Protein AF-0000000086640177 (afdb_homodimer)

Nearest PDB structures (foldseek):
  7w2h-assembly1_C  TM=7.811E-01  e=3.040E-03  Xenopus laevis
  7w2c-assembly3_G  TM=7.542E-01  e=7.453E-03  Xenopus laevis
  7w2d-assembly3_G  TM=7.381E-01  e=7.833E-03  Xenopus laevis
  7w2g-assembly4_K  TM=7.696E-01  e=1.424E-02  Xenopus laevis
  5hk2-assembly1_B  TM=7.530E-01  e=3.161E-02  Homo sapiens

Secondary structure (DSSP, 8-state):
-PPPP--S-EEEESS-----EEEEEEETTTEEEEEEEEEEEE---SSSSEEEEEEEEEETTSTT--TTS-EEEEE--TT-EEEEEEEEEEEEEEETTT--EEEEETTEEEEE-TT--EEEEEEEEEEEEEEEEEE-SPPTT----PPEEEETT---S--EEEEEEETTTEEEEEEEEEEEE---SSSEEEEEEEEEETTSTT--TTS-EEEEE--TTSEEEEEEEESEEEEEETTT--EEEEETTEEEEE-TT--EEEEEPSSEEEEEEEEEESS---/-PPPP--SPEEEESS--S--EEEEEEETTTEEEEEEEEEEEE---SSSSEEEEEEEEEETTSTT--TTS-EEEEE--TT-EEEEEEEEEEEEEEETTT--EEEEETTEEEEE-TT--EEEEEEEEEEEEEEEEEE-SPPTT----PPEEEETT---S--EEEEEEETTTEEEEEEEEEEEE---SSSEEEEEEEEEETTSTT--TTS-EEEEE--TTSEEEEEEEESEEEEEETTT--EEEEETTEEEEE-TT--EEEEEPSSEEEEEEEEEETT---

pLDDT: mean 95.17, std 7.4, range [43.12, 98.94]

Radius of gyration: 24.03 Å; Cα contacts (8 Å, |Δi|>4): 1719; chains: 2; bounding box: 48×72×65 Å

Sequence (556 aa):
MAPAPVRELETGSRNSTGTWTPFSWDDPIHGPQSKGEVVTIRTGGTTGGTLASGLWRTGSGIVGCNDDGTCDIVYSAPVGDETMVLLEGSADVTATATGKKYHFKAGDILSHPKNVDLKWHVNGPFLKKFWTIWDAAPLEGTKSDEVFVGNINDNPANWTPYRWKEPGKGSQTAGELTLTRSTGSTGALQVGLWRSGRGLPGAEADGTTTFEYSAPNGDETILLIEGEIKIVEQESGKTHSFKGGDIFALPSGLKVTWTSVAPFVKKFFVITNGQKTGMAPAPVRELETGSRNSTGTWTPFSWDDPIHGPQSKGEVVTIRTGGTTGGTLASGLWRTGSGIVGCNDDGTCDIVYSAPVGDETMVLLEGSADVTATATGKKYHFKAGDILSHPKNVDLKWHVNGPFLKKFWTIWDAAPLEGTKSDEVFVGNINDNPANWTPYRWKEPGKGSQTAGELTLTRSTGSTGALQVGLWRSGRGLPGAEADGTTTFEYSAPNGDETILLIEGEIKIVEQESGKTHSFKGGDIFALPSGLKVTWTSVAPFVKKFFVITNGQKTG

Structure (mmCIF, N/CA/C/O backbone):
data_AF-0000000086640177-model_v1
#
loop_
_entity.id
_entity.type
_entity.pdbx_description
1 polymer '(S)-ureidoglycine aminohydrolase cupin domain-containing protein'
#
loop_
_atom_site.group_PDB
_atom_site.id
_atom_site.type_symbol
_atom_site.label_atom_id
_atom_site.label_alt_id
_atom_site.label_comp_id
_atom_site.label_asym_id
_atom_site.label_entity_id
_atom_site.label_seq_id
_atom_site.pdbx_PDB_ins_code
_atom_site.Cartn_x
_atom_site.Cartn_y
_atom_site.Cartn_z
_atom_site.occupancy
_atom_site.B_iso_or_equiv
_atom_site.auth_seq_id
_atom_site.auth_comp_id
_atom_site.auth_asym_id
_atom_site.auth_atom_id
_atom_site.pdbx_PDB_model_num
ATOM 1 N N . MET A 1 1 ? -4.922 -37.969 -7.367 1 47.22 1 MET A N 1
ATOM 2 C CA . MET A 1 1 ? -5.703 -37.375 -8.453 1 47.22 1 MET A CA 1
ATOM 3 C C . MET A 1 1 ? -5.605 -35.844 -8.453 1 47.22 1 MET A C 1
ATOM 5 O O . MET A 1 1 ? -5.578 -35.25 -7.391 1 47.22 1 MET A O 1
ATOM 9 N N . ALA A 1 2 ? -5.238 -35.281 -9.578 1 60.62 2 ALA A N 1
ATOM 10 C CA . ALA A 1 2 ? -5.172 -33.812 -9.648 1 60.62 2 ALA A CA 1
ATOM 11 C C . ALA A 1 2 ? -6.492 -33.188 -9.219 1 60.62 2 ALA A C 1
ATOM 13 O O . ALA A 1 2 ? -7.566 -33.719 -9.516 1 60.62 2 ALA A O 1
ATOM 14 N N . PRO A 1 3 ? -6.457 -32.188 -8.352 1 75.94 3 PRO A N 1
ATOM 15 C CA . PRO A 1 3 ? -7.695 -31.547 -7.926 1 75.94 3 PRO A CA 1
ATOM 16 C C . PRO A 1 3 ? -8.547 -31.078 -9.102 1 75.94 3 PRO A C 1
ATOM 18 O O . PRO A 1 3 ? -8.023 -30.859 -10.203 1 75.94 3 PRO A O 1
ATOM 21 N N . ALA A 1 4 ? -9.852 -31.078 -8.922 1 87.88 4 ALA A N 1
ATOM 22 C CA . ALA A 1 4 ? -10.773 -30.578 -9.938 1 87.88 4 ALA A CA 1
ATOM 23 C C . ALA A 1 4 ? -10.445 -29.125 -10.305 1 87.88 4 ALA A C 1
ATOM 25 O O . ALA A 1 4 ? -10.109 -28.328 -9.43 1 87.88 4 ALA A O 1
ATOM 26 N N . PRO A 1 5 ? -10.477 -28.891 -11.562 1 93.75 5 PRO A N 1
ATOM 27 C CA . PRO A 1 5 ? -10.188 -27.516 -11.984 1 93.75 5 PRO A CA 1
ATOM 28 C C . PRO A 1 5 ? -11.18 -26.5 -11.406 1 93.75 5 PRO A C 1
ATOM 30 O O . PRO A 1 5 ? -12.359 -26.812 -11.242 1 93.75 5 PRO A O 1
ATOM 33 N N . VAL A 1 6 ? -10.727 -25.391 -11.016 1 96.75 6 VAL A N 1
ATOM 34 C CA . VAL A 1 6 ? -11.547 -24.281 -10.562 1 96.75 6 VAL A CA 1
ATOM 35 C C . VAL A 1 6 ? -11.727 -23.266 -11.703 1 96.75 6 VAL A C 1
ATOM 37 O O . VAL A 1 6 ? -10.781 -22.562 -12.062 1 96.75 6 VAL A O 1
ATOM 40 N N . ARG A 1 7 ? -12.945 -23.078 -12.203 1 97.12 7 ARG A N 1
ATOM 41 C CA . ARG A 1 7 ? -13.188 -22.297 -13.414 1 97.12 7 ARG A CA 1
ATOM 42 C C . ARG A 1 7 ? -13.789 -20.938 -13.07 1 97.12 7 ARG A C 1
ATOM 44 O O . ARG A 1 7 ? -13.891 -20.062 -13.938 1 97.12 7 ARG A O 1
ATOM 51 N N . GLU A 1 8 ? -14.109 -20.781 -11.797 1 96.94 8 GLU A N 1
ATOM 52 C CA . GLU A 1 8 ? -14.727 -19.531 -11.367 1 96.94 8 GLU A CA 1
ATOM 53 C C . GLU A 1 8 ? -13.672 -18.516 -10.914 1 96.94 8 GLU A C 1
ATOM 55 O O . GLU A 1 8 ? -12.625 -18.906 -10.391 1 96.94 8 GLU A O 1
ATOM 60 N N . LEU A 1 9 ? -14.008 -17.266 -11.109 1 98.06 9 LEU A N 1
ATOM 61 C CA . LEU A 1 9 ? -13.18 -16.219 -10.555 1 98.06 9 LEU A CA 1
ATOM 62 C C . LEU A 1 9 ? -13.258 -16.203 -9.031 1 98.06 9 LEU A C 1
ATOM 64 O O . LEU A 1 9 ? -14.352 -16.156 -8.461 1 98.06 9 LEU A O 1
ATOM 68 N N . GLU A 1 10 ? -12.18 -16.312 -8.359 1 97.5 10 GLU A N 1
ATOM 69 C CA . GLU A 1 10 ? -12.117 -16.219 -6.906 1 97.5 10 GLU A CA 1
ATOM 70 C C . GLU A 1 10 ? -11.547 -14.859 -6.473 1 97.5 10 GLU A C 1
ATOM 72 O O . GLU A 1 10 ? -10.664 -14.312 -7.137 1 97.5 10 GLU A O 1
ATOM 77 N N . THR A 1 11 ? -12.086 -14.305 -5.41 1 97.44 11 THR A N 1
ATOM 78 C CA . THR A 1 11 ? -11.727 -12.945 -5.031 1 97.44 11 THR A CA 1
ATOM 79 C C . THR A 1 11 ? -11.43 -12.859 -3.537 1 97.44 11 THR A C 1
ATOM 81 O O . THR A 1 11 ? -11.93 -13.672 -2.754 1 97.44 11 THR A O 1
ATOM 84 N N . GLY A 1 12 ? -10.594 -11.992 -3.139 1 97.5 12 GLY A N 1
ATOM 85 C CA . GLY A 1 12 ? -10.266 -11.617 -1.773 1 97.5 12 GLY A CA 1
ATOM 86 C C . GLY A 1 12 ? -9.688 -10.219 -1.661 1 97.5 12 GLY A C 1
ATOM 87 O O . GLY A 1 12 ? -9.844 -9.406 -2.57 1 97.5 12 GLY A O 1
ATOM 88 N N . SER A 1 13 ? -9.211 -9.945 -0.551 1 97.94 13 SER A N 1
ATOM 89 C CA . SER A 1 13 ? -8.594 -8.656 -0.252 1 97.94 13 SER A CA 1
ATOM 90 C C . SER A 1 13 ? -7.477 -8.805 0.779 1 97.94 13 SER A C 1
ATOM 92 O O . SER A 1 13 ? -7.543 -9.68 1.649 1 97.94 13 SER A O 1
ATOM 94 N N . ARG A 1 14 ? -6.523 -7.93 0.673 1 97.56 14 ARG A N 1
ATOM 95 C CA . ARG A 1 14 ? -5.488 -7.898 1.699 1 97.56 14 ARG A CA 1
ATOM 96 C C . ARG A 1 14 ? -6.094 -7.699 3.084 1 97.56 14 ARG A C 1
ATOM 98 O O . ARG A 1 14 ? -5.449 -7.988 4.098 1 97.56 14 ARG A O 1
ATOM 105 N N . ASN A 1 15 ? -7.355 -7.117 3.191 1 93.62 15 ASN A N 1
ATOM 106 C CA . ASN A 1 15 ? -7.973 -6.723 4.453 1 93.62 15 ASN A CA 1
ATOM 107 C C . ASN A 1 15 ? -8.953 -7.781 4.949 1 93.62 15 ASN A C 1
ATOM 109 O O . ASN A 1 15 ? -9.219 -7.867 6.152 1 93.62 15 ASN A O 1
ATOM 113 N N . SER A 1 16 ? -9.766 -8.43 4.059 1 74.69 16 SER A N 1
ATOM 114 C CA . SER A 1 16 ? -10.891 -9.266 4.457 1 74.69 16 SER A CA 1
ATOM 115 C C . SER A 1 16 ? -10.961 -10.539 3.617 1 74.69 16 SER A C 1
ATOM 117 O O . SER A 1 16 ? -11.312 -10.492 2.438 1 74.69 16 SER A O 1
ATOM 119 N N . THR A 1 17 ? -10.508 -11.484 4.133 1 71.12 17 THR A N 1
ATOM 120 C CA . THR A 1 17 ? -10.664 -12.547 3.15 1 71.12 17 THR A CA 1
ATOM 121 C C . THR A 1 17 ? -11.32 -13.773 3.785 1 71.12 17 THR A C 1
ATOM 123 O O . THR A 1 17 ? -11.906 -14.602 3.086 1 71.12 17 THR A O 1
ATOM 126 N N . GLY A 1 18 ? -11.477 -13.656 5.031 1 82.06 18 GLY A N 1
ATOM 127 C CA . GLY A 1 18 ? -12.062 -14.891 5.535 1 82.06 18 GLY A CA 1
ATOM 128 C C . GLY A 1 18 ? -11.641 -15.219 6.953 1 82.06 18 GLY A C 1
ATOM 129 O O . GLY A 1 18 ? -11.258 -14.32 7.715 1 82.06 18 GLY A O 1
ATOM 130 N N . THR A 1 19 ? -11.875 -16.594 7.18 1 91.81 19 THR A N 1
ATOM 131 C CA . THR A 1 19 ? -11.547 -17.062 8.516 1 91.81 19 THR A CA 1
ATOM 132 C C . THR A 1 19 ? -10.102 -17.547 8.578 1 91.81 19 THR A C 1
ATOM 134 O O . THR A 1 19 ? -9.688 -18.375 7.762 1 91.81 19 THR A O 1
ATOM 137 N N . TRP A 1 20 ? -9.367 -17.047 9.539 1 95.38 20 TRP A N 1
ATOM 138 C CA . TRP A 1 20 ? -7.98 -17.438 9.758 1 95.38 20 TRP A CA 1
ATOM 139 C C . TRP A 1 20 ? -7.902 -18.812 10.438 1 95.38 20 TRP A C 1
ATOM 141 O O . TRP A 1 20 ? -8.594 -19.047 11.43 1 95.38 20 TRP A O 1
ATOM 151 N N . THR A 1 21 ? -7.148 -19.656 9.906 1 96.25 21 THR A N 1
ATOM 152 C CA . THR A 1 21 ? -6.938 -20.969 10.477 1 96.25 21 THR A CA 1
ATOM 153 C C . THR A 1 21 ? -5.453 -21.219 10.727 1 96.25 21 THR A C 1
ATOM 155 O O . THR A 1 21 ? -4.605 -20.828 9.922 1 96.25 21 THR A O 1
ATOM 158 N N . PRO A 1 22 ? -5.121 -21.844 11.836 1 96.94 22 PRO A N 1
ATOM 159 C CA . PRO A 1 22 ? -3.705 -22.156 12.055 1 96.94 22 PRO A CA 1
ATOM 160 C C . PRO A 1 22 ? -3.078 -22.891 10.875 1 96.94 22 PRO A C 1
ATOM 162 O O . PRO A 1 22 ? -3.732 -23.734 10.25 1 96.94 22 PRO A O 1
ATOM 165 N N . PHE A 1 23 ? -1.874 -22.609 10.633 1 96.88 23 PHE A N 1
ATOM 166 C CA . PHE A 1 23 ? -1.167 -23.234 9.516 1 96.88 23 PHE A CA 1
ATOM 167 C C . PHE A 1 23 ? -0.152 -24.266 10.023 1 96.88 23 PHE A C 1
ATOM 169 O O . PHE A 1 23 ? 0.771 -23.906 10.766 1 96.88 23 PHE A O 1
ATOM 176 N N . SER A 1 24 ? -0.308 -25.5 9.641 1 97 24 SER A N 1
ATOM 177 C CA . SER A 1 24 ? 0.596 -26.594 10 1 97 24 SER A CA 1
ATOM 178 C C . SER A 1 24 ? 0.965 -27.422 8.773 1 97 24 SER A C 1
ATOM 180 O O . SER A 1 24 ? 0.164 -27.562 7.848 1 97 24 SER A O 1
ATOM 182 N N . TRP A 1 25 ? 2.137 -27.922 8.766 1 95.38 25 TRP A N 1
ATOM 183 C CA . TRP A 1 25 ? 2.572 -28.797 7.695 1 95.38 25 TRP A CA 1
ATOM 184 C C . TRP A 1 25 ? 3.607 -29.797 8.203 1 95.38 25 TRP A C 1
ATOM 186 O O . TRP A 1 25 ? 4.223 -29.594 9.25 1 95.38 25 TRP A O 1
ATOM 196 N N . ASP A 1 26 ? 3.773 -30.875 7.543 1 96.88 26 ASP A N 1
ATOM 197 C CA . ASP A 1 26 ? 4.844 -31.844 7.785 1 96.88 26 ASP A CA 1
ATOM 198 C C . ASP A 1 26 ? 6.02 -31.594 6.84 1 96.88 26 ASP A C 1
ATOM 200 O O . ASP A 1 26 ? 5.969 -31.984 5.672 1 96.88 26 ASP A O 1
ATOM 204 N N . ASP A 1 27 ? 7.035 -31.016 7.395 1 97.75 27 ASP A N 1
ATOM 205 C CA . ASP A 1 27 ? 8.203 -30.719 6.57 1 97.75 27 ASP A CA 1
ATOM 206 C C . ASP A 1 27 ? 9.086 -31.953 6.406 1 97.75 27 ASP A C 1
ATOM 208 O O . ASP A 1 27 ? 9.477 -32.594 7.395 1 97.75 27 ASP A O 1
ATOM 212 N N . PRO A 1 28 ? 9.406 -32.281 5.25 1 97.56 28 PRO A N 1
ATOM 213 C CA . PRO A 1 28 ? 10.172 -33.5 5.039 1 97.56 28 PRO A CA 1
ATOM 214 C C . PRO A 1 28 ? 11.578 -33.438 5.641 1 97.56 28 PRO A C 1
ATOM 216 O O . PRO A 1 28 ? 12.172 -34.469 5.945 1 97.56 28 PRO A O 1
ATOM 219 N N . ILE A 1 29 ? 12.102 -32.281 5.793 1 97.69 29 ILE A N 1
ATOM 220 C CA . ILE A 1 29 ? 13.453 -32.125 6.324 1 97.69 29 ILE A CA 1
ATOM 221 C C . ILE A 1 29 ? 13.375 -31.766 7.812 1 97.69 29 ILE A C 1
ATOM 223 O O . ILE A 1 29 ? 14.18 -32.25 8.609 1 97.69 29 ILE A O 1
ATOM 227 N N . HIS A 1 30 ? 12.383 -31.031 8.242 1 97.94 30 HIS A N 1
ATOM 228 C CA . HIS A 1 30 ? 12.414 -30.422 9.57 1 97.94 30 HIS A CA 1
ATOM 229 C C . HIS A 1 30 ? 11.328 -31 10.469 1 97.94 30 HIS A C 1
ATOM 231 O O . HIS A 1 30 ? 11.203 -30.609 11.633 1 97.94 30 HIS A O 1
ATOM 237 N N . GLY A 1 31 ? 10.539 -31.906 10.016 1 97.88 31 GLY A N 1
ATOM 238 C CA . GLY A 1 31 ? 9.469 -32.531 10.797 1 97.88 31 GLY A CA 1
ATOM 239 C C . GLY A 1 31 ? 8.227 -31.656 10.875 1 97.88 31 GLY A C 1
ATOM 240 O O . GLY A 1 31 ? 8.078 -30.703 10.117 1 97.88 31 GLY A O 1
ATOM 241 N N . PRO A 1 32 ? 7.301 -32 11.727 1 97.38 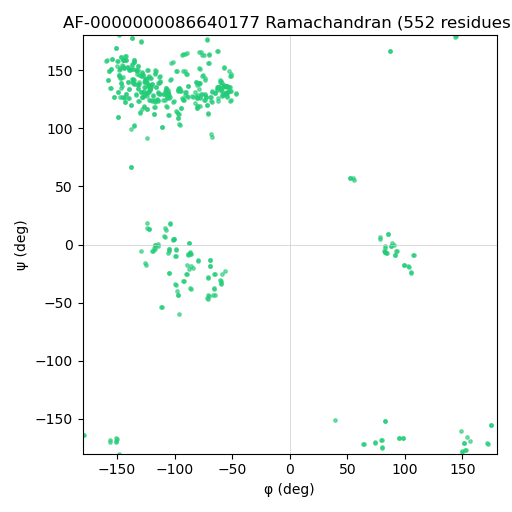32 PRO A N 1
ATOM 242 C CA . PRO A 1 32 ? 6.047 -31.25 11.82 1 97.38 32 PRO A CA 1
ATOM 243 C C . PRO A 1 32 ? 6.25 -29.797 12.258 1 97.38 32 PRO A C 1
ATOM 245 O O . PRO A 1 32 ? 6.996 -29.547 13.211 1 97.38 32 PRO A O 1
ATOM 248 N N . GLN A 1 33 ? 5.625 -28.938 11.578 1 96.75 33 GLN A N 1
ATOM 249 C CA . GLN A 1 33 ? 5.68 -27.5 11.844 1 96.75 33 GLN A CA 1
ATOM 250 C C . GLN A 1 33 ? 4.281 -26.922 12.023 1 96.75 33 GLN A C 1
ATOM 252 O O . GLN A 1 33 ? 3.328 -27.375 11.391 1 96.75 33 GLN A O 1
ATOM 257 N N . SER A 1 34 ? 4.098 -25.953 12.961 1 97.56 34 SER A N 1
ATOM 258 C CA . SER A 1 34 ? 2.895 -25.141 13.133 1 97.56 34 SER A CA 1
ATOM 259 C C . SER A 1 34 ? 3.24 -23.672 13.344 1 97.56 34 SER A C 1
ATOM 261 O O . SER A 1 34 ? 3.715 -23.281 14.414 1 97.56 34 SER A O 1
ATOM 263 N N . LYS A 1 35 ? 3.084 -22.891 12.305 1 97.88 35 LYS A N 1
ATOM 264 C CA . LYS A 1 35 ? 3.496 -21.484 12.344 1 97.88 35 LYS A CA 1
ATOM 265 C C . LYS A 1 35 ? 2.453 -20.594 11.68 1 97.88 35 LYS A C 1
ATOM 267 O O . LYS A 1 35 ? 2.156 -20.75 10.492 1 97.88 35 LYS A O 1
ATOM 272 N N . GLY A 1 36 ? 1.894 -19.641 12.414 1 97.62 36 GLY A N 1
ATOM 273 C CA . GLY A 1 36 ? 0.998 -18.625 11.867 1 97.62 36 GLY A CA 1
ATOM 274 C C . GLY A 1 36 ? -0.382 -19.172 11.539 1 97.62 36 GLY A C 1
ATOM 275 O O . GLY A 1 36 ? -0.741 -20.266 11.977 1 97.62 36 GLY A O 1
ATOM 276 N N . GLU A 1 37 ? -1.108 -18.312 10.867 1 97.25 37 GLU A N 1
ATOM 277 C CA . GLU A 1 37 ? -2.443 -18.672 10.391 1 97.25 37 GLU A CA 1
ATOM 278 C C . GLU A 1 37 ? -2.654 -18.219 8.953 1 97.25 37 GLU A C 1
ATOM 280 O O . GLU A 1 37 ? -1.961 -17.312 8.477 1 97.25 37 GLU A O 1
ATOM 285 N N . VAL A 1 38 ? -3.637 -18.875 8.312 1 97.44 38 VAL A N 1
ATOM 286 C CA . VAL A 1 38 ? -3.768 -18.703 6.871 1 97.44 38 VAL A CA 1
ATOM 287 C C . VAL A 1 38 ? -5.238 -18.516 6.504 1 97.44 38 VAL A C 1
ATOM 289 O O . VAL A 1 38 ? -6.129 -19.016 7.188 1 97.44 38 VAL A O 1
ATOM 292 N N . VAL A 1 39 ? -5.457 -17.656 5.535 1 97.31 39 VAL A N 1
ATOM 293 C CA . VAL A 1 39 ? -6.691 -17.578 4.762 1 97.31 39 VAL A CA 1
ATOM 294 C C . VAL A 1 39 ? -6.418 -17.953 3.309 1 97.31 39 VAL A C 1
ATOM 296 O O . VAL A 1 39 ? -5.465 -17.469 2.701 1 97.31 39 VAL A O 1
ATOM 299 N N . THR A 1 40 ? -7.223 -18.828 2.732 1 97.25 40 THR A N 1
ATOM 300 C CA . THR A 1 40 ? -7.074 -19.203 1.329 1 97.25 40 THR A CA 1
ATOM 301 C C . THR A 1 40 ? -8.031 -18.391 0.454 1 97.25 40 THR A C 1
ATOM 303 O O . THR A 1 40 ? -9.203 -18.234 0.792 1 97.25 40 THR A O 1
ATOM 306 N N . ILE A 1 41 ? -7.566 -17.891 -0.585 1 97.62 41 ILE A N 1
ATOM 307 C CA . ILE A 1 41 ? -8.344 -17.094 -1.525 1 97.62 41 ILE A CA 1
ATOM 308 C C . ILE A 1 41 ? -8.508 -17.859 -2.838 1 97.62 41 ILE A C 1
ATOM 310 O O . ILE A 1 41 ? -9.633 -18.047 -3.312 1 97.62 41 ILE A O 1
ATOM 314 N N . ARG A 1 42 ? -7.41 -18.297 -3.428 1 97.56 42 ARG A N 1
ATOM 315 C CA . ARG A 1 42 ? -7.453 -19.141 -4.617 1 97.56 42 ARG A CA 1
ATOM 316 C C . ARG A 1 42 ? -7.328 -20.609 -4.246 1 97.56 42 ARG A C 1
ATOM 318 O O . ARG A 1 42 ? -6.398 -21 -3.537 1 97.56 42 ARG A O 1
ATOM 325 N N . THR A 1 43 ? -8.164 -21.438 -4.824 1 97.31 43 THR A N 1
ATOM 326 C CA . THR A 1 43 ? -8.195 -22.828 -4.41 1 97.31 43 THR A CA 1
ATOM 327 C C . THR A 1 43 ? -7.801 -23.75 -5.566 1 97.31 43 THR A C 1
ATOM 329 O O . THR A 1 43 ? -7.773 -24.969 -5.418 1 97.31 43 THR A O 1
ATOM 332 N N . GLY A 1 44 ? -7.508 -23.172 -6.715 1 97.38 44 GLY A N 1
ATOM 333 C CA . GLY A 1 44 ? -7.109 -23.984 -7.855 1 97.38 44 GLY A CA 1
ATOM 334 C C . GLY A 1 44 ? -7.008 -23.188 -9.141 1 97.38 44 GLY A C 1
ATOM 335 O O . GLY A 1 44 ? -6.973 -21.953 -9.117 1 97.38 44 GLY A O 1
ATOM 336 N N . GLY A 1 45 ? -6.84 -23.859 -10.219 1 96.94 45 GLY A N 1
ATOM 337 C CA . GLY A 1 45 ? -6.773 -23.344 -11.578 1 96.94 45 GLY A CA 1
ATOM 338 C C . GLY A 1 45 ? -7.258 -24.344 -12.617 1 96.94 45 GLY A C 1
ATOM 339 O O . GLY A 1 45 ? -7.914 -25.328 -12.281 1 96.94 45 GLY A O 1
ATOM 340 N N . THR A 1 46 ? -6.957 -24.031 -13.844 1 97.19 46 THR A N 1
ATOM 341 C CA . THR A 1 46 ? -7.48 -24.859 -14.922 1 97.19 46 THR A CA 1
ATOM 342 C C . THR A 1 46 ? -6.344 -25.484 -15.727 1 97.19 46 THR A C 1
ATOM 344 O O . THR A 1 46 ? -6.578 -26.328 -16.578 1 97.19 46 THR A O 1
ATOM 347 N N . THR A 1 47 ? -5.074 -25.125 -15.445 1 94.38 47 THR A N 1
ATOM 348 C CA . THR A 1 47 ? -3.998 -25.5 -16.359 1 94.38 47 THR A CA 1
ATOM 349 C C . THR A 1 47 ? -3.193 -26.672 -15.781 1 94.38 47 THR A C 1
ATOM 351 O O . THR A 1 47 ? -2.02 -26.844 -16.125 1 94.38 47 THR A O 1
ATOM 354 N N . GLY A 1 48 ? -3.754 -27.328 -14.875 1 90.81 48 GLY A N 1
ATOM 355 C CA . GLY A 1 48 ? -3.07 -28.469 -14.289 1 90.81 48 GLY A CA 1
ATOM 356 C C . GLY A 1 48 ? -2.16 -28.094 -13.133 1 90.81 48 GLY A C 1
ATOM 357 O O . GLY A 1 48 ? -1.931 -26.906 -12.883 1 90.81 48 GLY A O 1
ATOM 358 N N . GLY A 1 49 ? -1.731 -29.078 -12.398 1 91.88 49 GLY A N 1
ATOM 359 C CA . GLY A 1 49 ? -0.919 -28.828 -11.219 1 91.88 49 GLY A CA 1
ATOM 360 C C . GLY A 1 49 ? -1.735 -28.422 -10.008 1 91.88 49 GLY A C 1
ATOM 361 O O . GLY A 1 49 ? -2.963 -28.531 -10.016 1 91.88 49 GLY A O 1
ATOM 362 N N . THR A 1 50 ? -1.023 -28.078 -8.984 1 94.81 50 THR A N 1
ATOM 363 C CA . THR A 1 50 ? -1.651 -27.531 -7.793 1 94.81 50 THR A CA 1
ATOM 364 C C . THR A 1 50 ? -1.363 -26.047 -7.668 1 94.81 50 THR A C 1
ATOM 366 O O . THR A 1 50 ? -0.238 -25.594 -7.91 1 94.81 50 THR A O 1
ATOM 369 N N . LEU A 1 51 ? -2.381 -25.297 -7.422 1 97.06 51 LEU A N 1
ATOM 370 C CA . LEU A 1 51 ? -2.289 -23.844 -7.336 1 97.06 51 LEU A CA 1
ATOM 371 C C . LEU A 1 51 ? -3.158 -23.312 -6.203 1 97.06 51 LEU A C 1
ATOM 373 O O . LEU A 1 51 ? -4.344 -23.641 -6.117 1 97.06 51 LEU A O 1
ATOM 377 N N . ALA A 1 52 ? -2.562 -22.562 -5.348 1 97.38 52 ALA A N 1
ATOM 378 C CA . ALA A 1 52 ? -3.309 -21.922 -4.273 1 97.38 52 ALA A CA 1
ATOM 379 C C . ALA A 1 52 ? -2.699 -20.562 -3.924 1 97.38 52 ALA A C 1
ATOM 381 O O . ALA A 1 52 ? -1.507 -20.328 -4.141 1 97.38 52 ALA A O 1
ATOM 382 N N . SER A 1 53 ? -3.498 -19.688 -3.461 1 98.06 53 SER A N 1
ATOM 383 C CA . SER A 1 53 ? -3.051 -18.375 -2.975 1 98.06 53 SER A CA 1
ATOM 384 C C . SER A 1 53 ? -3.879 -17.922 -1.779 1 98.06 53 SER A C 1
ATOM 386 O O . SER A 1 53 ? -5.012 -18.375 -1.593 1 98.06 53 SER A O 1
ATOM 388 N N . GLY A 1 54 ? -3.312 -17.016 -1.021 1 98.19 54 GLY A N 1
ATOM 389 C CA . GLY A 1 54 ? -4.023 -16.469 0.12 1 98.19 54 GLY A CA 1
ATOM 390 C C . GLY A 1 54 ? -3.178 -15.531 0.955 1 98.19 54 GLY A C 1
ATOM 391 O O . GLY A 1 54 ? -2.305 -14.836 0.427 1 98.19 54 GLY A O 1
ATOM 392 N N . LEU A 1 55 ? -3.559 -15.43 2.197 1 98.62 55 LEU A N 1
ATOM 393 C CA . LEU A 1 55 ? -2.846 -14.609 3.172 1 98.62 55 LEU A CA 1
ATOM 394 C C . LEU A 1 55 ? -2.281 -15.469 4.297 1 98.62 55 LEU A C 1
ATOM 396 O O . LEU A 1 55 ? -2.857 -16.5 4.641 1 98.62 55 LEU A O 1
ATOM 400 N N . TRP A 1 56 ? -1.222 -15.07 4.785 1 98.19 56 TRP A N 1
ATOM 401 C CA . TRP A 1 56 ? -0.618 -15.656 5.98 1 98.19 56 TRP A CA 1
ATOM 402 C C . TRP A 1 56 ? -0.116 -14.57 6.922 1 98.19 56 TRP A C 1
ATOM 404 O O . TRP A 1 56 ? 0.44 -13.562 6.477 1 98.19 56 TRP A O 1
ATOM 414 N N . ARG A 1 57 ? -0.3 -14.82 8.211 1 97.62 57 ARG A N 1
ATOM 415 C CA . ARG A 1 57 ? 0.177 -13.844 9.188 1 97.62 57 ARG A CA 1
ATOM 416 C C . ARG A 1 57 ? 0.688 -14.523 10.445 1 97.62 57 ARG A C 1
ATOM 418 O O . ARG A 1 57 ? 0.364 -15.688 10.703 1 97.62 57 ARG A O 1
ATOM 425 N N . THR A 1 58 ? 1.5 -13.797 11.141 1 97.31 58 THR A N 1
ATOM 426 C CA . THR A 1 58 ? 2.041 -14.242 12.422 1 97.31 58 THR A CA 1
ATOM 427 C C . THR A 1 58 ? 2.332 -13.047 13.328 1 97.31 58 THR A C 1
ATOM 429 O O . THR A 1 58 ? 2.234 -11.898 12.891 1 97.31 58 THR A O 1
ATOM 432 N N . GLY A 1 59 ? 2.607 -13.344 14.562 1 95.12 59 GLY A N 1
ATOM 433 C CA . GLY A 1 59 ? 2.842 -12.336 15.586 1 95.12 59 GLY A CA 1
ATOM 434 C C . GLY A 1 59 ? 2.498 -12.812 16.984 1 95.12 59 GLY A C 1
ATOM 435 O O . GLY A 1 59 ? 2.1 -13.961 17.172 1 95.12 59 GLY A O 1
ATOM 436 N N . SER A 1 60 ? 2.637 -11.906 17.906 1 93.75 60 SER A N 1
ATOM 437 C CA . SER A 1 60 ? 2.367 -12.242 19.297 1 93.75 60 SER A CA 1
ATOM 438 C C . SER A 1 60 ? 0.967 -12.82 19.469 1 93.75 60 SER A C 1
ATOM 440 O O . SER A 1 60 ? 0.004 -12.305 18.891 1 93.75 60 SER A O 1
ATOM 442 N N . GLY A 1 61 ? 0.881 -13.945 20.141 1 91.44 61 GLY A N 1
ATOM 443 C CA . GLY A 1 61 ? -0.401 -14.578 20.422 1 91.44 61 GLY A CA 1
ATOM 444 C C . GLY A 1 61 ? -0.815 -15.586 19.359 1 91.44 61 GLY A C 1
ATOM 445 O O . GLY A 1 61 ? -1.813 -16.281 19.531 1 91.44 61 GLY A O 1
ATOM 446 N N . ILE A 1 62 ? -0.113 -15.633 18.297 1 94.81 62 ILE A N 1
ATOM 447 C CA . ILE A 1 62 ? -0.442 -16.562 17.219 1 94.81 62 ILE A CA 1
ATOM 448 C C . ILE A 1 62 ? 0.44 -17.797 17.312 1 94.81 62 ILE A C 1
ATOM 450 O O . ILE A 1 62 ? 1.607 -17.703 17.703 1 94.81 62 ILE A O 1
ATOM 454 N N . VAL A 1 63 ? -0.004 -18.844 16.922 1 94.88 63 VAL A N 1
ATOM 455 C CA . VAL A 1 63 ? 0.615 -20.156 17.094 1 94.88 63 VAL A CA 1
ATOM 456 C C . VAL A 1 63 ? 2.014 -20.156 16.484 1 94.88 63 VAL A C 1
ATOM 458 O O . VAL A 1 63 ? 2.205 -19.672 15.359 1 94.88 63 VAL A O 1
ATOM 461 N N . GLY A 1 64 ? 2.994 -20.594 17.234 1 95.5 64 GLY A N 1
ATOM 462 C CA . GLY A 1 64 ? 4.348 -20.797 16.75 1 95.5 64 GLY A CA 1
ATOM 463 C C . GLY A 1 64 ? 5.227 -19.562 16.875 1 95.5 64 GLY A C 1
ATOM 464 O O . GLY A 1 64 ? 6.414 -19.609 16.547 1 95.5 64 GLY A O 1
ATOM 465 N N . CYS A 1 65 ? 4.688 -18.516 17.406 1 94.25 65 CYS A N 1
ATOM 466 C CA . CYS A 1 65 ? 5.449 -17.281 17.547 1 94.25 65 CYS A CA 1
ATOM 467 C C . CYS A 1 65 ? 5.898 -17.094 19 1 94.25 65 CYS A C 1
ATOM 469 O O . CYS A 1 65 ? 5.305 -17.656 19.922 1 94.25 65 CYS A O 1
ATOM 471 N N . ASN A 1 66 ? 6.938 -16.344 19.125 1 95.12 66 ASN A N 1
ATOM 472 C CA . ASN A 1 66 ? 7.43 -15.984 20.438 1 95.12 66 ASN A CA 1
ATOM 473 C C . ASN A 1 66 ? 6.586 -14.883 21.078 1 95.12 66 ASN A C 1
ATOM 475 O O . ASN A 1 66 ? 5.832 -14.195 20.375 1 95.12 66 ASN A O 1
ATOM 479 N N . ASP A 1 67 ? 6.73 -14.648 22.359 1 91.38 67 ASP A N 1
ATOM 480 C CA . ASP A 1 67 ? 5.922 -13.68 23.094 1 91.38 67 ASP A CA 1
ATOM 481 C C . ASP A 1 67 ? 6.102 -12.273 22.531 1 91.38 67 ASP A C 1
ATOM 483 O O . ASP A 1 67 ? 5.164 -11.469 22.531 1 91.38 67 ASP A O 1
ATOM 487 N N . ASP A 1 68 ? 7.285 -12 22 1 91.94 68 ASP A N 1
ATOM 488 C CA . ASP A 1 68 ? 7.566 -10.656 21.5 1 91.94 68 ASP A CA 1
ATOM 489 C C . ASP A 1 68 ? 7.121 -10.5 20.047 1 91.94 68 ASP A C 1
ATOM 491 O O . ASP A 1 68 ? 7.383 -9.469 19.422 1 91.94 68 ASP A O 1
ATOM 495 N N . GLY A 1 69 ? 6.543 -11.57 19.516 1 94.44 69 GLY A N 1
ATOM 496 C CA . GLY A 1 69 ? 5.984 -11.523 18.172 1 94.44 69 GLY A CA 1
ATOM 497 C C . GLY A 1 69 ? 6.965 -11.969 17.109 1 94.44 69 GLY A C 1
ATOM 498 O O . GLY A 1 69 ? 6.605 -12.062 15.93 1 94.44 69 GLY A O 1
ATOM 499 N N . THR A 1 70 ? 8.195 -12.219 17.531 1 96.94 70 THR A N 1
ATOM 500 C CA . THR A 1 70 ? 9.125 -12.812 16.578 1 96.94 70 THR A CA 1
ATOM 501 C C . THR A 1 70 ? 8.742 -14.266 16.281 1 96.94 70 THR A C 1
ATOM 503 O O . THR A 1 70 ? 8.031 -14.891 17.078 1 96.94 70 THR A O 1
ATOM 506 N N . CYS A 1 71 ? 9.133 -14.75 15.172 1 97.69 71 CYS A N 1
ATOM 507 C CA . CYS A 1 71 ? 8.875 -16.141 14.797 1 97.69 71 CYS A CA 1
ATOM 508 C C . CYS A 1 71 ? 10.031 -16.719 14.008 1 97.69 71 CYS A C 1
ATOM 510 O O . CYS A 1 71 ? 10.469 -16.141 13.008 1 97.69 71 CYS A O 1
ATOM 512 N N . ASP A 1 72 ? 10.547 -17.812 14.438 1 98 72 ASP A N 1
ATOM 513 C CA . ASP A 1 72 ? 11.578 -18.547 13.711 1 98 72 ASP A CA 1
ATOM 514 C C . ASP A 1 72 ? 10.984 -19.734 12.961 1 98 72 ASP A C 1
ATOM 516 O O . ASP A 1 72 ? 10.352 -20.609 13.562 1 98 72 ASP A O 1
ATOM 520 N N . ILE A 1 73 ? 11.195 -19.766 11.703 1 98.06 73 ILE A N 1
ATOM 521 C CA . ILE A 1 73 ? 10.586 -20.766 10.844 1 98.06 73 ILE A CA 1
ATOM 522 C C . ILE A 1 73 ? 11.664 -21.453 10.008 1 98.06 73 ILE A C 1
ATOM 524 O O . ILE A 1 73 ? 12.508 -20.797 9.406 1 98.06 73 ILE A O 1
ATOM 528 N N . VAL A 1 74 ? 11.664 -22.719 9.977 1 98.06 74 VAL A N 1
ATOM 529 C CA . VAL A 1 74 ? 12.414 -23.516 9.008 1 98.06 74 VAL A CA 1
ATOM 530 C C . VAL A 1 74 ? 11.461 -24.109 7.977 1 98.06 74 VAL A C 1
ATOM 532 O O . VAL A 1 74 ? 10.422 -24.672 8.336 1 98.06 74 VAL A O 1
ATOM 535 N N . TYR A 1 75 ? 11.766 -23.922 6.738 1 97.94 75 TYR A N 1
ATOM 536 C CA . TYR A 1 75 ? 10.844 -24.266 5.656 1 97.94 75 TYR A CA 1
ATOM 537 C C . TYR A 1 75 ? 11.602 -24.812 4.449 1 97.94 75 TYR A C 1
ATOM 539 O O . TYR A 1 75 ? 12.406 -24.109 3.846 1 97.94 75 TYR A O 1
ATOM 547 N N . SER A 1 76 ? 11.266 -26.031 4.008 1 97.56 76 SER A N 1
ATOM 548 C CA . SER A 1 76 ? 11.984 -26.641 2.904 1 97.56 76 SER A CA 1
ATOM 549 C C . SER A 1 76 ? 11.211 -26.516 1.597 1 97.56 76 SER A C 1
ATOM 551 O O . SER A 1 76 ? 11.547 -27.172 0.605 1 97.56 76 SER A O 1
ATOM 553 N N . ALA A 1 77 ? 10.07 -25.812 1.583 1 95.94 77 ALA A N 1
ATOM 554 C CA . ALA A 1 77 ? 9.242 -25.5 0.416 1 95.94 77 ALA A CA 1
ATOM 555 C C . ALA A 1 77 ? 8.844 -26.781 -0.323 1 95.94 77 ALA A C 1
ATOM 557 O O . ALA A 1 77 ? 9.031 -26.891 -1.537 1 95.94 77 ALA A O 1
ATOM 558 N N . PRO A 1 78 ? 8.219 -27.672 0.361 1 94.81 78 PRO A N 1
ATOM 559 C CA . PRO A 1 78 ? 8 -29 -0.24 1 94.81 78 PRO A CA 1
ATOM 560 C C . PRO A 1 78 ? 6.824 -29 -1.217 1 94.81 78 PRO A C 1
ATOM 562 O O . PRO A 1 78 ? 6.699 -29.938 -2.023 1 94.81 78 PRO A O 1
ATOM 565 N N . VAL A 1 79 ? 6.031 -27.969 -1.178 1 93.31 79 VAL A N 1
ATOM 566 C CA . VAL A 1 79 ? 4.742 -28.156 -1.842 1 93.31 79 VAL A CA 1
ATOM 567 C C . VAL A 1 79 ? 4.742 -27.406 -3.176 1 93.31 79 VAL A C 1
ATOM 569 O O . VAL A 1 79 ? 3.768 -27.469 -3.932 1 93.31 79 VAL A O 1
ATOM 572 N N . GLY A 1 80 ? 5.84 -26.641 -3.508 1 94.25 80 GLY A N 1
ATOM 573 C CA . GLY A 1 80 ? 5.922 -26 -4.805 1 94.25 80 GLY A CA 1
ATOM 574 C C . GLY A 1 80 ? 6.719 -24.703 -4.777 1 94.25 80 GLY A C 1
ATOM 575 O O . GLY A 1 80 ? 7.359 -24.391 -3.773 1 94.25 80 GLY A O 1
ATOM 576 N N . ASP A 1 81 ? 6.754 -24.078 -5.969 1 96 81 ASP A N 1
ATOM 577 C CA . ASP A 1 81 ? 7.254 -22.719 -6.035 1 96 81 ASP A CA 1
ATOM 578 C C . ASP A 1 81 ? 6.375 -21.766 -5.23 1 96 81 ASP A C 1
ATOM 580 O O . ASP A 1 81 ? 5.145 -21.859 -5.277 1 96 81 ASP A O 1
ATOM 584 N N . GLU A 1 82 ? 6.953 -20.922 -4.496 1 97.5 82 GLU A N 1
ATOM 585 C CA . GLU A 1 82 ? 6.168 -19.953 -3.748 1 97.5 82 GLU A CA 1
ATOM 586 C C . GLU A 1 82 ? 6.609 -18.516 -4.066 1 97.5 82 GLU A C 1
ATOM 588 O O . GLU A 1 82 ? 7.805 -18.234 -4.137 1 97.5 82 GLU A O 1
ATOM 593 N N . THR A 1 83 ? 5.672 -17.672 -4.367 1 98.44 83 THR A N 1
ATOM 594 C CA . THR A 1 83 ? 5.844 -16.234 -4.535 1 98.44 83 THR A CA 1
ATOM 595 C C . THR A 1 83 ? 4.984 -15.469 -3.535 1 98.44 83 THR A C 1
ATOM 597 O O . THR A 1 83 ? 3.834 -15.836 -3.287 1 98.44 83 THR A O 1
ATOM 600 N N . MET A 1 84 ? 5.59 -14.438 -2.982 1 98.75 84 MET A N 1
ATOM 601 C CA . MET A 1 84 ? 4.844 -13.711 -1.96 1 98.75 84 MET A CA 1
ATOM 602 C C . MET A 1 84 ? 5.152 -12.219 -2.02 1 98.75 84 MET A C 1
ATOM 604 O O . MET A 1 84 ? 6.184 -11.82 -2.557 1 98.75 84 MET A O 1
ATOM 608 N N . VAL A 1 85 ? 4.25 -11.406 -1.578 1 98.88 85 VAL A N 1
ATOM 609 C CA . VAL A 1 85 ? 4.414 -9.992 -1.265 1 98.88 85 VAL A CA 1
ATOM 610 C C . VAL A 1 85 ? 4.215 -9.766 0.232 1 98.88 85 VAL A C 1
ATOM 612 O O . VAL A 1 85 ? 3.182 -10.148 0.792 1 98.8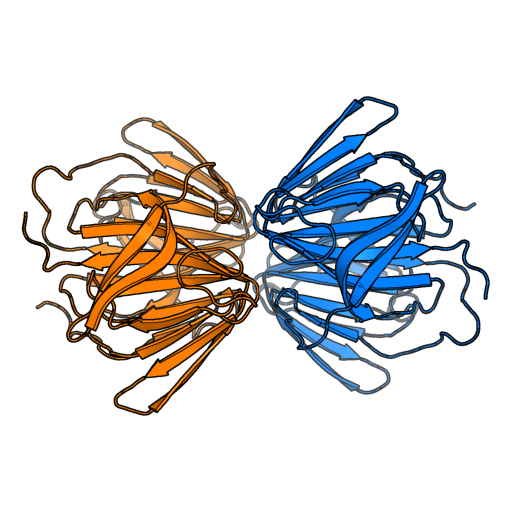8 85 VAL A O 1
ATOM 615 N N . LEU A 1 86 ? 5.184 -9.172 0.879 1 98.62 86 LEU A N 1
ATOM 616 C CA . LEU A 1 86 ? 4.957 -8.781 2.266 1 98.62 86 LEU A CA 1
ATOM 617 C C . LEU A 1 86 ? 4.035 -7.57 2.346 1 98.62 86 LEU A C 1
ATOM 619 O O . LEU A 1 86 ? 4.281 -6.551 1.694 1 98.62 86 LEU A O 1
ATOM 623 N N . LEU A 1 87 ? 2.951 -7.727 3.096 1 98.56 87 LEU A N 1
ATOM 624 C CA . LEU A 1 87 ? 1.972 -6.652 3.229 1 98.56 87 LEU A CA 1
ATOM 625 C C . LEU A 1 87 ? 2.281 -5.781 4.441 1 98.56 87 LEU A C 1
ATOM 627 O O . LEU A 1 87 ? 1.971 -4.59 4.449 1 98.56 87 LEU A O 1
ATOM 631 N N . GLU A 1 88 ? 2.848 -6.395 5.473 1 98.12 88 GLU A N 1
ATOM 632 C CA . GLU A 1 88 ? 3.246 -5.707 6.695 1 98.12 88 GLU A CA 1
ATOM 633 C C . GLU A 1 88 ? 4.336 -6.48 7.434 1 98.12 88 GLU A C 1
ATOM 635 O O . GLU A 1 88 ? 4.363 -7.711 7.398 1 98.12 88 GLU A O 1
ATOM 640 N N . GLY A 1 89 ? 5.195 -5.73 8.133 1 97.5 89 GLY A N 1
ATOM 641 C CA . GLY A 1 89 ? 6.223 -6.359 8.945 1 97.5 89 GLY A CA 1
ATOM 642 C C . GLY A 1 89 ? 7.551 -6.5 8.227 1 97.5 89 GLY A C 1
ATOM 643 O O . GLY A 1 89 ? 7.809 -5.801 7.246 1 97.5 89 GLY A O 1
ATOM 644 N N . SER A 1 90 ? 8.406 -7.297 8.812 1 97.81 90 SER A N 1
ATOM 645 C CA . SER A 1 90 ? 9.719 -7.539 8.234 1 97.81 90 SER A CA 1
ATOM 646 C C . SER A 1 90 ? 10.281 -8.891 8.664 1 97.81 90 SER A C 1
ATOM 648 O O . SER A 1 90 ? 9.836 -9.461 9.664 1 97.81 90 SER A O 1
ATOM 650 N N . ALA A 1 91 ? 11.195 -9.359 7.926 1 98.25 91 ALA A N 1
ATOM 651 C CA . ALA A 1 91 ? 11.828 -10.648 8.219 1 98.25 91 ALA A CA 1
ATOM 652 C C . ALA A 1 91 ? 13.227 -10.719 7.613 1 98.25 91 ALA A C 1
ATOM 654 O O . ALA A 1 91 ? 13.508 -10.062 6.613 1 98.25 91 ALA A O 1
ATOM 655 N N . ASP A 1 92 ? 14.039 -11.461 8.234 1 98.5 92 ASP A N 1
ATOM 656 C CA . ASP A 1 92 ? 15.32 -11.891 7.68 1 98.5 92 ASP A CA 1
ATOM 657 C C . ASP A 1 92 ? 15.266 -13.352 7.242 1 98.5 92 ASP A C 1
ATOM 659 O O . ASP A 1 92 ? 14.883 -14.227 8.023 1 98.5 92 ASP A O 1
ATOM 663 N N . VAL A 1 93 ? 15.625 -13.555 6.035 1 98.12 93 VAL A N 1
ATOM 664 C CA . VAL A 1 93 ? 15.531 -14.891 5.453 1 98.12 93 VAL A CA 1
ATOM 665 C C . VAL A 1 93 ? 16.922 -15.359 5.004 1 98.12 93 VAL A C 1
ATOM 667 O O . VAL A 1 93 ? 17.656 -14.602 4.371 1 98.12 93 VAL A O 1
ATOM 670 N N . THR A 1 94 ? 17.234 -16.562 5.301 1 97.94 94 THR A N 1
ATOM 671 C CA . THR A 1 94 ? 18.5 -17.156 4.906 1 97.94 94 THR A CA 1
ATOM 672 C C . THR A 1 94 ? 18.281 -18.406 4.047 1 97.94 94 THR A C 1
ATOM 674 O O . THR A 1 94 ? 17.547 -19.312 4.441 1 97.94 94 THR A O 1
ATOM 677 N N . ALA A 1 95 ? 18.859 -18.422 2.859 1 96.94 95 ALA A N 1
ATOM 678 C CA . ALA A 1 95 ? 18.906 -19.656 2.09 1 96.94 95 ALA A CA 1
ATOM 679 C C . ALA A 1 95 ? 19.891 -20.641 2.717 1 96.94 95 ALA A C 1
ATOM 681 O O . ALA A 1 95 ? 21.109 -20.422 2.713 1 96.94 95 ALA A O 1
ATOM 682 N N . THR A 1 96 ? 19.438 -21.734 3.08 1 96 96 THR A N 1
ATOM 683 C CA . THR A 1 96 ? 20.188 -22.641 3.926 1 96 96 THR A CA 1
ATOM 684 C C . THR A 1 96 ? 21.422 -23.172 3.186 1 96 96 THR A C 1
ATOM 686 O O . THR A 1 96 ? 22.516 -23.234 3.756 1 96 96 THR A O 1
ATOM 689 N N . ALA A 1 97 ? 21.266 -23.547 1.921 1 93.94 97 ALA A N 1
ATOM 690 C CA . ALA A 1 97 ? 22.344 -24.172 1.157 1 93.94 97 ALA A CA 1
ATOM 691 C C . ALA A 1 97 ? 23.5 -23.203 0.932 1 93.94 97 ALA A C 1
ATOM 693 O O . ALA A 1 97 ? 24.672 -23.578 1.018 1 93.94 97 ALA A O 1
ATOM 694 N N . THR A 1 98 ? 23.234 -21.922 0.697 1 93.56 98 THR A N 1
ATOM 695 C CA . THR A 1 98 ? 24.266 -20.969 0.294 1 93.56 98 THR A CA 1
ATOM 696 C C . THR A 1 98 ? 24.641 -20.047 1.456 1 93.56 98 THR A C 1
ATOM 698 O O . THR A 1 98 ? 25.703 -19.422 1.438 1 93.56 98 THR A O 1
ATOM 701 N N . GLY A 1 99 ? 23.703 -19.875 2.418 1 95.75 99 GLY A N 1
ATOM 702 C CA . GLY A 1 99 ? 23.891 -18.922 3.504 1 95.75 99 GLY A CA 1
ATOM 703 C C . GLY A 1 99 ? 23.516 -17.5 3.123 1 95.75 99 GLY A C 1
ATOM 704 O O . GLY A 1 99 ? 23.641 -16.594 3.939 1 95.75 99 GLY A O 1
ATOM 705 N N . LYS A 1 100 ? 23.125 -17.297 1.843 1 96.31 100 LYS A N 1
ATOM 706 C CA . LYS A 1 100 ? 22.734 -15.961 1.396 1 96.31 100 LYS A CA 1
ATOM 707 C C . LYS A 1 100 ? 21.578 -15.414 2.225 1 96.31 100 LYS A C 1
ATOM 709 O O . LYS A 1 100 ? 20.609 -16.125 2.492 1 96.31 100 LYS A O 1
ATOM 714 N N . LYS A 1 101 ? 21.688 -14.164 2.604 1 97.25 101 LYS A N 1
ATOM 715 C CA . LYS A 1 101 ? 20.688 -13.531 3.473 1 97.25 101 LYS A CA 1
ATOM 716 C C . LYS A 1 101 ? 19.922 -12.453 2.727 1 97.25 101 LYS A C 1
ATOM 718 O O . LYS A 1 101 ? 20.484 -11.727 1.905 1 97.25 101 LYS A O 1
ATOM 723 N N . TYR A 1 102 ? 18.688 -12.352 3.068 1 97.31 102 TYR A N 1
ATOM 724 C CA . TYR A 1 102 ? 17.766 -11.352 2.533 1 97.31 102 TYR A CA 1
ATOM 725 C C . TYR A 1 102 ? 17 -10.648 3.654 1 97.31 102 TYR A C 1
ATOM 727 O O . TYR A 1 102 ? 16.609 -11.289 4.633 1 97.31 102 TYR A O 1
ATOM 735 N N . HIS A 1 103 ? 16.844 -9.391 3.543 1 97.56 103 HIS A N 1
ATOM 736 C CA . HIS A 1 103 ? 15.977 -8.609 4.422 1 97.56 103 HIS A CA 1
ATOM 737 C C . HIS A 1 103 ? 14.727 -8.133 3.691 1 97.56 103 HIS A C 1
ATOM 739 O O . HIS A 1 103 ? 14.828 -7.473 2.654 1 97.56 103 HIS A O 1
ATOM 745 N N . PHE A 1 104 ? 13.57 -8.484 4.258 1 97.38 104 PHE A N 1
ATOM 746 C CA . PHE A 1 104 ? 12.32 -8.156 3.584 1 97.38 104 PHE A CA 1
ATOM 747 C C . PHE A 1 104 ? 11.445 -7.277 4.473 1 97.38 104 PHE A C 1
ATOM 749 O O . PHE A 1 104 ? 11.406 -7.461 5.691 1 97.38 104 PHE A O 1
ATOM 756 N N . LYS A 1 105 ? 10.781 -6.375 3.869 1 97.75 105 LYS A N 1
ATOM 757 C CA . LYS A 1 105 ? 9.789 -5.504 4.492 1 97.75 105 LYS A CA 1
ATOM 758 C C . LYS A 1 105 ? 8.555 -5.359 3.609 1 97.75 105 LYS A C 1
ATOM 760 O O . LYS A 1 105 ? 8.516 -5.883 2.494 1 97.75 105 LYS A O 1
ATOM 765 N N . ALA A 1 106 ? 7.598 -4.613 4.152 1 98.25 106 ALA A N 1
ATOM 766 C CA . ALA A 1 106 ? 6.359 -4.434 3.402 1 98.25 106 ALA A CA 1
ATOM 767 C C . ALA A 1 106 ? 6.637 -3.877 2.008 1 98.25 106 ALA A C 1
ATOM 769 O O . ALA A 1 106 ? 7.391 -2.914 1.858 1 98.25 106 ALA A O 1
ATOM 770 N N . GLY A 1 107 ? 6.07 -4.508 1.009 1 98.5 107 GLY A N 1
ATOM 771 C CA . GLY A 1 107 ? 6.246 -4.129 -0.384 1 98.5 107 GLY A CA 1
ATOM 772 C C . GLY A 1 107 ? 7.203 -5.039 -1.133 1 98.5 107 GLY A C 1
ATOM 773 O O . GLY A 1 107 ? 7.195 -5.074 -2.365 1 98.5 107 GLY A O 1
ATOM 774 N N . ASP A 1 108 ? 8.023 -5.766 -0.434 1 98.62 108 ASP A N 1
ATOM 775 C CA . ASP A 1 108 ? 9 -6.633 -1.081 1 98.62 108 ASP A CA 1
ATOM 776 C C . ASP A 1 108 ? 8.344 -7.891 -1.64 1 98.62 108 ASP A C 1
ATOM 778 O O . ASP A 1 108 ? 7.383 -8.406 -1.059 1 98.62 108 ASP A O 1
ATOM 782 N N . ILE A 1 109 ? 8.852 -8.352 -2.734 1 98.81 109 ILE A N 1
ATOM 783 C CA . ILE A 1 109 ? 8.469 -9.602 -3.389 1 98.81 109 ILE A CA 1
ATOM 784 C C . ILE A 1 109 ? 9.562 -10.648 -3.178 1 98.81 109 ILE A C 1
ATOM 786 O O . ILE A 1 109 ? 10.75 -10.359 -3.342 1 98.81 109 ILE A O 1
ATOM 790 N N . LEU A 1 110 ? 9.18 -11.812 -2.771 1 98.25 110 LEU A N 1
ATOM 791 C CA . LEU A 1 110 ? 10.055 -12.969 -2.697 1 98.25 110 LEU A CA 1
ATOM 792 C C . LEU A 1 110 ? 9.492 -14.133 -3.504 1 98.25 110 LEU A C 1
ATOM 794 O O . LEU A 1 110 ? 8.305 -14.461 -3.385 1 98.25 110 LEU A O 1
ATOM 798 N N . SER A 1 111 ? 10.242 -14.695 -4.355 1 97.56 111 SER A N 1
ATOM 799 C CA . SER A 1 111 ? 9.875 -15.891 -5.117 1 97.56 111 SER A CA 1
ATOM 800 C C . SER A 1 111 ? 10.977 -16.938 -5.066 1 97.56 111 SER A C 1
ATOM 802 O O . SER A 1 111 ? 12.117 -16.672 -5.438 1 97.56 111 SER A O 1
ATOM 804 N N . HIS A 1 112 ? 10.648 -18.109 -4.617 1 96.31 112 HIS A N 1
ATOM 805 C CA . HIS A 1 112 ? 11.664 -19.156 -4.527 1 96.31 112 HIS A CA 1
ATOM 806 C C . HIS A 1 112 ? 11.164 -20.469 -5.133 1 96.31 112 HIS A C 1
ATOM 808 O O . HIS A 1 112 ? 9.953 -20.719 -5.18 1 96.31 112 HIS A O 1
ATOM 814 N N . PRO A 1 113 ? 12.055 -21.328 -5.613 1 95.31 113 PRO A N 1
ATOM 815 C CA . PRO A 1 113 ? 11.664 -22.609 -6.203 1 95.31 113 PRO A CA 1
ATOM 816 C C . PRO A 1 113 ? 11.242 -23.641 -5.156 1 95.31 113 PRO A C 1
ATOM 818 O O . PRO A 1 113 ? 11.531 -23.469 -3.969 1 95.31 113 PRO A O 1
ATOM 821 N N . LYS A 1 114 ? 10.578 -24.625 -5.621 1 94.38 114 LYS A N 1
ATOM 822 C CA . LYS A 1 114 ? 10.297 -25.797 -4.801 1 94.38 114 LYS A CA 1
ATOM 823 C C . LYS A 1 114 ? 11.586 -26.406 -4.25 1 94.38 114 LYS A C 1
ATOM 825 O O . LYS A 1 114 ? 12.609 -26.438 -4.941 1 94.38 114 LYS A O 1
ATOM 830 N N . ASN A 1 115 ? 11.547 -26.75 -3.018 1 94.19 115 ASN A N 1
ATOM 831 C CA . ASN A 1 115 ? 12.562 -27.531 -2.312 1 94.19 115 ASN A CA 1
ATOM 832 C C . ASN A 1 115 ? 13.766 -26.672 -1.934 1 94.19 115 ASN A C 1
ATOM 834 O O . ASN A 1 115 ? 14.805 -27.203 -1.526 1 94.19 115 ASN A O 1
ATOM 838 N N . VAL A 1 116 ? 13.727 -25.391 -2.174 1 95.38 116 VAL A N 1
ATOM 839 C CA . VAL A 1 116 ? 14.734 -24.547 -1.538 1 95.38 116 VAL A CA 1
ATOM 840 C C . VAL A 1 116 ? 14.516 -24.516 -0.027 1 95.38 116 VAL A C 1
ATOM 842 O O . VAL A 1 116 ? 13.383 -24.375 0.438 1 95.38 116 VAL A O 1
ATOM 845 N N . ASP A 1 117 ? 15.539 -24.734 0.697 1 97.25 117 ASP A N 1
ATOM 846 C CA . ASP A 1 117 ? 15.461 -24.719 2.154 1 97.25 117 ASP A CA 1
ATOM 847 C C . ASP A 1 117 ? 15.766 -23.328 2.715 1 97.25 117 ASP A C 1
ATOM 849 O O . ASP A 1 117 ? 16.828 -22.766 2.439 1 97.25 117 ASP A O 1
ATOM 853 N N . LEU A 1 118 ? 14.844 -22.828 3.477 1 98 118 LEU A N 1
ATOM 854 C CA . LEU A 1 118 ? 14.961 -21.453 3.969 1 98 118 LEU A CA 1
ATOM 855 C C . LEU A 1 118 ? 14.789 -21.406 5.484 1 98 118 LEU A C 1
ATOM 857 O O . LEU A 1 118 ? 14.016 -22.172 6.051 1 98 118 LEU A O 1
ATOM 861 N N . LYS A 1 119 ? 15.453 -20.469 6.137 1 98.38 119 LYS A N 1
ATOM 862 C CA . LYS A 1 119 ? 15.258 -20.094 7.531 1 98.38 119 LYS A CA 1
ATOM 863 C C . LYS A 1 119 ? 14.75 -18.656 7.641 1 98.38 119 LYS A C 1
ATOM 865 O O . LYS A 1 119 ? 15.383 -17.719 7.141 1 98.38 119 LYS A O 1
ATOM 870 N N . TRP A 1 120 ? 13.664 -18.562 8.289 1 98.38 120 TRP A N 1
ATOM 871 C CA . TRP A 1 120 ? 13.062 -17.234 8.484 1 98.38 120 TRP A CA 1
ATOM 872 C C . TRP A 1 120 ? 13.227 -16.781 9.93 1 98.38 120 TRP A C 1
ATOM 874 O O . TRP A 1 120 ? 12.961 -17.547 10.867 1 98.38 120 TRP A O 1
ATOM 884 N N . HIS A 1 121 ? 13.641 -15.609 10.109 1 98.56 121 HIS A N 1
ATOM 885 C CA . HIS A 1 121 ? 13.422 -14.859 11.336 1 98.56 121 HIS A CA 1
ATOM 886 C C . HIS A 1 121 ? 12.453 -13.703 11.109 1 98.56 121 HIS A C 1
ATOM 888 O O . HIS A 1 121 ? 12.836 -12.664 10.562 1 98.56 121 HIS A O 1
ATOM 894 N N . VAL A 1 122 ? 11.203 -13.898 11.508 1 98.19 122 VAL A N 1
ATOM 895 C CA . VAL A 1 122 ? 10.195 -12.844 11.422 1 98.19 122 VAL A CA 1
ATOM 896 C C . VAL A 1 122 ? 10.383 -11.852 12.57 1 98.19 122 VAL A C 1
ATOM 898 O O . VAL A 1 122 ? 10.445 -12.25 13.734 1 98.19 122 VAL A O 1
ATOM 901 N N . ASN A 1 123 ? 10.5 -10.617 12.25 1 96.56 123 ASN A N 1
ATOM 902 C CA . ASN A 1 123 ? 10.617 -9.586 13.273 1 96.56 123 ASN A CA 1
ATOM 903 C C . ASN A 1 123 ? 9.266 -9.234 13.883 1 96.56 123 ASN A C 1
ATOM 905 O O . ASN A 1 123 ? 8.258 -9.172 13.172 1 96.56 123 ASN A O 1
ATOM 909 N N . GLY A 1 124 ? 9.227 -9.062 15.211 1 93.69 124 GLY A N 1
ATOM 910 C CA . GLY A 1 124 ? 8 -8.688 15.898 1 93.69 124 GLY A CA 1
ATOM 911 C C . GLY A 1 124 ? 7.57 -7.266 15.609 1 93.69 124 GLY A C 1
ATOM 912 O O . GLY A 1 124 ? 8.352 -6.469 15.078 1 93.69 124 GLY A O 1
ATOM 913 N N . PRO A 1 125 ? 6.336 -6.977 15.906 1 95 125 PRO A N 1
ATOM 914 C CA . PRO A 1 125 ? 5.375 -7.812 16.625 1 95 125 PRO A CA 1
ATOM 915 C C . PRO A 1 125 ? 4.426 -8.555 15.703 1 95 125 PRO A C 1
ATOM 917 O O . PRO A 1 125 ? 3.629 -9.383 16.156 1 95 125 PRO A O 1
ATOM 920 N N . PHE A 1 126 ? 4.531 -8.273 14.391 1 96.19 126 PHE A N 1
ATOM 921 C CA . PHE A 1 126 ? 3.512 -8.773 13.469 1 96.19 126 PHE A CA 1
ATOM 922 C C . PHE A 1 126 ? 4.051 -8.844 12.047 1 96.19 126 PHE A C 1
ATOM 924 O O . PHE A 1 126 ? 4.801 -7.965 11.617 1 96.19 126 PHE A O 1
ATOM 931 N N . LEU A 1 127 ? 3.666 -9.867 11.344 1 97.81 127 LEU A N 1
ATOM 932 C CA . LEU A 1 127 ? 3.936 -9.969 9.914 1 97.81 127 LEU A CA 1
ATOM 933 C C . LEU A 1 127 ? 2.74 -10.562 9.18 1 97.81 127 LEU A C 1
ATOM 935 O O . LEU A 1 127 ? 2.109 -11.5 9.664 1 97.81 127 LEU A O 1
ATOM 939 N N . LYS A 1 128 ? 2.434 -10.031 8 1 98.19 128 LYS A N 1
ATOM 940 C CA . LYS A 1 128 ? 1.397 -10.531 7.102 1 98.19 128 LYS A CA 1
ATOM 941 C C . LYS A 1 128 ? 1.888 -10.539 5.656 1 98.19 128 LYS A C 1
ATOM 943 O O . LYS A 1 128 ? 2.559 -9.609 5.211 1 98.19 128 LYS A O 1
ATOM 948 N N . LYS A 1 129 ? 1.544 -11.578 4.949 1 98.62 129 LYS A N 1
ATOM 949 C CA . LYS A 1 129 ? 1.961 -11.664 3.555 1 98.62 129 LYS A CA 1
ATOM 950 C C . LYS A 1 129 ? 0.845 -12.227 2.68 1 98.62 129 LYS A C 1
ATOM 952 O O . LYS A 1 129 ? -0.052 -12.914 3.174 1 98.62 129 LYS A O 1
ATOM 957 N N . PHE A 1 130 ? 0.86 -11.812 1.429 1 98.88 130 PHE A N 1
ATOM 958 C CA . PHE A 1 130 ? 0.146 -12.477 0.345 1 98.88 130 PHE A CA 1
ATOM 959 C C . PHE A 1 130 ? 1.03 -13.523 -0.322 1 98.88 130 PHE A C 1
ATOM 961 O O . PHE A 1 130 ? 2.188 -13.258 -0.646 1 98.88 130 PHE A O 1
ATOM 968 N N . TRP A 1 131 ? 0.493 -14.75 -0.517 1 98.62 131 TRP A N 1
ATOM 969 C CA . TRP A 1 131 ? 1.317 -15.828 -1.061 1 98.62 131 TRP A CA 1
ATOM 970 C C . TRP A 1 131 ? 0.596 -16.547 -2.193 1 98.62 131 TRP A C 1
ATOM 972 O O . TRP A 1 131 ? -0.636 -16.562 -2.24 1 98.62 131 TRP A O 1
ATOM 982 N N . THR A 1 132 ? 1.308 -17.078 -3.16 1 98.62 132 THR A N 1
ATOM 983 C CA . THR A 1 132 ? 0.89 -18.031 -4.176 1 98.62 132 THR A CA 1
ATOM 984 C C . THR A 1 132 ? 1.837 -19.234 -4.211 1 98.62 132 THR A C 1
ATOM 986 O O . THR A 1 132 ? 3.055 -19.062 -4.297 1 98.62 132 THR A O 1
ATOM 989 N N . ILE A 1 133 ? 1.328 -20.391 -4.125 1 97.75 133 ILE A N 1
ATOM 990 C CA . ILE A 1 133 ? 2.104 -21.625 -4.25 1 97.75 133 ILE A CA 1
ATOM 991 C C . ILE A 1 133 ? 1.64 -22.406 -5.48 1 97.75 133 ILE A C 1
ATOM 993 O O . ILE A 1 133 ? 0.438 -22.547 -5.715 1 97.75 133 ILE A O 1
ATOM 997 N N . TRP A 1 134 ? 2.609 -22.859 -6.172 1 95.56 134 TRP A N 1
ATOM 998 C CA . TRP A 1 134 ? 2.354 -23.531 -7.441 1 95.56 134 TRP A CA 1
ATOM 999 C C . TRP A 1 134 ? 3.264 -24.75 -7.605 1 95.56 134 TRP A C 1
ATOM 1001 O O . TRP A 1 134 ? 4.473 -24.656 -7.371 1 95.56 134 TRP A O 1
ATOM 1011 N N . ASP A 1 135 ? 2.652 -25.875 -8.031 1 94.12 135 ASP A N 1
ATOM 1012 C CA . ASP A 1 135 ? 3.432 -27.078 -8.305 1 94.12 135 ASP A CA 1
ATOM 1013 C C . ASP A 1 135 ? 2.893 -27.812 -9.523 1 94.12 135 ASP A C 1
ATOM 1015 O O . ASP A 1 135 ? 1.681 -27.984 -9.664 1 94.12 135 ASP A O 1
ATOM 1019 N N . ALA A 1 136 ? 3.727 -28.109 -10.383 1 91.5 136 ALA A N 1
ATOM 1020 C CA . ALA A 1 136 ? 3.424 -28.922 -11.555 1 91.5 136 ALA A CA 1
ATOM 1021 C C . ALA A 1 136 ? 4.641 -29.75 -11.984 1 91.5 136 ALA A C 1
ATOM 1023 O O . ALA A 1 136 ? 5.668 -29.75 -11.305 1 91.5 136 ALA A O 1
ATOM 1024 N N . ALA A 1 137 ? 4.457 -30.531 -13.062 1 85.69 137 ALA A N 1
ATOM 1025 C CA . ALA A 1 137 ? 5.586 -31.312 -13.578 1 85.69 137 ALA A CA 1
ATOM 1026 C C . ALA A 1 137 ? 6.738 -30.391 -13.977 1 85.69 137 ALA A C 1
ATOM 1028 O O . ALA A 1 137 ? 6.527 -29.344 -14.586 1 85.69 137 ALA A O 1
ATOM 1029 N N . PRO A 1 138 ? 7.918 -30.797 -13.539 1 80 138 PRO A N 1
ATOM 1030 C CA . PRO A 1 138 ? 9.07 -29.953 -13.859 1 80 138 PRO A CA 1
ATOM 1031 C C . PRO A 1 138 ? 9.273 -29.781 -15.367 1 80 138 PRO A C 1
ATOM 1033 O O . PRO A 1 138 ? 9 -30.703 -16.141 1 80 138 PRO A O 1
ATOM 1036 N N . LEU A 1 139 ? 9.625 -28.562 -15.648 1 76.56 139 LEU A N 1
ATOM 1037 C CA . LEU A 1 139 ? 10.078 -28.297 -17.016 1 76.56 139 LEU A CA 1
ATOM 1038 C C . LEU A 1 139 ? 11.586 -28.531 -17.141 1 76.56 139 LEU A C 1
ATOM 1040 O O . LEU A 1 139 ? 12.359 -28.078 -16.297 1 76.56 139 LEU A O 1
ATOM 1044 N N . GLU A 1 140 ? 11.945 -29.297 -18.047 1 76.69 140 GLU A N 1
ATOM 1045 C CA . GLU A 1 140 ? 13.359 -29.625 -18.234 1 76.69 140 GLU A CA 1
ATOM 1046 C C . GLU A 1 140 ? 14.203 -28.344 -18.297 1 76.69 140 GLU A C 1
ATOM 1048 O O . GLU A 1 140 ? 13.828 -27.375 -18.969 1 76.69 140 GLU A O 1
ATOM 1053 N N . GLY A 1 141 ? 15.289 -28.297 -17.562 1 76.38 141 GLY A N 1
ATOM 1054 C CA . GLY A 1 141 ? 16.266 -27.234 -17.656 1 76.38 141 GLY A CA 1
ATOM 1055 C C . GLY A 1 141 ? 15.914 -26.031 -16.797 1 76.38 141 GLY A C 1
ATOM 1056 O O . GLY A 1 141 ? 16.562 -24.984 -16.875 1 76.38 141 GLY A O 1
ATOM 1057 N N . THR A 1 142 ? 14.914 -26.156 -15.953 1 76.88 142 THR A N 1
ATOM 1058 C CA . THR A 1 142 ? 14.484 -24.984 -15.203 1 76.88 142 THR A CA 1
ATOM 1059 C C . THR A 1 142 ? 14.867 -25.109 -13.727 1 76.88 142 THR A C 1
ATOM 1061 O O . THR A 1 142 ? 14.484 -24.281 -12.906 1 76.88 142 THR A O 1
ATOM 1064 N N . LYS A 1 143 ? 15.594 -26.078 -13.406 1 76.94 143 LYS A N 1
ATOM 1065 C CA . LYS A 1 143 ? 15.992 -26.25 -12.016 1 76.94 143 LYS A CA 1
ATOM 1066 C C . LYS A 1 143 ? 16.844 -25.062 -11.539 1 76.94 143 LYS A C 1
ATOM 1068 O O . LYS A 1 143 ? 17.766 -24.641 -12.227 1 76.94 143 LYS A O 1
ATOM 1073 N N . SER A 1 144 ? 16.391 -24.469 -10.508 1 79.5 144 SER A N 1
ATOM 1074 C CA . SER A 1 144 ? 17.094 -23.359 -9.891 1 79.5 144 SER A CA 1
ATOM 1075 C C . SER A 1 144 ? 16.938 -23.359 -8.375 1 79.5 144 SER A C 1
ATOM 1077 O O . SER A 1 144 ? 15.914 -23.828 -7.855 1 79.5 144 SER A O 1
ATOM 1079 N N . ASP A 1 145 ? 17.984 -22.969 -7.68 1 82.38 145 ASP A N 1
ATOM 1080 C CA . ASP A 1 145 ? 17.891 -22.766 -6.238 1 82.38 145 ASP A CA 1
ATOM 1081 C C . ASP A 1 145 ? 17.953 -21.281 -5.887 1 82.38 145 ASP A C 1
ATOM 1083 O O . ASP A 1 145 ? 18.109 -20.922 -4.719 1 82.38 145 ASP A O 1
ATOM 1087 N N . GLU A 1 146 ? 17.781 -20.516 -6.871 1 88.81 146 GLU A N 1
ATOM 1088 C CA . GLU A 1 146 ? 17.891 -19.078 -6.691 1 88.81 146 GLU A CA 1
ATOM 1089 C C . GLU A 1 146 ? 16.609 -18.5 -6.09 1 88.81 146 GLU A C 1
ATOM 1091 O O . GLU A 1 146 ? 15.508 -18.938 -6.434 1 88.81 146 GLU A O 1
ATOM 1096 N N . VAL A 1 147 ? 16.797 -17.578 -5.168 1 94.88 147 VAL A N 1
ATOM 1097 C CA . VAL A 1 147 ? 15.688 -16.781 -4.664 1 94.88 147 VAL A CA 1
ATOM 1098 C C . VAL A 1 147 ? 15.594 -15.477 -5.461 1 94.88 147 VAL A C 1
ATOM 1100 O O . VAL A 1 147 ? 16.578 -14.758 -5.609 1 94.88 147 VAL A O 1
ATOM 1103 N N . PHE A 1 148 ? 14.484 -15.203 -5.988 1 96.56 148 PHE A N 1
ATOM 1104 C CA . PHE A 1 148 ? 14.234 -13.984 -6.746 1 96.56 148 PHE A CA 1
ATOM 1105 C C . PHE A 1 148 ? 13.57 -12.93 -5.871 1 96.56 148 PHE A C 1
ATOM 1107 O O . PHE A 1 148 ? 12.617 -13.227 -5.148 1 96.56 148 PHE A O 1
ATOM 1114 N N . VAL A 1 149 ? 14.102 -11.719 -5.938 1 97.94 149 VAL A N 1
ATOM 1115 C CA . VAL A 1 149 ? 13.625 -10.648 -5.07 1 97.94 149 VAL A CA 1
ATOM 1116 C C . VAL A 1 149 ? 13.203 -9.445 -5.914 1 97.94 149 VAL A C 1
ATOM 1118 O O . VAL A 1 149 ? 13.82 -9.156 -6.945 1 97.94 149 VAL A O 1
ATOM 1121 N N . GLY A 1 150 ? 12.164 -8.789 -5.578 1 98.25 150 GLY A N 1
ATOM 1122 C CA . GLY A 1 150 ? 11.672 -7.551 -6.156 1 98.25 150 GLY A CA 1
ATOM 1123 C C . GLY A 1 150 ? 10.906 -6.695 -5.164 1 98.25 150 GLY A C 1
ATOM 1124 O O . GLY A 1 150 ? 11 -6.906 -3.951 1 98.25 150 GLY A O 1
ATOM 1125 N N . ASN A 1 151 ? 10.273 -5.734 -5.605 1 98.69 151 ASN A N 1
ATOM 1126 C CA . ASN A 1 151 ? 9.43 -4.828 -4.84 1 98.69 151 ASN A CA 1
ATOM 1127 C C . ASN A 1 151 ? 8.266 -4.301 -5.676 1 98.69 151 ASN A C 1
ATOM 1129 O O . ASN A 1 151 ? 8.43 -4.004 -6.859 1 98.69 151 ASN A O 1
ATOM 1133 N N . ILE A 1 152 ? 7.137 -4.09 -5.031 1 98.69 152 ILE A N 1
ATOM 1134 C CA . ILE A 1 152 ? 5.953 -3.658 -5.762 1 98.69 152 ILE A CA 1
ATOM 1135 C C . ILE A 1 152 ? 6.148 -2.23 -6.266 1 98.69 152 ILE A C 1
ATOM 1137 O O . ILE A 1 152 ? 5.387 -1.756 -7.113 1 98.69 152 ILE A O 1
ATOM 1141 N N . ASN A 1 153 ? 7.172 -1.505 -5.766 1 97.75 153 ASN A N 1
ATOM 1142 C CA . ASN A 1 153 ? 7.441 -0.133 -6.18 1 97.75 153 ASN A CA 1
ATOM 1143 C C . ASN A 1 153 ? 8.586 -0.068 -7.184 1 97.75 153 ASN A C 1
ATOM 1145 O O . ASN A 1 153 ? 9.086 1.016 -7.496 1 97.75 153 ASN A O 1
ATOM 1149 N N . ASP A 1 154 ? 9.094 -1.204 -7.586 1 97.56 154 ASP A N 1
ATOM 1150 C CA . ASP A 1 154 ? 10.133 -1.2 -8.609 1 97.56 154 ASP A CA 1
ATOM 1151 C C . ASP A 1 154 ? 9.68 -0.436 -9.852 1 97.56 154 ASP A C 1
ATOM 1153 O O . ASP A 1 154 ? 8.539 -0.572 -10.289 1 97.56 154 ASP A O 1
ATOM 1157 N N . ASN A 1 155 ? 10.555 0.364 -10.367 1 97.12 155 ASN A N 1
ATOM 1158 C CA . ASN A 1 155 ? 10.32 1.157 -11.57 1 97.12 155 ASN A CA 1
ATOM 1159 C C . ASN A 1 155 ? 11.539 1.155 -12.492 1 97.12 155 ASN A C 1
ATOM 1161 O O . ASN A 1 155 ? 12.133 2.205 -12.742 1 97.12 155 ASN A O 1
ATOM 1165 N N . PRO A 1 156 ? 11.852 0.001 -13.039 1 97.12 156 PRO A N 1
ATOM 1166 C CA . PRO A 1 156 ? 13.008 -0.043 -13.938 1 97.12 156 PRO A CA 1
ATOM 1167 C C . PRO A 1 156 ? 12.836 0.834 -15.172 1 97.12 156 PRO A C 1
ATOM 1169 O O . PRO A 1 156 ? 11.711 1.224 -15.508 1 97.12 156 PRO A O 1
ATOM 1172 N N . ALA A 1 157 ? 13.953 1.069 -15.891 1 94.25 157 ALA A N 1
ATOM 1173 C CA . ALA A 1 157 ? 13.93 1.942 -17.062 1 94.25 157 ALA A CA 1
ATOM 1174 C C . ALA A 1 157 ? 13.18 1.285 -18.219 1 94.25 157 ALA A C 1
ATOM 1176 O O . ALA A 1 157 ? 12.555 1.972 -19.031 1 94.25 157 ALA A O 1
ATOM 1177 N N . ASN A 1 158 ? 13.227 -0.044 -18.203 1 94.62 158 ASN A N 1
ATOM 1178 C CA . ASN A 1 158 ? 12.656 -0.737 -19.344 1 94.62 158 ASN A CA 1
ATOM 1179 C C . ASN A 1 158 ? 11.5 -1.645 -18.938 1 94.62 158 ASN A C 1
ATOM 1181 O O . ASN A 1 158 ? 11.625 -2.416 -17.984 1 94.62 158 ASN A O 1
ATOM 1185 N N . TRP A 1 159 ? 10.383 -1.414 -19.562 1 97.81 159 TRP A N 1
ATOM 1186 C CA . TRP A 1 159 ? 9.195 -2.26 -19.484 1 97.81 159 TRP A CA 1
ATOM 1187 C C . TRP A 1 159 ? 8.852 -2.844 -20.859 1 97.81 159 TRP A C 1
ATOM 1189 O O . TRP A 1 159 ? 9.172 -2.252 -21.891 1 97.81 159 TRP A O 1
ATOM 1199 N N . THR A 1 160 ? 8.281 -3.979 -20.828 1 98.31 160 THR A N 1
ATOM 1200 C CA . THR A 1 160 ? 7.918 -4.652 -22.078 1 98.31 160 THR A CA 1
ATOM 1201 C C . THR A 1 160 ? 6.406 -4.605 -22.297 1 98.31 160 THR A C 1
ATOM 1203 O O . THR A 1 160 ? 5.637 -5.008 -21.422 1 98.31 160 THR A O 1
ATOM 1206 N N . PRO A 1 161 ? 6.027 -4.133 -23.453 1 98.56 161 PRO A N 1
ATOM 1207 C CA . PRO A 1 161 ? 4.59 -4.23 -23.703 1 98.56 161 PRO A CA 1
ATOM 1208 C C . PRO A 1 161 ? 4.047 -5.645 -23.5 1 98.56 161 PRO A C 1
ATOM 1210 O O . PRO A 1 161 ? 4.699 -6.617 -23.891 1 98.56 161 PRO A O 1
ATOM 1213 N N . TYR A 1 162 ? 2.969 -5.73 -22.859 1 98.5 162 TYR A N 1
ATOM 1214 C CA . TYR A 1 162 ? 2.361 -7.051 -22.719 1 98.5 162 TYR A CA 1
ATOM 1215 C C . TYR A 1 162 ? 1.578 -7.434 -23.969 1 98.5 162 TYR A C 1
ATOM 1217 O O . TYR A 1 162 ? 0.587 -6.785 -24.312 1 98.5 162 TYR A O 1
ATOM 1225 N N . ARG A 1 163 ? 1.996 -8.492 -24.641 1 97.88 163 ARG A N 1
ATOM 1226 C CA . ARG A 1 163 ? 1.373 -9.008 -25.844 1 97.88 163 ARG A CA 1
ATOM 1227 C C . ARG A 1 163 ? 0.922 -10.453 -25.672 1 97.88 163 ARG A C 1
ATOM 1229 O O . ARG A 1 163 ? 1.611 -11.25 -25.031 1 97.88 163 ARG A O 1
ATOM 1236 N N . TRP A 1 164 ? -0.26 -10.727 -26.156 1 97.12 164 TRP A N 1
ATOM 1237 C CA . TRP A 1 164 ? -0.759 -12.102 -26.141 1 97.12 164 TRP A CA 1
ATOM 1238 C C . TRP A 1 164 ? -1.631 -12.383 -27.359 1 97.12 164 TRP A C 1
ATOM 1240 O O . TRP A 1 164 ? -2.008 -11.461 -28.078 1 97.12 164 TRP A O 1
ATOM 1250 N N . LYS A 1 165 ? -1.83 -13.602 -27.656 1 96.88 165 LYS A N 1
ATOM 1251 C CA . LYS A 1 165 ? -2.789 -14.023 -28.672 1 96.88 165 LYS A CA 1
ATOM 1252 C C . LYS A 1 165 ? -4.117 -14.43 -28.047 1 96.88 165 LYS A C 1
ATOM 1254 O O . LYS A 1 165 ? -4.195 -15.453 -27.359 1 96.88 165 LYS A O 1
ATOM 1259 N N . GLU A 1 166 ? -5.102 -13.664 -28.219 1 97.19 166 GLU A N 1
ATOM 1260 C CA . GLU A 1 166 ? -6.422 -13.969 -27.672 1 97.19 166 GLU A CA 1
ATOM 1261 C C . GLU A 1 166 ? -7.207 -14.891 -28.594 1 97.19 166 GLU A C 1
ATOM 1263 O O . GLU A 1 166 ? -7.344 -14.609 -29.797 1 97.19 166 GLU A O 1
ATOM 1268 N N . PRO A 1 167 ? -7.688 -15.922 -28.078 1 94.75 167 PRO A N 1
ATOM 1269 C CA . PRO A 1 167 ? -8.5 -16.797 -28.922 1 94.75 167 PRO A CA 1
ATOM 1270 C C . PRO A 1 167 ? -9.609 -16.047 -29.656 1 94.75 167 PRO A C 1
ATOM 1272 O O . PRO A 1 167 ? -10.391 -15.328 -29.016 1 94.75 167 PRO A O 1
ATOM 1275 N N . GLY A 1 168 ? -9.617 -16.156 -30.953 1 94.56 168 GLY A N 1
ATOM 1276 C CA . GLY A 1 168 ? -10.664 -15.555 -31.766 1 94.56 168 GLY A CA 1
ATOM 1277 C C . GLY A 1 168 ? -10.398 -14.102 -32.094 1 94.56 168 GLY A C 1
ATOM 1278 O O . GLY A 1 168 ? -11.109 -13.508 -32.906 1 94.56 168 GLY A O 1
ATOM 1279 N N . LYS A 1 169 ? -9.391 -13.453 -31.547 1 95.12 169 LYS A N 1
ATOM 1280 C CA . LYS A 1 169 ? -9.164 -12.023 -31.75 1 95.12 169 LYS A CA 1
ATOM 1281 C C . LYS A 1 169 ? -7.754 -11.766 -32.281 1 95.12 169 LYS A C 1
ATOM 1283 O O . LYS A 1 169 ? -7.449 -10.656 -32.719 1 95.12 169 LYS A O 1
ATOM 1288 N N . GLY A 1 170 ? -6.914 -12.734 -32.125 1 96.12 170 GLY A N 1
ATOM 1289 C CA . GLY A 1 170 ? -5.547 -12.578 -32.594 1 96.12 170 GLY A CA 1
ATOM 1290 C C . GLY A 1 170 ? -4.652 -11.852 -31.625 1 96.12 170 GLY A C 1
ATOM 1291 O O . GLY A 1 170 ? -4.82 -11.977 -30.406 1 96.12 170 GLY A O 1
ATOM 1292 N N . SER A 1 171 ? -3.627 -11.164 -32.156 1 97 171 SER A N 1
ATOM 1293 C CA . SER A 1 171 ? -2.619 -10.516 -31.312 1 97 171 SER A CA 1
ATOM 1294 C C . SER A 1 171 ? -3.182 -9.273 -30.641 1 97 171 SER A C 1
ATOM 1296 O O . SER A 1 171 ? -3.775 -8.414 -31.297 1 97 171 SER A O 1
ATOM 1298 N N . GLN A 1 172 ? -2.998 -9.195 -29.375 1 97.5 172 GLN A N 1
ATOM 1299 C CA . GLN A 1 172 ? -3.416 -8.062 -28.547 1 97.5 172 GLN A CA 1
ATOM 1300 C C . GLN A 1 172 ? -2.236 -7.473 -27.781 1 97.5 172 GLN A C 1
ATOM 1302 O O . GLN A 1 172 ? -1.231 -8.148 -27.562 1 97.5 172 GLN A O 1
ATOM 1307 N N . THR A 1 173 ? -2.287 -6.191 -27.516 1 98.31 173 THR A N 1
ATOM 1308 C CA . THR A 1 173 ? -1.326 -5.508 -26.656 1 98.31 173 THR A CA 1
ATOM 1309 C C . THR A 1 173 ? -2.041 -4.602 -25.656 1 98.31 173 THR A C 1
ATOM 1311 O O . THR A 1 173 ? -2.895 -3.799 -26.031 1 98.31 173 THR A O 1
ATOM 1314 N N . ALA A 1 174 ? -1.73 -4.707 -24.391 1 98.69 174 ALA A N 1
ATOM 1315 C CA . ALA A 1 174 ? -2.275 -3.83 -23.359 1 98.69 174 ALA A CA 1
ATOM 1316 C C . ALA A 1 174 ? -1.314 -3.709 -22.172 1 98.69 174 ALA A C 1
ATOM 1318 O O . ALA A 1 174 ? -0.913 -4.715 -21.594 1 98.69 174 ALA A O 1
ATOM 1319 N N . GLY A 1 175 ? -1.003 -2.48 -21.828 1 98.69 175 GLY A N 1
ATOM 1320 C CA . GLY A 1 175 ? -0.066 -2.246 -20.734 1 98.69 175 GLY A CA 1
ATOM 1321 C C . GLY A 1 175 ? 1.33 -2.76 -21.031 1 98.69 175 GLY A C 1
ATOM 1322 O O . GLY A 1 175 ? 1.638 -3.121 -22.172 1 98.69 175 GLY A O 1
ATOM 1323 N N . GLU A 1 176 ? 2.119 -2.697 -19.969 1 98.75 176 GLU A N 1
ATOM 1324 C CA . GLU A 1 176 ? 3.484 -3.209 -20.016 1 98.75 176 GLU A CA 1
ATOM 1325 C C . GLU A 1 176 ? 3.869 -3.891 -18.703 1 98.75 176 GLU A C 1
ATOM 1327 O O . GLU A 1 176 ? 3.215 -3.688 -17.688 1 98.75 176 GLU A O 1
ATOM 1332 N N . LEU A 1 177 ? 4.891 -4.754 -18.797 1 98.62 177 LEU A N 1
ATOM 1333 C CA . LEU A 1 177 ? 5.227 -5.523 -17.609 1 98.62 177 LEU A CA 1
ATOM 1334 C C . LEU A 1 177 ? 6.738 -5.578 -17.406 1 98.62 177 LEU A C 1
ATOM 1336 O O . LEU A 1 177 ? 7.5 -5.305 -18.344 1 98.62 177 LEU A O 1
ATOM 1340 N N . THR A 1 178 ? 7.188 -5.758 -16.266 1 98.62 178 THR A N 1
ATOM 1341 C CA . THR A 1 178 ? 8.531 -6.168 -15.859 1 98.62 178 THR A CA 1
ATOM 1342 C C . THR A 1 178 ? 8.477 -7.438 -15.016 1 98.62 178 THR A C 1
ATOM 1344 O O . THR A 1 178 ? 7.535 -7.641 -14.25 1 98.62 178 THR A O 1
ATOM 1347 N N . LEU A 1 179 ? 9.469 -8.305 -15.164 1 98.06 179 LEU A N 1
ATOM 1348 C CA . LEU A 1 179 ? 9.422 -9.617 -14.523 1 98.06 179 LEU A CA 1
ATOM 1349 C C . LEU A 1 179 ? 10.414 -9.68 -13.359 1 98.06 179 LEU A C 1
ATOM 1351 O O . LEU A 1 179 ? 11.547 -9.227 -13.477 1 98.06 179 LEU A O 1
ATOM 1355 N N . THR A 1 180 ? 9.945 -10.211 -12.266 1 97.56 180 THR A N 1
ATOM 1356 C CA . THR A 1 180 ? 10.797 -10.602 -11.148 1 97.56 180 THR A CA 1
ATOM 1357 C C . THR A 1 180 ? 11.352 -12.008 -11.352 1 97.56 180 THR A C 1
ATOM 1359 O O . THR A 1 180 ? 12.492 -12.297 -10.984 1 97.56 180 THR A O 1
ATOM 1362 N N . ARG A 1 181 ? 10.523 -12.836 -11.883 1 95.88 181 ARG A N 1
ATOM 1363 C CA . ARG A 1 181 ? 10.859 -14.227 -12.18 1 95.88 181 ARG A CA 1
ATOM 1364 C C . ARG A 1 181 ? 10.156 -14.703 -13.438 1 95.88 181 ARG A C 1
ATOM 1366 O O . ARG A 1 181 ? 8.945 -14.508 -13.594 1 95.88 181 ARG A O 1
ATOM 1373 N N . SER A 1 182 ? 10.883 -15.438 -14.344 1 93.56 182 SER A N 1
ATOM 1374 C CA . SER A 1 182 ? 10.32 -15.719 -15.664 1 93.56 182 SER A CA 1
ATOM 1375 C C . SER A 1 182 ? 10.148 -17.219 -15.875 1 93.56 182 SER A C 1
ATOM 1377 O O . SER A 1 182 ? 9.68 -17.656 -16.938 1 93.56 182 SER A O 1
ATOM 1379 N N . THR A 1 183 ? 10.586 -18 -14.883 1 90.56 183 THR A N 1
ATOM 1380 C CA . THR A 1 183 ? 10.445 -19.438 -15.047 1 90.56 183 THR A CA 1
ATOM 1381 C C . THR A 1 183 ? 10.227 -20.125 -13.695 1 90.56 183 THR A C 1
ATOM 1383 O O . THR A 1 183 ? 10.734 -19.656 -12.672 1 90.56 183 THR A O 1
ATOM 1386 N N . GLY A 1 184 ? 9.438 -21.141 -13.742 1 87.44 184 GLY A N 1
ATOM 1387 C CA . GLY A 1 184 ? 9.273 -21.984 -12.562 1 87.44 184 GLY A CA 1
ATOM 1388 C C . GLY A 1 184 ? 10.25 -23.141 -12.508 1 87.44 184 GLY A C 1
ATOM 1389 O O . GLY A 1 184 ? 10.867 -23.484 -13.516 1 87.44 184 GLY A O 1
ATOM 1390 N N . SER A 1 185 ? 10.352 -23.703 -11.352 1 86.56 185 SER A N 1
ATOM 1391 C CA . SER A 1 185 ? 11.102 -24.953 -11.234 1 86.56 185 SER A CA 1
ATOM 1392 C C . SER A 1 185 ? 10.242 -26.156 -11.594 1 86.56 185 SER A C 1
ATOM 1394 O O . SER A 1 185 ? 10.758 -27.234 -11.891 1 86.56 185 SER A O 1
ATOM 1396 N N . THR A 1 186 ? 8.867 -26.062 -11.57 1 77.88 186 THR A N 1
ATOM 1397 C CA . THR A 1 186 ? 7.938 -27.172 -11.797 1 77.88 186 THR A CA 1
ATOM 1398 C C . THR A 1 186 ? 6.973 -26.844 -12.93 1 77.88 186 THR A C 1
ATOM 1400 O O . THR A 1 186 ? 6.051 -27.609 -13.211 1 77.88 186 THR A O 1
ATOM 1403 N N . GLY A 1 187 ? 7.242 -25.984 -13.695 1 78.69 187 GLY A N 1
ATOM 1404 C CA . GLY A 1 187 ? 6.359 -25.547 -14.773 1 78.69 187 GLY A CA 1
ATOM 1405 C C . GLY A 1 187 ? 6.598 -24.109 -15.188 1 78.69 187 GLY A C 1
ATOM 1406 O O . GLY A 1 187 ? 7.641 -23.531 -14.875 1 78.69 187 GLY A O 1
ATOM 1407 N N . ALA A 1 188 ? 5.562 -23.719 -15.922 1 88.31 188 ALA A N 1
ATOM 1408 C CA . ALA A 1 188 ? 5.688 -22.344 -16.359 1 88.31 188 ALA A CA 1
ATOM 1409 C C . ALA A 1 188 ? 5.234 -21.375 -15.258 1 88.31 188 ALA A C 1
ATOM 1411 O O . ALA A 1 188 ? 4.211 -21.609 -14.609 1 88.31 188 ALA A O 1
ATOM 1412 N N . LEU A 1 189 ? 5.973 -20.469 -15 1 94.06 189 LEU A N 1
ATOM 1413 C CA . LEU A 1 189 ? 5.715 -19.469 -13.977 1 94.06 189 LEU A CA 1
ATOM 1414 C C . LEU A 1 189 ? 6.262 -18.109 -14.398 1 94.06 189 LEU A C 1
ATOM 1416 O O . LEU A 1 189 ? 7.395 -18.016 -14.883 1 94.06 189 LEU A O 1
ATOM 1420 N N . GLN A 1 190 ? 5.457 -17.125 -14.359 1 96.12 190 GLN A N 1
ATOM 1421 C CA . GLN A 1 190 ? 5.871 -15.742 -14.531 1 96.12 190 GLN A CA 1
ATOM 1422 C C . GLN A 1 190 ? 5.367 -14.875 -13.383 1 96.12 190 GLN A C 1
ATOM 1424 O O . GLN A 1 190 ? 4.184 -14.906 -13.039 1 96.12 190 GLN A O 1
ATOM 1429 N N . VAL A 1 191 ? 6.277 -14.156 -12.773 1 98.19 191 VAL A N 1
ATOM 1430 C CA . VAL A 1 191 ? 5.988 -13.242 -11.672 1 98.19 191 VAL A CA 1
ATOM 1431 C C . VAL A 1 191 ? 6.449 -11.828 -12.031 1 98.19 191 VAL A C 1
ATOM 1433 O O . VAL A 1 191 ? 7.578 -11.641 -12.5 1 98.19 191 VAL A O 1
ATOM 1436 N N . GLY A 1 192 ? 5.578 -10.867 -11.836 1 98.69 192 GLY A N 1
ATOM 1437 C CA . GLY A 1 192 ? 6.047 -9.516 -12.086 1 98.69 192 GLY A CA 1
ATOM 1438 C C . GLY A 1 192 ? 4.996 -8.453 -11.812 1 98.69 192 GLY A C 1
ATOM 1439 O O . GLY A 1 192 ? 4.07 -8.68 -11.023 1 98.69 192 GLY A O 1
ATOM 1440 N N . LEU A 1 193 ? 5.27 -7.285 -12.336 1 98.94 193 LEU A N 1
ATOM 1441 C CA . LEU A 1 193 ? 4.379 -6.133 -12.266 1 98.94 193 LEU A CA 1
ATOM 1442 C C . LEU A 1 193 ? 3.852 -5.773 -13.648 1 98.94 193 LEU A C 1
ATOM 1444 O O . LEU A 1 193 ? 4.574 -5.879 -14.641 1 98.94 193 LEU A O 1
ATOM 1448 N N . TRP A 1 194 ? 2.652 -5.426 -13.656 1 98.94 194 TRP A N 1
ATOM 1449 C CA . TRP A 1 194 ? 2.014 -4.895 -14.859 1 98.94 194 TRP A CA 1
ATOM 1450 C C . TRP A 1 194 ? 1.373 -3.541 -14.586 1 98.94 194 TRP A C 1
ATOM 1452 O O . TRP A 1 194 ? 0.808 -3.32 -13.508 1 98.94 194 TRP A O 1
ATOM 1462 N N . ARG A 1 195 ? 1.462 -2.637 -15.578 1 98.81 195 ARG A N 1
ATOM 1463 C CA . ARG A 1 195 ? 0.83 -1.33 -15.43 1 98.81 195 ARG A CA 1
ATOM 1464 C C . ARG A 1 195 ? 0.197 -0.875 -16.734 1 98.81 195 ARG A C 1
ATOM 1466 O O . ARG A 1 195 ? 0.617 -1.3 -17.812 1 98.81 195 ARG A O 1
ATOM 1473 N N . SER A 1 196 ? -0.763 -0.109 -16.656 1 98.75 196 SER A N 1
ATOM 1474 C CA . SER A 1 196 ? -1.471 0.537 -17.75 1 98.75 196 SER A CA 1
ATOM 1475 C C . SER A 1 196 ? -1.886 1.957 -17.391 1 98.75 196 SER A C 1
ATOM 1477 O O . SER A 1 196 ? -1.878 2.328 -16.219 1 98.75 196 SER A O 1
ATOM 1479 N N . GLY A 1 197 ? -2.188 2.707 -18.375 1 98.06 197 GLY A N 1
ATOM 1480 C CA . GLY A 1 197 ? -2.557 4.102 -18.172 1 98.06 197 GLY A CA 1
ATOM 1481 C C . GLY A 1 197 ? -2.207 4.977 -19.359 1 98.06 197 GLY A C 1
ATOM 1482 O O . GLY A 1 197 ? -1.816 4.477 -20.422 1 98.06 197 GLY A O 1
ATOM 1483 N N . ARG A 1 198 ? -2.33 6.293 -19.188 1 97.31 198 ARG A N 1
ATOM 1484 C CA . ARG A 1 198 ? -2.139 7.27 -20.25 1 97.31 198 ARG A CA 1
ATOM 1485 C C . ARG A 1 198 ? -0.778 7.09 -20.922 1 97.31 198 ARG A C 1
ATOM 1487 O O . ARG A 1 198 ? 0.251 7.047 -20.234 1 97.31 198 ARG A O 1
ATOM 1494 N N . GLY A 1 199 ? -0.865 6.98 -22.172 1 95.56 199 GLY A N 1
ATOM 1495 C CA . GLY A 1 199 ? 0.358 6.922 -22.953 1 95.56 199 GLY A CA 1
ATOM 1496 C C . GLY A 1 199 ? 0.964 5.535 -23.016 1 95.56 199 GLY A C 1
ATOM 1497 O O . GLY A 1 199 ? 1.969 5.316 -23.703 1 95.56 199 GLY A O 1
ATOM 1498 N N . LEU A 1 200 ? 0.458 4.594 -22.312 1 97.38 200 LEU A N 1
ATOM 1499 C CA . LEU A 1 200 ? 0.971 3.229 -22.328 1 97.38 200 LEU A CA 1
ATOM 1500 C C . LEU A 1 200 ? 0.228 2.383 -23.359 1 97.38 200 LEU A C 1
ATOM 1502 O O . LEU A 1 200 ? -0.858 2.754 -23.812 1 97.38 200 LEU A O 1
ATOM 1506 N N . PRO A 1 201 ? 0.771 1.283 -23.703 1 97.75 201 PRO A N 1
ATOM 1507 C CA . PRO A 1 201 ? 0.195 0.504 -24.797 1 97.75 201 PRO A CA 1
ATOM 1508 C C . PRO A 1 201 ? -1.255 0.102 -24.547 1 97.75 201 PRO A C 1
ATOM 1510 O O . PRO A 1 201 ? -1.571 -0.433 -23.469 1 97.75 201 PRO A O 1
ATOM 1513 N N . GLY A 1 202 ? -2.061 0.411 -25.516 1 98.06 202 GLY A N 1
ATOM 1514 C CA . GLY A 1 202 ? -3.436 -0.059 -25.5 1 98.06 202 GLY A CA 1
ATOM 1515 C C . GLY A 1 202 ? -4.375 0.877 -24.766 1 98.06 202 GLY A C 1
ATOM 1516 O O . GLY A 1 202 ? -5.59 0.657 -24.75 1 98.06 202 GLY A O 1
ATOM 1517 N N . ALA A 1 203 ? -3.9 1.939 -24.219 1 98.19 203 ALA A N 1
ATOM 1518 C CA . ALA A 1 203 ? -4.727 2.844 -23.422 1 98.19 203 ALA A CA 1
ATOM 1519 C C . ALA A 1 203 ? -5.359 3.924 -24.297 1 98.19 203 ALA A C 1
ATOM 1521 O O . ALA A 1 203 ? -4.758 4.359 -25.281 1 98.19 203 ALA A O 1
ATOM 1522 N N . GLU A 1 204 ? -6.508 4.305 -23.938 1 98.19 204 GLU A N 1
ATOM 1523 C CA . GLU A 1 204 ? -7.133 5.492 -24.516 1 98.19 204 GLU A CA 1
ATOM 1524 C C . GLU A 1 204 ? -6.465 6.766 -24.016 1 98.19 204 GLU A C 1
ATOM 1526 O O . GLU A 1 204 ? -5.602 6.715 -23.125 1 98.19 204 GLU A O 1
ATOM 1531 N N . ALA A 1 205 ? -6.906 7.902 -24.531 1 96.25 205 ALA A N 1
ATOM 1532 C CA . ALA A 1 205 ? -6.293 9.195 -24.219 1 96.25 205 ALA A CA 1
ATOM 1533 C C . ALA A 1 205 ? -6.359 9.492 -22.719 1 96.25 205 ALA A C 1
ATOM 1535 O O . ALA A 1 205 ? -5.438 10.086 -22.172 1 96.25 205 ALA A O 1
ATOM 1536 N N . ASP A 1 206 ? -7.395 9.062 -22.047 1 96.12 206 ASP A N 1
ATOM 1537 C CA . ASP A 1 206 ? -7.555 9.391 -20.641 1 96.12 206 ASP A CA 1
ATOM 1538 C C . ASP A 1 206 ? -6.855 8.359 -19.75 1 96.12 206 ASP A C 1
ATOM 1540 O O . ASP A 1 206 ? -6.797 8.516 -18.531 1 96.12 206 ASP A O 1
ATOM 1544 N N . GLY A 1 207 ? -6.367 7.246 -20.375 1 97.62 207 GLY A N 1
ATOM 1545 C CA . GLY A 1 207 ? -5.637 6.223 -19.641 1 97.62 207 GLY A CA 1
ATOM 1546 C C . GLY A 1 207 ? -6.43 4.949 -19.438 1 97.62 207 GLY A C 1
ATOM 1547 O O . GLY A 1 207 ? -5.895 3.943 -18.969 1 97.62 207 GLY A O 1
ATOM 1548 N N . THR A 1 208 ? -7.75 5.027 -19.797 1 98.5 208 THR A N 1
ATOM 1549 C CA . THR A 1 208 ? -8.57 3.822 -19.719 1 98.5 208 THR A CA 1
ATOM 1550 C C . THR A 1 208 ? -8.047 2.75 -20.672 1 98.5 208 THR A C 1
ATOM 1552 O O . THR A 1 208 ? -7.691 3.047 -21.812 1 98.5 208 THR A O 1
ATOM 1555 N N . THR A 1 209 ? -7.957 1.571 -20.266 1 98.69 209 THR A N 1
ATOM 1556 C CA . THR A 1 209 ? -7.551 0.437 -21.078 1 98.69 209 THR A CA 1
ATOM 1557 C C . THR A 1 209 ? -8.586 -0.685 -21 1 98.69 209 THR A C 1
ATOM 1559 O O . THR A 1 209 ? -8.836 -1.23 -19.922 1 98.69 209 THR A O 1
ATOM 1562 N N . THR A 1 210 ? -9.188 -1.037 -22.141 1 98.69 210 THR A N 1
ATOM 1563 C CA . THR A 1 210 ? -10.203 -2.08 -22.188 1 98.69 210 THR A CA 1
ATOM 1564 C C . THR A 1 210 ? -9.844 -3.143 -23.219 1 98.69 210 THR A C 1
ATOM 1566 O O . THR A 1 210 ? -9.445 -2.818 -24.344 1 98.69 210 THR A O 1
ATOM 1569 N N . PHE A 1 211 ? -9.984 -4.352 -22.875 1 98.56 211 PHE A N 1
ATOM 1570 C CA . PHE A 1 211 ? -9.711 -5.441 -23.812 1 98.56 211 PHE A CA 1
ATOM 1571 C C . PHE A 1 211 ? -10.414 -6.719 -23.375 1 98.56 211 PHE A C 1
ATOM 1573 O O . PHE A 1 211 ? -10.781 -6.863 -22.203 1 98.56 211 PHE A O 1
ATOM 1580 N N . GLU A 1 212 ? -10.625 -7.637 -24.266 1 98 212 GLU A N 1
ATOM 1581 C CA . GLU A 1 212 ? -11.062 -9 -23.969 1 98 212 GLU A CA 1
ATOM 1582 C C . GLU A 1 212 ? -9.883 -9.875 -23.547 1 98 212 GLU A C 1
ATOM 1584 O O . GLU A 1 212 ? -8.797 -9.766 -24.109 1 98 212 GLU A O 1
ATOM 1589 N N . TYR A 1 213 ? -10.125 -10.664 -22.594 1 98.56 213 TYR A N 1
ATOM 1590 C CA . TYR A 1 213 ? -9.016 -11.43 -22.016 1 98.56 213 TYR A CA 1
ATOM 1591 C C . TYR A 1 213 ? -9.5 -12.773 -21.484 1 98.56 213 TYR A C 1
ATOM 1593 O O . TYR A 1 213 ? -10.492 -12.836 -20.766 1 98.56 213 TYR A O 1
ATOM 1601 N N . SER A 1 214 ? -8.812 -13.844 -21.844 1 98.19 214 SER A N 1
ATOM 1602 C CA . SER A 1 214 ? -9.156 -15.18 -21.359 1 98.19 214 SER A CA 1
ATOM 1603 C C . SER A 1 214 ? -7.984 -15.82 -20.641 1 98.19 214 SER A C 1
ATOM 1605 O O . SER A 1 214 ? -7.941 -17.047 -20.469 1 98.19 214 SER A O 1
ATOM 1607 N N . ALA A 1 215 ? -6.926 -15.055 -20.281 1 97.44 215 ALA A N 1
ATOM 1608 C CA . ALA A 1 215 ? -5.719 -15.531 -19.609 1 97.44 215 ALA A CA 1
ATOM 1609 C C . ALA A 1 215 ? -5.113 -16.719 -20.359 1 97.44 215 ALA A C 1
ATOM 1611 O O . ALA A 1 215 ? -4.863 -17.766 -19.766 1 97.44 215 ALA A O 1
ATOM 1612 N N . PRO A 1 216 ? -4.812 -16.453 -21.625 1 96.25 216 PRO A N 1
ATOM 1613 C CA . PRO A 1 216 ? -4.41 -17.594 -22.453 1 96.25 216 PRO A CA 1
ATOM 1614 C C . PRO A 1 216 ? -3.045 -18.156 -22.062 1 96.25 216 PRO A C 1
ATOM 1616 O O . PRO A 1 216 ? -2.719 -19.297 -22.406 1 96.25 216 PRO A O 1
ATOM 1619 N N . ASN A 1 217 ? -2.244 -17.391 -21.344 1 94.62 217 ASN A N 1
ATOM 1620 C CA . ASN A 1 217 ? -0.901 -17.844 -21 1 94.62 217 ASN A CA 1
ATOM 1621 C C . ASN A 1 217 ? -0.905 -18.688 -19.719 1 94.62 217 ASN A C 1
ATOM 1623 O O . ASN A 1 217 ? 0.111 -19.281 -19.375 1 94.62 217 ASN A O 1
ATOM 1627 N N . GLY A 1 218 ? -2.062 -18.734 -19.031 1 96.81 218 GLY A N 1
ATOM 1628 C CA . GLY A 1 218 ? -2.178 -19.531 -17.812 1 96.81 218 GLY A CA 1
ATOM 1629 C C . GLY A 1 218 ? -3.066 -18.891 -16.766 1 96.81 218 GLY A C 1
ATOM 1630 O O . GLY A 1 218 ? -3.664 -17.828 -17 1 96.81 218 GLY A O 1
ATOM 1631 N N . ASP A 1 219 ? -3.195 -19.641 -15.625 1 98 219 ASP A N 1
ATOM 1632 C CA . ASP A 1 219 ? -3.939 -19.125 -14.484 1 98 219 ASP A CA 1
ATOM 1633 C C . ASP A 1 219 ? -3.244 -17.906 -13.891 1 98 219 ASP A C 1
ATOM 1635 O O . ASP A 1 219 ? -2.047 -17.953 -13.594 1 98 219 ASP A O 1
ATOM 1639 N N . GLU A 1 220 ? -3.977 -16.828 -13.68 1 98.75 220 GLU A N 1
ATOM 1640 C CA . GLU A 1 220 ? -3.373 -15.578 -13.219 1 98.75 220 GLU A CA 1
ATOM 1641 C C . GLU A 1 220 ? -3.902 -15.188 -11.844 1 98.75 220 GLU A C 1
ATOM 1643 O O . GLU A 1 220 ? -5.117 -15.094 -11.641 1 98.75 220 GLU A O 1
ATOM 1648 N N . THR A 1 221 ? -3.047 -15.016 -10.883 1 98.81 221 THR A N 1
ATOM 1649 C CA . THR A 1 221 ? -3.352 -14.477 -9.555 1 98.81 221 THR A CA 1
ATOM 1650 C C . THR A 1 221 ? -2.84 -13.047 -9.422 1 98.81 221 THR A C 1
ATOM 1652 O O . THR A 1 221 ? -1.676 -12.766 -9.719 1 98.81 221 THR A O 1
ATOM 1655 N N . ILE A 1 222 ? -3.723 -12.148 -8.945 1 98.88 222 ILE A N 1
ATOM 1656 C CA . ILE A 1 222 ? -3.418 -10.727 -9.023 1 98.88 222 ILE A CA 1
ATOM 1657 C C . ILE A 1 222 ? -3.613 -10.078 -7.656 1 98.88 222 ILE A C 1
ATOM 1659 O O . ILE A 1 222 ? -4.609 -10.336 -6.977 1 98.88 222 ILE A O 1
ATOM 1663 N N . LEU A 1 223 ? -2.668 -9.312 -7.199 1 98.94 223 LEU A N 1
ATOM 1664 C CA . LEU A 1 223 ? -2.816 -8.289 -6.176 1 98.94 223 LEU A CA 1
ATOM 1665 C C . LEU A 1 223 ? -2.793 -6.895 -6.797 1 98.94 223 LEU A C 1
ATOM 1667 O O . LEU A 1 223 ? -1.768 -6.469 -7.336 1 98.94 223 LEU A O 1
ATOM 1671 N N . LEU A 1 224 ? -3.934 -6.215 -6.762 1 98.81 224 LEU A N 1
ATOM 1672 C CA . LEU A 1 224 ? -3.973 -4.859 -7.301 1 98.81 224 LEU A CA 1
ATOM 1673 C C . LEU A 1 224 ? -3.25 -3.885 -6.379 1 98.81 224 LEU A C 1
ATOM 1675 O O . LEU A 1 224 ? -3.5 -3.865 -5.172 1 98.81 224 LEU A O 1
ATOM 1679 N N . ILE A 1 225 ? -2.301 -3.129 -6.945 1 98.81 225 ILE A N 1
ATOM 1680 C CA . ILE A 1 225 ? -1.452 -2.236 -6.16 1 98.81 225 ILE A CA 1
ATOM 1681 C C . ILE A 1 225 ? -2.016 -0.818 -6.207 1 98.81 225 ILE A C 1
ATOM 1683 O O . ILE A 1 225 ? -2.076 -0.136 -5.18 1 98.81 225 IL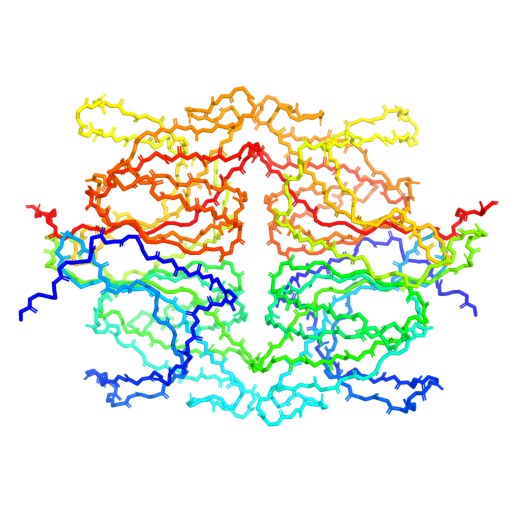E A O 1
ATOM 1687 N N . GLU A 1 226 ? -2.422 -0.389 -7.375 1 98.56 226 GLU A N 1
ATOM 1688 C CA . GLU A 1 226 ? -2.914 0.965 -7.613 1 98.56 226 GLU A CA 1
ATOM 1689 C C . GLU A 1 226 ? -4.008 0.977 -8.68 1 98.56 226 GLU A C 1
ATOM 1691 O O . GLU A 1 226 ? -3.902 0.282 -9.688 1 98.56 226 GLU A O 1
ATOM 1696 N N . GLY A 1 227 ? -5.012 1.773 -8.422 1 98.44 227 GLY A N 1
ATOM 1697 C CA . GLY A 1 227 ? -6.023 2.006 -9.438 1 98.44 227 GLY A CA 1
ATOM 1698 C C . GLY A 1 227 ? -7.262 1.147 -9.258 1 98.44 227 GLY A C 1
ATOM 1699 O O . GLY A 1 227 ? -7.523 0.653 -8.156 1 98.44 227 GLY A O 1
ATOM 1700 N N . GLU A 1 228 ? -8.062 1.142 -10.32 1 98.5 228 GLU A N 1
ATOM 1701 C CA . GLU A 1 228 ? -9.344 0.435 -10.328 1 98.5 228 GLU A CA 1
ATOM 1702 C C . GLU A 1 228 ? -9.492 -0.428 -11.578 1 98.5 228 GLU A C 1
ATOM 1704 O O . GLU A 1 228 ? -9.117 -0.008 -12.672 1 98.5 228 GLU A O 1
ATOM 1709 N N . ILE A 1 229 ? -9.922 -1.605 -11.367 1 98.81 229 ILE A N 1
ATOM 1710 C CA . ILE A 1 229 ? -10.18 -2.52 -12.469 1 98.81 229 ILE A CA 1
ATOM 1711 C C . ILE A 1 229 ? -11.625 -3.002 -12.422 1 98.81 229 ILE A C 1
ATOM 1713 O O . ILE A 1 229 ? -12.141 -3.324 -11.352 1 98.81 229 ILE A O 1
ATOM 1717 N N . LYS A 1 230 ? -12.242 -3.037 -13.508 1 98.81 230 LYS A N 1
ATOM 1718 C CA . LYS A 1 230 ? -13.555 -3.652 -13.68 1 98.81 230 LYS A CA 1
ATOM 1719 C C . LYS A 1 230 ? -13.469 -4.887 -14.57 1 98.81 230 LYS A C 1
ATOM 1721 O O . LYS A 1 230 ? -12.859 -4.844 -15.641 1 98.81 230 LYS A O 1
ATOM 1726 N N . ILE A 1 231 ? -14.008 -5.965 -14.133 1 98.88 231 ILE A N 1
ATOM 1727 C CA . ILE A 1 231 ? -14.055 -7.219 -14.875 1 98.88 231 ILE A CA 1
ATOM 1728 C C . ILE A 1 231 ? -15.508 -7.617 -15.125 1 98.88 231 ILE A C 1
ATOM 1730 O O . ILE A 1 231 ? -16.312 -7.672 -14.195 1 98.88 231 ILE A O 1
ATOM 1734 N N . VAL A 1 232 ? -15.836 -7.883 -16.344 1 98.81 232 VAL A N 1
ATOM 1735 C CA . VAL A 1 232 ? -17.141 -8.438 -16.688 1 98.81 232 VAL A CA 1
ATOM 1736 C C . VAL A 1 232 ? -16.969 -9.82 -17.328 1 98.81 232 VAL A C 1
ATOM 1738 O O . VAL A 1 232 ? -16.312 -9.961 -18.359 1 98.81 232 VAL A O 1
ATOM 1741 N N . GLU A 1 233 ? -17.516 -10.805 -16.703 1 98.62 233 GLU A N 1
ATOM 1742 C CA . GLU A 1 233 ? -17.516 -12.141 -17.297 1 98.62 233 GLU A CA 1
ATOM 1743 C C . GLU A 1 233 ? -18.406 -12.195 -18.531 1 98.62 233 GLU A C 1
ATOM 1745 O O . GLU A 1 233 ? -19.594 -11.883 -18.453 1 98.62 233 GLU A O 1
ATOM 1750 N N . GLN A 1 234 ? -17.906 -12.633 -19.578 1 97.56 234 GLN A N 1
ATOM 1751 C CA . GLN A 1 234 ? -18.641 -12.516 -20.828 1 97.56 234 GLN A CA 1
ATOM 1752 C C . GLN A 1 234 ? -19.844 -13.453 -20.875 1 97.56 234 GLN A C 1
ATOM 1754 O O . GLN A 1 234 ? -20.922 -13.062 -21.328 1 97.56 234 GLN A O 1
ATOM 1759 N N . GLU A 1 235 ? -19.656 -14.672 -20.438 1 96.75 235 GLU A N 1
ATOM 1760 C CA . GLU A 1 235 ? -20.734 -15.641 -20.516 1 96.75 235 GLU A CA 1
ATOM 1761 C C . GLU A 1 235 ? -21.844 -15.328 -19.516 1 96.75 235 GLU A C 1
ATOM 1763 O O . GLU A 1 235 ? -23.016 -15.281 -19.875 1 96.75 235 GLU A O 1
ATOM 1768 N N . SER A 1 236 ? -21.516 -15.039 -18.25 1 97.31 236 SER A N 1
ATOM 1769 C CA . SER A 1 236 ? -22.516 -14.875 -17.203 1 97.31 236 SER A CA 1
ATOM 1770 C C . SER A 1 236 ? -22.984 -13.43 -17.109 1 97.31 236 SER A C 1
ATOM 1772 O O . SER A 1 236 ? -24.062 -13.148 -16.562 1 97.31 236 SER A O 1
ATOM 1774 N N . GLY A 1 237 ? -22.156 -12.484 -17.531 1 97.94 237 GLY A N 1
ATOM 1775 C CA . GLY A 1 237 ? -22.453 -11.07 -17.359 1 97.94 237 GLY A CA 1
ATOM 1776 C C . GLY A 1 237 ? -22.094 -10.539 -15.984 1 97.94 237 GLY A C 1
ATOM 1777 O O . GLY A 1 237 ? -22.234 -9.344 -15.719 1 97.94 237 GLY A O 1
ATOM 1778 N N . LYS A 1 238 ? -21.688 -11.453 -15.102 1 98.12 238 LYS A N 1
ATOM 1779 C CA . LYS A 1 238 ? -21.312 -11.031 -13.75 1 98.12 238 LYS A CA 1
ATOM 1780 C C . LYS A 1 238 ? -20.203 -9.977 -13.797 1 98.12 238 LYS A C 1
ATOM 1782 O O . LYS A 1 238 ? -19.25 -10.086 -14.57 1 98.12 238 LYS A O 1
ATOM 1787 N N . THR A 1 239 ? -20.328 -8.922 -12.969 1 98.56 239 THR A N 1
ATOM 1788 C CA . THR A 1 239 ? -19.375 -7.816 -12.938 1 98.56 239 THR A CA 1
ATOM 1789 C C . THR A 1 239 ? -18.625 -7.781 -11.602 1 98.56 239 THR A C 1
ATOM 1791 O O . THR A 1 239 ? -19.234 -7.996 -10.547 1 98.56 239 THR A O 1
ATOM 1794 N N . HIS A 1 240 ? -17.359 -7.527 -11.656 1 98.44 240 HIS A N 1
ATOM 1795 C CA . HIS A 1 240 ? -16.484 -7.363 -10.5 1 98.44 240 HIS A CA 1
ATOM 1796 C C . HIS A 1 240 ? -15.727 -6.043 -10.562 1 98.44 240 HIS A C 1
ATOM 1798 O O . HIS A 1 240 ? -15.305 -5.617 -11.633 1 98.44 240 HIS A O 1
ATOM 1804 N N . SER A 1 241 ? -15.594 -5.383 -9.438 1 98.38 241 SER A N 1
ATOM 1805 C CA . SER A 1 241 ? -14.773 -4.184 -9.312 1 98.38 241 SER A CA 1
ATOM 1806 C C . SER A 1 241 ? -13.688 -4.359 -8.258 1 98.38 241 SER A C 1
ATOM 1808 O O . SER A 1 241 ? -13.961 -4.852 -7.16 1 98.38 241 SER A O 1
ATOM 1810 N N . PHE A 1 242 ? -12.5 -3.967 -8.609 1 98.38 242 PHE A N 1
ATOM 1811 C CA . PHE A 1 242 ? -11.359 -4.113 -7.719 1 98.38 242 PHE A CA 1
ATOM 1812 C C . PHE A 1 242 ? -10.609 -2.791 -7.578 1 98.38 242 PHE A C 1
ATOM 1814 O O . PHE A 1 242 ? -10.531 -2.012 -8.531 1 98.38 242 PHE A O 1
ATOM 1821 N N . LYS A 1 243 ? -10.086 -2.529 -6.406 1 98 243 LYS A N 1
ATOM 1822 C CA . LYS A 1 243 ? -9.203 -1.399 -6.129 1 98 243 LYS A CA 1
ATOM 1823 C C . LYS A 1 243 ? -7.93 -1.857 -5.422 1 98 243 LYS A C 1
ATOM 1825 O O . LYS A 1 243 ? -7.785 -3.035 -5.09 1 98 243 LYS A O 1
ATOM 1830 N N . GLY A 1 244 ? -7.07 -0.905 -5.258 1 98.44 244 GLY A N 1
ATOM 1831 C CA . GLY A 1 244 ? -5.832 -1.248 -4.582 1 98.44 244 GLY A CA 1
ATOM 1832 C C . GLY A 1 244 ? -6.043 -2.068 -3.324 1 98.44 244 GLY A C 1
ATOM 1833 O O . GLY A 1 244 ? -6.859 -1.71 -2.473 1 98.44 244 GLY A O 1
ATOM 1834 N N . GLY A 1 245 ? -5.289 -3.193 -3.215 1 98.31 245 GLY A N 1
ATOM 1835 C CA . GLY A 1 245 ? -5.383 -4.082 -2.066 1 98.31 245 GLY A CA 1
ATOM 1836 C C . GLY A 1 245 ? -6.254 -5.297 -2.322 1 98.31 245 GLY A C 1
ATOM 1837 O O . GLY A 1 245 ? -6.188 -6.281 -1.583 1 98.31 245 GLY A O 1
ATOM 1838 N N . ASP A 1 246 ? -7.062 -5.234 -3.336 1 98.44 246 ASP A N 1
ATOM 1839 C CA . ASP A 1 246 ? -7.895 -6.387 -3.658 1 98.44 246 ASP A CA 1
ATOM 1840 C C . ASP A 1 246 ? -7.094 -7.461 -4.391 1 98.44 246 ASP A C 1
ATOM 1842 O O . ASP A 1 246 ? -6.09 -7.16 -5.039 1 98.44 246 ASP A O 1
ATOM 1846 N N . ILE A 1 247 ? -7.523 -8.664 -4.211 1 98.69 247 ILE A N 1
ATOM 1847 C CA . ILE A 1 247 ? -6.922 -9.844 -4.816 1 98.69 247 ILE A CA 1
ATOM 1848 C C . ILE A 1 247 ? -7.961 -10.586 -5.656 1 98.69 247 ILE A C 1
ATOM 1850 O O . ILE A 1 247 ? -9.109 -10.742 -5.234 1 98.69 247 ILE A O 1
ATOM 1854 N N . PHE A 1 248 ? -7.555 -10.93 -6.848 1 98.5 248 PHE A N 1
ATOM 1855 C CA . PHE A 1 248 ? -8.461 -11.805 -7.586 1 98.5 248 PHE A CA 1
ATOM 1856 C C . PHE A 1 248 ? -7.676 -12.805 -8.43 1 98.5 248 PHE A C 1
ATOM 1858 O O . PHE A 1 248 ? -6.527 -12.547 -8.797 1 98.5 248 PHE A O 1
ATOM 1865 N N . ALA A 1 249 ? -8.289 -13.938 -8.656 1 98.5 249 ALA A N 1
ATOM 1866 C CA . ALA A 1 249 ? -7.711 -15.078 -9.359 1 98.5 249 ALA A CA 1
ATOM 1867 C C . ALA A 1 249 ? -8.492 -15.406 -10.625 1 98.5 249 ALA A C 1
ATOM 1869 O O . ALA A 1 249 ? -9.625 -15.898 -10.555 1 98.5 249 ALA A O 1
ATOM 1870 N N . LEU A 1 250 ? -7.871 -15.188 -11.742 1 98.62 250 LEU A N 1
ATOM 1871 C CA . LEU A 1 250 ? -8.484 -15.453 -13.039 1 98.62 250 LEU A CA 1
ATOM 1872 C C . LEU A 1 250 ? -8.062 -16.828 -13.57 1 98.62 250 LEU A C 1
ATOM 1874 O O . LEU A 1 250 ? -6.895 -17.031 -13.914 1 98.62 250 LEU A O 1
ATOM 1878 N N . PRO A 1 251 ? -8.977 -17.75 -13.648 1 98.5 251 PRO A N 1
ATOM 1879 C CA . PRO A 1 251 ? -8.594 -19.016 -14.258 1 98.5 251 PRO A CA 1
ATOM 1880 C C . PRO A 1 251 ? -8.438 -18.922 -15.773 1 98.5 251 PRO A C 1
ATOM 1882 O O . PRO A 1 251 ? -9.195 -18.203 -16.438 1 98.5 251 PRO A O 1
ATOM 1885 N N . SER A 1 252 ? -7.473 -19.625 -16.281 1 98 252 SER A N 1
ATOM 1886 C CA . SER A 1 252 ? -7.316 -19.656 -17.734 1 98 252 SER A CA 1
ATOM 1887 C C . SER A 1 252 ? -8.57 -20.203 -18.406 1 98 252 SER A C 1
ATOM 1889 O O . SER A 1 252 ? -9.141 -21.203 -17.969 1 98 252 SER A O 1
ATOM 1891 N N . GLY A 1 253 ? -9 -19.469 -19.422 1 97.5 253 GLY A N 1
ATOM 1892 C CA . GLY A 1 253 ? -10.156 -19.922 -20.172 1 97.5 253 GLY A CA 1
ATOM 1893 C C . GLY A 1 253 ? -11.414 -19.141 -19.859 1 97.5 253 GLY A C 1
ATOM 1894 O O . GLY A 1 253 ? -12.391 -19.188 -20.625 1 97.5 253 GLY A O 1
ATOM 1895 N N . LEU A 1 254 ? -11.523 -18.516 -18.656 1 98.19 254 LEU A N 1
ATOM 1896 C CA . LEU A 1 254 ? -12.656 -17.656 -18.375 1 98.19 254 LEU A CA 1
ATOM 1897 C C . LEU A 1 254 ? -12.57 -16.359 -19.188 1 98.19 254 LEU A C 1
ATOM 1899 O O . LEU A 1 254 ? -11.703 -15.523 -18.953 1 98.19 254 LEU A O 1
ATOM 1903 N N . LYS A 1 255 ? -13.461 -16.203 -20.094 1 98.06 255 LYS A N 1
ATOM 1904 C CA . LYS A 1 255 ? -13.438 -15.023 -20.953 1 98.06 255 LYS A CA 1
ATOM 1905 C C . LYS A 1 255 ? -14.047 -13.812 -20.25 1 98.06 255 LYS A C 1
ATOM 1907 O O . LYS A 1 255 ? -15.195 -13.867 -19.797 1 98.06 255 LYS A O 1
ATOM 1912 N N . VAL A 1 256 ? -13.297 -12.727 -20.203 1 98.75 256 VAL A N 1
ATOM 1913 C CA . VAL A 1 256 ? -13.781 -11.531 -19.516 1 98.75 256 VAL A CA 1
ATOM 1914 C C . VAL A 1 256 ? -13.508 -10.297 -20.375 1 98.75 256 VAL A C 1
ATOM 1916 O O . VAL A 1 256 ? -12.711 -10.352 -21.312 1 98.75 256 VAL A O 1
ATOM 1919 N N . THR A 1 257 ? -14.234 -9.281 -20.156 1 98.81 257 THR A N 1
ATOM 1920 C CA . THR A 1 257 ? -13.836 -7.938 -20.547 1 98.81 257 THR A CA 1
ATOM 1921 C C . THR A 1 257 ? -13.156 -7.207 -19.406 1 98.81 257 THR A C 1
ATOM 1923 O O . THR A 1 257 ? -13.742 -7.027 -18.328 1 98.81 257 THR A O 1
ATOM 1926 N N . TRP A 1 258 ? -11.953 -6.891 -19.656 1 98.88 258 TRP A N 1
ATOM 1927 C CA . TRP A 1 258 ? -11.117 -6.18 -18.688 1 98.88 258 TRP A CA 1
ATOM 1928 C C . TRP A 1 258 ? -11.148 -4.676 -18.953 1 98.88 258 TRP A C 1
ATOM 1930 O O . TRP A 1 258 ? -10.961 -4.23 -20.094 1 98.88 258 TRP A O 1
ATOM 1940 N N . THR A 1 259 ? -11.375 -3.873 -17.875 1 98.94 259 THR A N 1
ATOM 1941 C CA . THR A 1 259 ? -11.219 -2.428 -17.969 1 98.94 259 THR A CA 1
ATOM 1942 C C . THR A 1 259 ? -10.344 -1.907 -16.828 1 98.94 259 THR A C 1
ATOM 1944 O O . THR A 1 259 ? -10.734 -1.985 -15.656 1 98.94 259 THR A O 1
ATOM 1947 N N . SER A 1 260 ? -9.164 -1.401 -17.172 1 98.81 260 SER A N 1
ATOM 1948 C CA . SER A 1 260 ? -8.398 -0.563 -16.266 1 98.81 260 SER A CA 1
ATOM 1949 C C . SER A 1 260 ? -8.922 0.868 -16.25 1 98.81 260 SER A C 1
ATOM 1951 O O . SER A 1 260 ? -8.875 1.561 -17.266 1 98.81 260 SER A O 1
ATOM 1953 N N . VAL A 1 261 ? -9.352 1.323 -15.141 1 98.62 261 VAL A N 1
ATOM 1954 C CA . VAL A 1 261 ? -9.953 2.65 -15.062 1 98.62 261 VAL A CA 1
ATOM 1955 C C . VAL A 1 261 ? -8.859 3.715 -15.055 1 98.62 261 VAL A C 1
ATOM 1957 O O . VAL A 1 261 ? -7.84 3.561 -14.375 1 98.62 261 VAL A O 1
ATOM 1960 N N . ALA A 1 262 ? -9.023 4.82 -15.75 1 97.62 262 ALA A N 1
ATOM 1961 C CA . ALA A 1 262 ? -8.086 5.934 -15.891 1 97.62 262 ALA A CA 1
ATOM 1962 C C . ALA A 1 262 ? -7.719 6.516 -14.531 1 97.62 262 ALA A C 1
ATOM 1964 O O . ALA A 1 262 ? -8.516 6.465 -13.594 1 97.62 262 ALA A O 1
ATOM 1965 N N . PRO A 1 263 ? -6.543 7.09 -14.422 1 97.44 263 PRO A N 1
ATOM 1966 C CA . PRO A 1 263 ? -5.551 7.305 -15.477 1 97.44 263 PRO A CA 1
ATOM 1967 C C . PRO A 1 263 ? -4.434 6.262 -15.461 1 97.44 263 PRO A C 1
ATOM 1969 O O . PRO A 1 263 ? -3.619 6.211 -16.391 1 97.44 263 PRO A O 1
ATOM 1972 N N . PHE A 1 264 ? -4.422 5.441 -14.375 1 98.31 264 PHE A N 1
ATOM 1973 C CA . PHE A 1 264 ? -3.277 4.562 -14.164 1 98.31 264 PHE A CA 1
ATOM 1974 C C . PHE A 1 264 ? -3.672 3.357 -13.312 1 98.31 264 PHE A C 1
ATOM 1976 O O . PHE A 1 264 ? -4.406 3.494 -12.336 1 98.31 264 PHE A O 1
ATOM 1983 N N . VAL A 1 265 ? -3.252 2.215 -13.711 1 98.81 265 VAL A N 1
ATOM 1984 C CA . VAL A 1 265 ? -3.434 0.979 -12.961 1 98.81 265 VAL A CA 1
ATOM 1985 C C . VAL A 1 265 ? -2.111 0.218 -12.883 1 98.81 265 VAL A C 1
ATOM 1987 O O . VAL A 1 265 ? -1.368 0.157 -13.867 1 98.81 265 VAL A O 1
ATOM 1990 N N . LYS A 1 266 ? -1.771 -0.327 -11.773 1 98.88 266 LYS A N 1
ATOM 1991 C CA . LYS A 1 266 ? -0.614 -1.193 -11.57 1 98.88 266 LYS A CA 1
ATOM 1992 C C . LYS A 1 266 ? -0.985 -2.422 -10.742 1 98.88 266 LYS A C 1
ATOM 1994 O O . LYS A 1 266 ? -1.708 -2.316 -9.75 1 98.88 266 LYS A O 1
ATOM 1999 N N . LYS A 1 267 ? -0.498 -3.555 -11.125 1 98.94 267 LYS A N 1
ATOM 2000 C CA . LYS A 1 267 ? -0.787 -4.789 -10.398 1 98.94 267 LYS A CA 1
ATOM 2001 C C . LYS A 1 267 ? 0.459 -5.664 -10.289 1 98.94 267 LYS A C 1
ATOM 2003 O O . LYS A 1 267 ? 1.364 -5.574 -11.117 1 98.94 267 LYS A O 1
ATOM 2008 N N . PHE A 1 268 ? 0.514 -6.43 -9.211 1 98.94 268 PHE A N 1
ATOM 2009 C CA . PHE A 1 268 ? 1.374 -7.602 -9.078 1 98.94 268 PHE A CA 1
ATOM 2010 C C . PHE A 1 268 ? 0.673 -8.852 -9.594 1 98.94 268 PHE A C 1
ATOM 2012 O O . PHE A 1 268 ? -0.516 -9.055 -9.336 1 98.94 268 PHE A O 1
ATOM 2019 N N . PHE A 1 269 ? 1.425 -9.68 -10.367 1 98.94 269 PHE A N 1
ATOM 2020 C CA . PHE A 1 269 ? 0.754 -10.844 -10.93 1 98.94 269 PHE A CA 1
ATOM 2021 C C . PHE A 1 269 ? 1.635 -12.086 -10.805 1 98.94 269 PHE A C 1
ATOM 2023 O O . PHE A 1 269 ? 2.863 -11.977 -10.766 1 98.94 269 PHE A O 1
ATOM 2030 N N . VAL A 1 270 ? 1.041 -13.234 -10.703 1 98.75 270 VAL A N 1
ATOM 2031 C CA . VAL A 1 270 ? 1.609 -14.57 -10.852 1 98.75 270 VAL A CA 1
ATOM 2032 C C . VAL A 1 270 ? 0.839 -15.344 -11.914 1 98.75 270 VAL A C 1
ATOM 2034 O O . VAL A 1 270 ? -0.362 -15.586 -11.766 1 98.75 270 VAL A O 1
ATOM 2037 N N . ILE A 1 271 ? 1.481 -15.703 -12.969 1 98.25 271 ILE A N 1
ATOM 2038 C CA . ILE A 1 271 ? 0.882 -16.531 -14.008 1 98.25 271 ILE A CA 1
ATOM 2039 C C . ILE A 1 271 ? 1.509 -17.922 -13.984 1 98.25 271 ILE A C 1
ATOM 2041 O O . ILE A 1 271 ? 2.734 -18.062 -13.969 1 98.25 271 ILE A O 1
ATOM 2045 N N . THR A 1 272 ? 0.67 -18.922 -13.953 1 96.75 272 THR A N 1
ATOM 2046 C CA . THR A 1 272 ? 1.122 -20.312 -13.906 1 96.75 272 THR A CA 1
ATOM 2047 C C . THR A 1 272 ? 0.462 -21.125 -15.008 1 96.75 272 THR A C 1
ATOM 2049 O O . THR A 1 272 ? -0.7 -20.906 -15.352 1 96.75 272 THR A O 1
ATOM 2052 N N . ASN A 1 273 ? 1.235 -22.125 -15.547 1 95.06 273 ASN A N 1
ATOM 2053 C CA . ASN A 1 273 ? 0.716 -23.016 -16.578 1 95.06 273 ASN A CA 1
ATOM 2054 C C . ASN A 1 273 ? 1.354 -24.391 -16.5 1 95.06 273 ASN A C 1
ATOM 2056 O O . ASN A 1 273 ? 2.527 -24.562 -16.828 1 95.06 273 ASN A O 1
ATOM 2060 N N . GLY A 1 274 ? 0.578 -25.344 -16.094 1 90.19 274 GLY A N 1
ATOM 2061 C CA . GLY A 1 274 ? 1.077 -26.703 -15.961 1 90.19 274 GLY A CA 1
ATOM 2062 C C . GLY A 1 274 ? 0.981 -27.5 -17.25 1 90.19 274 GLY A C 1
ATOM 2063 O O . GLY A 1 274 ? 1.395 -28.656 -17.297 1 90.19 274 GLY A O 1
ATOM 2064 N N . GLN A 1 275 ? 0.374 -26.984 -18.219 1 82.69 275 GLN A N 1
ATOM 2065 C CA . GLN A 1 275 ? 0.214 -27.672 -19.5 1 82.69 275 GLN A CA 1
ATOM 2066 C C . GLN A 1 275 ? 1.397 -27.406 -20.422 1 82.69 275 GLN A C 1
ATOM 2068 O O . GLN A 1 275 ? 1.567 -28.094 -21.422 1 82.69 275 GLN A O 1
ATOM 2073 N N . LYS A 1 276 ? 2.107 -26.297 -20.109 1 71.75 276 LYS A N 1
ATOM 2074 C CA . LYS A 1 276 ? 3.262 -26.016 -20.953 1 71.75 276 LYS A CA 1
ATOM 2075 C C . LYS A 1 276 ? 4.348 -27.078 -20.75 1 71.75 276 LYS A C 1
ATOM 2077 O O . LYS A 1 276 ? 4.75 -27.359 -19.625 1 71.75 276 LYS A O 1
ATOM 2082 N N . THR A 1 277 ? 4.363 -28.125 -21.531 1 52.31 277 THR A N 1
ATOM 2083 C CA . THR A 1 277 ? 5.371 -29.188 -21.547 1 52.31 277 THR A CA 1
ATOM 2084 C C . THR A 1 277 ? 6.629 -28.719 -22.281 1 52.31 277 THR A C 1
ATOM 2086 O O . THR A 1 277 ? 6.562 -27.844 -23.141 1 52.31 277 THR A O 1
ATOM 2089 N N . GLY A 1 278 ? 7.871 -28.688 -21.531 1 43.12 278 GLY A N 1
ATOM 2090 C CA . GLY A 1 278 ? 9.148 -28.5 -22.188 1 43.12 278 GLY A CA 1
ATOM 2091 C C . GLY A 1 278 ? 9.211 -29.125 -23.562 1 43.12 278 GLY A C 1
ATOM 2092 O O . GLY A 1 278 ? 8.414 -30.016 -23.891 1 43.12 278 GLY A O 1
ATOM 2093 N N . MET B 1 1 ? 5.527 28.391 25.484 1 47 1 MET B N 1
ATOM 2094 C CA . MET B 1 1 ? 6.254 28.922 24.328 1 47 1 MET B CA 1
ATOM 2095 C C . MET B 1 1 ? 6.121 28 23.125 1 47 1 MET B C 1
ATOM 2097 O O . MET B 1 1 ? 6.156 26.781 23.266 1 47 1 MET B O 1
ATOM 2101 N N . ALA B 1 2 ? 5.68 28.531 22 1 60.59 2 ALA B N 1
ATOM 2102 C CA . ALA B 1 2 ? 5.586 27.703 20.797 1 60.59 2 ALA B CA 1
ATOM 2103 C C . ALA B 1 2 ? 6.914 27.016 20.5 1 60.59 2 ALA B C 1
ATOM 2105 O O . ALA B 1 2 ? 7.98 27.609 20.688 1 60.59 2 ALA B O 1
ATOM 2106 N N . PRO B 1 3 ? 6.891 25.703 20.25 1 75.19 3 PRO B N 1
ATOM 2107 C CA . PRO B 1 3 ? 8.133 25.016 19.922 1 75.19 3 PRO B CA 1
ATOM 2108 C C . PRO B 1 3 ? 8.922 25.688 18.797 1 75.19 3 PRO B C 1
ATOM 2110 O O . PRO B 1 3 ? 8.344 26.422 18 1 75.19 3 PRO B O 1
ATOM 2113 N N . ALA B 1 4 ? 10.258 25.625 18.859 1 88.31 4 ALA B N 1
ATOM 2114 C CA . ALA B 1 4 ? 11.125 26.156 17.797 1 88.31 4 ALA B CA 1
ATOM 2115 C C . ALA B 1 4 ? 10.758 25.578 16.438 1 88.31 4 ALA B C 1
ATOM 2117 O O . ALA B 1 4 ? 10.445 24.391 16.328 1 88.31 4 ALA B O 1
ATOM 2118 N N . PRO B 1 5 ? 10.703 26.406 15.492 1 93.81 5 PRO B N 1
ATOM 2119 C CA . PRO B 1 5 ? 10.383 25.922 14.148 1 93.81 5 PRO B CA 1
ATOM 2120 C C . PRO B 1 5 ? 11.375 24.875 13.648 1 93.81 5 PRO B C 1
ATOM 2122 O O . PRO B 1 5 ? 12.57 24.953 13.961 1 93.81 5 PRO B O 1
ATOM 2125 N N . VAL B 1 6 ? 10.922 23.875 13.016 1 96.75 6 VAL B N 1
ATOM 2126 C CA . VAL B 1 6 ? 11.742 22.875 12.359 1 96.75 6 VAL B CA 1
ATOM 2127 C C . VAL B 1 6 ? 11.852 23.172 10.867 1 96.75 6 VAL B C 1
ATOM 2129 O O . VAL B 1 6 ? 10.883 23.016 10.125 1 96.75 6 VAL B O 1
ATOM 2132 N N . ARG B 1 7 ? 13.047 23.5 10.375 1 97.06 7 ARG B N 1
ATOM 2133 C CA . ARG B 1 7 ? 13.219 24 9.016 1 97.06 7 ARG B CA 1
ATOM 2134 C C . ARG B 1 7 ? 13.82 22.922 8.109 1 97.06 7 ARG B C 1
ATOM 2136 O O . ARG B 1 7 ? 13.891 23.094 6.895 1 97.06 7 ARG B O 1
ATOM 2143 N N . GLU B 1 8 ? 14.18 21.812 8.734 1 96.94 8 GLU B N 1
ATOM 2144 C CA . GLU B 1 8 ? 14.789 20.734 7.969 1 96.94 8 GLU B CA 1
ATOM 2145 C C . GLU B 1 8 ? 13.742 19.734 7.484 1 96.94 8 GLU B C 1
ATOM 2147 O O . GLU B 1 8 ? 12.727 19.531 8.148 1 96.94 8 GLU B O 1
ATOM 2152 N N . LEU B 1 9 ? 14.047 19.156 6.355 1 98.06 9 LEU B N 1
ATOM 2153 C CA . LEU B 1 9 ? 13.227 18.047 5.879 1 98.06 9 LEU B CA 1
ATOM 2154 C C . LEU B 1 9 ? 13.375 16.828 6.781 1 98.06 9 LEU B C 1
ATOM 2156 O O . LEU B 1 9 ? 14.492 16.375 7.039 1 98.06 9 LEU B O 1
ATOM 2160 N N . GLU B 1 10 ? 12.328 16.344 7.328 1 97.5 10 GLU B N 1
ATOM 2161 C CA . GLU B 1 10 ? 12.328 15.117 8.117 1 97.5 10 GLU B CA 1
ATOM 2162 C C . GLU B 1 10 ? 11.75 13.945 7.324 1 97.5 10 GLU B C 1
ATOM 2164 O O . GLU B 1 10 ? 10.828 14.125 6.527 1 97.5 10 GLU B O 1
ATOM 2169 N N . THR B 1 11 ? 12.328 12.773 7.5 1 97.56 11 THR B N 1
ATOM 2170 C CA . THR B 1 11 ? 11.953 11.648 6.652 1 97.56 11 THR B CA 1
ATOM 2171 C C . THR B 1 11 ? 11.719 10.398 7.496 1 97.56 11 THR B C 1
ATOM 2173 O O . THR B 1 11 ? 12.266 10.266 8.594 1 97.56 11 THR B O 1
ATOM 2176 N N . GLY B 1 12 ? 10.875 9.539 7.078 1 97.56 12 GLY B N 1
ATOM 2177 C CA . GLY B 1 12 ? 10.586 8.211 7.602 1 97.56 12 GLY B CA 1
ATOM 2178 C C . GLY B 1 12 ? 9.984 7.277 6.57 1 97.56 12 GLY B C 1
ATOM 2179 O O . GLY B 1 12 ? 10.125 7.504 5.363 1 97.56 12 GLY B O 1
ATOM 2180 N N . SER B 1 13 ? 9.523 6.238 7.016 1 98.06 13 SER B N 1
ATOM 2181 C CA . SER B 1 13 ? 8.883 5.219 6.191 1 98.06 13 SER B CA 1
ATOM 2182 C C . SER B 1 13 ? 7.816 4.461 6.98 1 98.06 13 SER B C 1
ATOM 2184 O O . SER B 1 13 ? 7.902 4.348 8.203 1 98.06 13 SER B O 1
ATOM 2186 N N . ARG B 1 14 ? 6.84 3.939 6.266 1 97.75 14 ARG B N 1
ATOM 2187 C CA . ARG B 1 14 ? 5.867 3.064 6.914 1 97.75 14 ARG B CA 1
ATOM 2188 C C . ARG B 1 14 ? 6.555 1.857 7.547 1 97.75 14 ARG B C 1
ATOM 2190 O O . ARG B 1 14 ? 5.977 1.188 8.406 1 97.75 14 ARG B O 1
ATOM 2197 N N . ASN B 1 15 ? 7.723 1.35 7.148 1 93.44 15 ASN B N 1
ATOM 2198 C CA . ASN B 1 15 ? 8.406 0.13 7.562 1 93.44 15 ASN B CA 1
ATOM 2199 C C . ASN B 1 15 ? 9.445 0.411 8.648 1 93.44 15 ASN B C 1
ATOM 2201 O O . ASN B 1 15 ? 9.594 -0.372 9.586 1 93.44 15 ASN B O 1
ATOM 2205 N N . SER B 1 16 ? 10.375 1.148 8.484 1 74.19 16 SER B N 1
ATOM 2206 C CA . SER B 1 16 ? 11.531 1.318 9.352 1 74.19 16 SER B CA 1
ATOM 2207 C C . SER B 1 16 ? 11.695 2.773 9.773 1 74.19 16 SER B C 1
ATOM 2209 O O . SER B 1 16 ? 12.211 3.594 9.008 1 74.19 16 SER B O 1
ATOM 2211 N N . THR B 1 17 ? 10.914 2.783 11.031 1 70.75 17 THR B N 1
ATOM 2212 C CA . THR B 1 17 ? 11.07 4.145 11.531 1 70.75 17 THR B CA 1
ATOM 2213 C C . THR B 1 17 ? 11.539 4.141 12.984 1 70.75 17 THR B C 1
ATOM 2215 O O . THR B 1 17 ? 10.977 3.424 13.82 1 70.75 17 THR B O 1
ATOM 2218 N N . GLY B 1 18 ? 12.719 4.652 13.312 1 84.31 18 GLY B N 1
ATOM 2219 C CA . GLY B 1 18 ? 13.258 4.98 14.625 1 84.31 18 GLY B CA 1
ATOM 2220 C C . GLY B 1 18 ? 12.898 3.969 15.695 1 84.31 18 GLY B C 1
ATOM 2221 O O . GLY B 1 18 ? 12.664 2.797 15.391 1 84.31 18 GLY B O 1
ATOM 2222 N N . THR B 1 19 ? 12.789 4.363 17 1 92.62 19 THR B N 1
ATOM 2223 C CA . THR B 1 19 ? 12.516 3.523 18.156 1 92.62 19 THR B CA 1
ATOM 2224 C C . THR B 1 19 ? 11.07 3.699 18.625 1 92.62 19 THR B C 1
ATOM 2226 O O . THR B 1 19 ? 10.609 4.824 18.828 1 92.62 19 THR B O 1
ATOM 2229 N N . TRP B 1 20 ? 10.344 2.535 18.797 1 95.69 20 TRP B N 1
ATOM 2230 C CA . TRP B 1 20 ? 8.969 2.547 19.281 1 95.69 20 TRP B CA 1
ATOM 2231 C C . TRP B 1 20 ? 8.93 2.795 20.781 1 95.69 20 TRP B C 1
ATOM 2233 O O . TRP B 1 20 ? 9.656 2.146 21.547 1 95.69 20 TRP B O 1
ATOM 2243 N N . THR B 1 21 ? 8.141 3.713 21.188 1 96.44 21 THR B N 1
ATOM 2244 C CA . THR B 1 21 ? 7.98 4.023 22.594 1 96.44 21 THR B CA 1
ATOM 2245 C C . THR B 1 21 ? 6.512 3.947 23 1 96.44 21 THR B C 1
ATOM 2247 O O . THR B 1 21 ? 5.629 4.34 22.234 1 96.44 21 THR B O 1
ATOM 2250 N N . PRO B 1 22 ? 6.242 3.398 24.172 1 97.12 22 PRO B N 1
ATOM 2251 C CA . PRO B 1 22 ? 4.844 3.389 24.609 1 97.12 22 PRO B CA 1
ATOM 2252 C C . PRO B 1 22 ? 4.188 4.766 24.516 1 97.12 22 PRO B C 1
ATOM 2254 O O . PRO B 1 22 ? 4.832 5.781 24.781 1 97.12 22 PRO B O 1
ATOM 2257 N N . PHE B 1 23 ? 2.961 4.766 24.188 1 97 23 PHE B N 1
ATOM 2258 C CA . PHE B 1 23 ? 2.225 6.016 24.047 1 97 23 PHE B CA 1
ATOM 2259 C C . PHE B 1 23 ? 1.258 6.211 25.203 1 97 23 PHE B C 1
ATOM 2261 O O . PHE B 1 23 ? 0.351 5.398 25.406 1 97 23 PHE B O 1
ATOM 2268 N N . SER B 1 24 ? 1.436 7.262 25.969 1 97.06 24 SER B N 1
ATOM 2269 C CA . SER B 1 24 ? 0.576 7.617 27.094 1 97.06 24 SER B CA 1
ATOM 2270 C C . SER B 1 24 ? 0.171 9.086 27.031 1 97.06 24 SER B C 1
ATOM 2272 O O . SER B 1 24 ? 0.935 9.93 26.547 1 97.06 24 SER B O 1
ATOM 2274 N N . TRP B 1 25 ? -0.994 9.359 27.453 1 95.44 25 TRP B N 1
ATOM 2275 C CA . TRP B 1 25 ? -1.459 10.742 27.547 1 95.44 25 TRP B CA 1
ATOM 2276 C C . TRP B 1 25 ? -2.449 10.922 28.688 1 95.44 25 TRP B C 1
ATOM 2278 O O . TRP B 1 25 ? -3.023 9.945 29.172 1 95.44 25 TRP B O 1
ATOM 2288 N N . ASP B 1 26 ? -2.607 12.086 29.172 1 96.94 26 ASP B N 1
ATOM 2289 C CA . ASP B 1 26 ? -3.645 12.445 30.125 1 96.94 26 ASP B CA 1
ATOM 2290 C C . ASP B 1 26 ? -4.863 13.039 29.422 1 96.94 26 ASP B C 1
ATOM 2292 O O . ASP B 1 26 ? -4.855 14.211 29.031 1 96.94 26 ASP B O 1
ATOM 2296 N N . ASP B 1 27 ? -5.879 12.203 29.312 1 97.81 27 ASP B N 1
ATOM 2297 C CA . ASP B 1 27 ? -7.086 12.672 28.641 1 97.81 27 ASP B CA 1
ATOM 2298 C C . ASP B 1 27 ? -7.941 13.523 29.562 1 97.81 27 ASP B C 1
ATOM 2300 O O . ASP B 1 27 ? -8.289 13.102 30.672 1 97.81 27 ASP B O 1
ATOM 2304 N N . PRO B 1 28 ? -8.297 14.641 29.141 1 97.62 28 PRO B N 1
ATOM 2305 C CA . PRO B 1 28 ? -9.047 15.531 30.016 1 97.62 28 PRO B CA 1
ATOM 2306 C C . PRO B 1 28 ? -10.422 14.984 30.391 1 97.62 28 PRO B C 1
ATOM 2308 O O . PRO B 1 28 ? -10.984 15.352 31.422 1 97.62 28 PRO B O 1
ATOM 2311 N N . ILE B 1 29 ? -10.977 14.156 29.594 1 97.75 29 ILE B N 1
ATOM 2312 C CA . ILE B 1 29 ? -12.305 13.602 29.828 1 97.75 29 ILE B CA 1
ATOM 2313 C C . ILE B 1 29 ? -12.18 12.211 30.438 1 97.75 29 ILE B C 1
ATOM 2315 O O . ILE B 1 29 ? -12.93 11.852 31.359 1 97.75 29 ILE B O 1
ATOM 2319 N N . HIS B 1 30 ? -11.195 11.43 30.078 1 97.94 30 HIS B N 1
ATOM 2320 C CA . HIS B 1 30 ? -11.172 10.008 30.375 1 97.94 30 HIS B CA 1
ATOM 2321 C C . HIS B 1 30 ? -10.039 9.664 31.344 1 97.94 30 HIS B C 1
ATOM 2323 O O . HIS B 1 30 ? -9.875 8.5 31.719 1 97.94 30 HIS B O 1
ATOM 2329 N N . GLY B 1 31 ? -9.242 10.594 31.766 1 97.88 31 GLY B N 1
ATOM 2330 C CA . GLY B 1 31 ? -8.125 10.359 32.656 1 97.88 31 GLY B CA 1
ATOM 2331 C C . GLY B 1 31 ? -6.898 9.805 31.969 1 97.88 31 GLY B C 1
ATOM 2332 O O . GLY B 1 31 ? -6.809 9.836 30.75 1 97.88 31 GLY B O 1
ATOM 2333 N N . PRO B 1 32 ? -5.938 9.352 32.719 1 97.38 32 PRO B N 1
ATOM 2334 C CA . PRO B 1 32 ? -4.691 8.852 32.125 1 97.38 32 PRO B CA 1
ATOM 2335 C C . PRO B 1 32 ? -4.91 7.625 31.25 1 97.38 32 PRO B C 1
ATOM 2337 O O . PRO B 1 32 ? -5.621 6.691 31.641 1 97.38 32 PRO B O 1
ATOM 2340 N N . GLN B 1 33 ? -4.336 7.656 30.109 1 96.81 33 GLN B N 1
ATOM 2341 C CA . GLN B 1 33 ? -4.406 6.574 29.125 1 96.81 33 GLN B CA 1
ATOM 2342 C C . GLN B 1 33 ? -3.014 6.113 28.719 1 96.81 33 GLN B C 1
ATOM 2344 O O . GLN B 1 33 ? -2.08 6.918 28.656 1 96.81 33 GLN B O 1
ATOM 2349 N N . SER B 1 34 ? -2.814 4.789 28.5 1 97.56 34 SER B N 1
ATOM 2350 C CA . SER B 1 34 ? -1.623 4.199 27.891 1 97.56 34 SER B CA 1
ATOM 2351 C C . SER B 1 34 ? -1.99 3.133 26.859 1 97.56 34 SER B C 1
ATOM 2353 O O . SER B 1 34 ? -2.422 2.037 27.234 1 97.56 34 SER B O 1
ATOM 2355 N N . LYS B 1 35 ? -1.891 3.484 25.609 1 97.94 35 LYS B N 1
ATOM 2356 C CA . LYS B 1 35 ? -2.33 2.604 24.531 1 97.94 35 LYS B CA 1
ATOM 2357 C C . LYS B 1 35 ? -1.336 2.615 23.375 1 97.94 35 LYS B C 1
ATOM 2359 O O . LYS B 1 35 ? -1.083 3.664 22.766 1 97.94 35 LYS B O 1
ATOM 2364 N N . GLY B 1 36 ? -0.771 1.463 23.031 1 97.75 36 GLY B N 1
ATOM 2365 C CA . GLY B 1 36 ? 0.078 1.315 21.859 1 97.75 36 GLY B CA 1
ATOM 2366 C C . GLY B 1 36 ? 1.455 1.926 22.031 1 97.75 36 GLY B C 1
ATOM 2367 O O . GLY B 1 36 ? 1.854 2.248 23.156 1 97.75 36 GLY B O 1
ATOM 2368 N N . GLU B 1 37 ? 2.145 1.973 20.922 1 97.44 37 GLU B N 1
ATOM 2369 C CA . GLU B 1 37 ? 3.463 2.596 20.859 1 97.44 37 GLU B CA 1
ATOM 2370 C C . GLU B 1 37 ? 3.604 3.473 19.625 1 97.44 37 GLU B C 1
ATOM 2372 O O . GLU B 1 37 ? 2.873 3.297 18.641 1 97.44 37 GLU B O 1
ATOM 2377 N N . VAL B 1 38 ? 4.566 4.395 19.719 1 97.62 38 VAL B N 1
ATOM 2378 C CA . VAL B 1 38 ? 4.629 5.457 18.719 1 97.62 38 VAL B CA 1
ATOM 2379 C C . VAL B 1 38 ? 6.074 5.672 18.297 1 97.62 38 VAL B C 1
ATOM 2381 O O . VAL B 1 38 ? 7.004 5.461 19.078 1 97.62 38 VAL B O 1
ATOM 2384 N N . VAL B 1 39 ? 6.258 5.938 17.031 1 97.56 39 VAL B N 1
ATOM 2385 C CA . VAL B 1 39 ? 7.453 6.539 16.453 1 97.56 39 VAL B CA 1
ATOM 2386 C C . VAL B 1 39 ? 7.117 7.914 15.883 1 97.56 39 VAL B C 1
ATOM 2388 O O . VAL B 1 39 ? 6.133 8.07 15.148 1 97.56 39 VAL B O 1
ATOM 2391 N N . THR B 1 40 ? 7.883 8.93 16.219 1 97.5 40 THR B N 1
ATOM 2392 C CA . THR B 1 40 ? 7.68 10.266 15.664 1 97.5 40 THR B CA 1
ATOM 2393 C C . THR B 1 40 ? 8.594 10.492 14.461 1 97.5 40 THR B C 1
ATOM 2395 O O . THR B 1 40 ? 9.781 10.156 14.5 1 97.5 40 THR B O 1
ATOM 2398 N N . ILE B 1 41 ? 8.07 11 13.453 1 97.75 41 ILE B N 1
ATOM 2399 C CA . ILE B 1 41 ? 8.797 11.281 12.219 1 97.75 41 ILE B CA 1
ATOM 2400 C C . ILE B 1 41 ? 8.922 12.789 12.023 1 97.75 41 ILE B C 1
ATOM 2402 O O . ILE B 1 41 ? 10.023 13.312 11.844 1 97.75 41 ILE B O 1
ATOM 2406 N N . ARG B 1 42 ? 7.801 13.492 12.055 1 97.69 42 ARG B N 1
ATOM 2407 C CA . ARG B 1 42 ? 7.809 14.953 12.016 1 97.69 42 ARG B CA 1
ATOM 2408 C C . ARG B 1 42 ? 7.723 15.539 13.422 1 97.69 42 ARG B C 1
ATOM 2410 O O . ARG B 1 42 ? 6.832 15.188 14.195 1 97.69 42 ARG B O 1
ATOM 2417 N N . THR B 1 43 ? 8.547 16.516 13.695 1 97.38 43 THR B N 1
ATOM 2418 C CA . THR B 1 43 ? 8.625 17.031 15.062 1 97.38 43 THR B CA 1
ATOM 2419 C C . THR B 1 43 ? 8.195 18.5 15.109 1 97.38 43 THR B C 1
ATOM 2421 O O . THR B 1 43 ? 8.195 19.109 16.188 1 97.38 43 THR B O 1
ATOM 2424 N N . GLY B 1 44 ? 7.848 19.062 13.977 1 97.5 44 GLY B N 1
ATOM 2425 C CA . GLY B 1 44 ? 7.414 20.453 13.961 1 97.5 44 GLY B CA 1
ATOM 2426 C C . GLY B 1 44 ? 7.238 21 12.555 1 97.5 44 GLY B C 1
ATOM 2427 O O . GLY B 1 44 ? 7.172 20.234 11.586 1 97.5 44 GLY B O 1
ATOM 2428 N N . GLY B 1 45 ? 7.023 22.25 12.438 1 97 45 GLY B N 1
ATOM 2429 C CA . GLY B 1 45 ? 6.887 23.031 11.219 1 97 45 GLY B CA 1
ATOM 2430 C C . GLY B 1 45 ? 7.348 24.469 11.359 1 97 45 GLY B C 1
ATOM 2431 O O . GLY B 1 45 ? 8.047 24.812 12.312 1 97 45 GLY B O 1
ATOM 2432 N N . THR B 1 46 ? 7 25.234 10.383 1 97.25 46 THR B N 1
ATOM 2433 C CA . THR B 1 46 ? 7.5 26.609 10.375 1 97.25 46 THR B CA 1
ATOM 2434 C C . THR B 1 46 ? 6.348 27.609 10.438 1 97.25 46 THR B C 1
ATOM 2436 O O . THR B 1 46 ? 6.566 28.812 10.594 1 97.25 46 THR B O 1
ATOM 2439 N N . THR B 1 47 ? 5.086 27.156 10.383 1 94.44 47 THR B N 1
ATOM 2440 C CA . THR B 1 47 ? 3.982 28.078 10.188 1 94.44 47 THR B CA 1
ATOM 2441 C C . THR B 1 47 ? 3.23 28.312 11.492 1 94.44 47 THR B C 1
ATOM 2443 O O . THR B 1 47 ? 2.051 28.672 11.484 1 94.44 47 THR B O 1
ATOM 2446 N N . GLY B 1 48 ? 3.84 28 12.531 1 90.94 48 GLY B N 1
ATOM 2447 C CA . GLY B 1 48 ? 3.205 28.203 13.828 1 90.94 48 GLY B CA 1
ATOM 2448 C C . GLY B 1 48 ? 2.348 27.031 14.266 1 90.94 48 GLY B C 1
ATOM 2449 O O . GLY B 1 48 ? 2.115 26.109 13.484 1 90.94 48 GLY B O 1
ATOM 2450 N N . GLY B 1 49 ? 1.976 27.031 15.523 1 91.94 49 GLY B N 1
ATOM 2451 C CA . GLY B 1 49 ? 1.206 25.922 16.062 1 91.94 49 GLY B CA 1
ATOM 2452 C C . GLY B 1 49 ? 2.061 24.719 16.422 1 91.94 49 GLY B C 1
ATOM 2453 O O . GLY B 1 49 ? 3.289 24.812 16.469 1 91.94 49 GLY B O 1
ATOM 2454 N N . THR B 1 50 ? 1.376 23.688 16.812 1 95 50 THR B N 1
ATOM 2455 C CA . THR B 1 50 ? 2.035 22.406 17.062 1 95 50 THR B CA 1
ATOM 2456 C C . THR B 1 50 ? 1.724 21.406 15.961 1 95 50 THR B C 1
ATOM 2458 O O . THR B 1 50 ? 0.578 21.297 15.516 1 95 50 THR B O 1
ATOM 2461 N N . LEU B 1 51 ? 2.736 20.797 15.461 1 97.12 51 LEU B N 1
ATOM 2462 C CA . LEU B 1 51 ? 2.619 19.859 14.352 1 97.12 51 LEU B CA 1
ATOM 2463 C C . LEU B 1 51 ? 3.527 18.641 14.57 1 97.12 51 LEU B C 1
ATOM 2465 O O . LEU B 1 51 ? 4.723 18.812 14.836 1 97.12 51 LEU B O 1
ATOM 2469 N N . ALA B 1 52 ? 2.961 17.5 14.508 1 97.56 52 ALA B N 1
ATOM 2470 C CA . ALA B 1 52 ? 3.742 16.266 14.602 1 97.56 52 ALA B CA 1
ATOM 2471 C C . ALA B 1 52 ? 3.121 15.164 13.758 1 97.56 52 ALA B C 1
ATOM 2473 O O . ALA B 1 52 ? 1.915 15.172 13.5 1 97.56 52 ALA B O 1
ATOM 2474 N N . SER B 1 53 ? 3.92 14.281 13.297 1 98.12 53 SER B N 1
ATOM 2475 C CA . SER B 1 53 ? 3.469 13.094 12.57 1 98.12 53 SER B CA 1
ATOM 2476 C C . SER B 1 53 ? 4.34 11.883 12.891 1 98.12 53 SER B C 1
ATOM 2478 O O . SER B 1 53 ? 5.488 12.031 13.312 1 98.12 53 SER B O 1
ATOM 2480 N N . GLY B 1 54 ? 3.791 10.727 12.648 1 98.31 54 GLY B N 1
ATOM 2481 C CA . GLY B 1 54 ? 4.543 9.5 12.859 1 98.31 54 GLY B CA 1
ATOM 2482 C C . GLY B 1 54 ? 3.709 8.25 12.656 1 98.31 54 GLY B C 1
ATOM 2483 O O . GLY B 1 54 ? 2.797 8.227 11.828 1 98.31 54 GLY B O 1
ATOM 2484 N N . LEU B 1 55 ? 4.145 7.203 13.305 1 98.69 55 LEU B N 1
ATOM 2485 C CA . LEU B 1 55 ? 3.459 5.914 13.273 1 98.69 55 LEU B CA 1
ATOM 2486 C C . LEU B 1 55 ? 2.961 5.527 14.656 1 98.69 55 LEU B C 1
ATOM 2488 O O . LEU B 1 55 ? 3.576 5.887 15.664 1 98.69 55 LEU B O 1
ATOM 2492 N N . TRP B 1 56 ? 1.913 4.891 14.688 1 98.31 56 TRP B N 1
ATOM 2493 C CA . TRP B 1 56 ? 1.374 4.273 15.898 1 98.31 56 TRP B CA 1
ATOM 2494 C C . TRP B 1 56 ? 0.894 2.855 15.609 1 98.31 56 TRP B C 1
ATOM 2496 O O . TRP B 1 56 ? 0.301 2.59 14.562 1 98.31 56 TRP B O 1
ATOM 2506 N N . ARG B 1 57 ? 1.141 1.97 16.578 1 97.75 57 ARG B N 1
ATOM 2507 C CA . ARG B 1 57 ? 0.686 0.595 16.391 1 97.75 57 ARG B CA 1
ATOM 2508 C C . ARG B 1 57 ? 0.243 -0.012 17.719 1 97.75 57 ARG B C 1
ATOM 2510 O O . ARG B 1 57 ? 0.606 0.486 18.797 1 97.75 57 ARG B O 1
ATOM 2517 N N . THR B 1 58 ? -0.555 -1.02 17.594 1 97.31 58 THR B N 1
ATOM 2518 C CA . THR B 1 58 ? -1.032 -1.786 18.734 1 97.31 58 THR B CA 1
ATOM 2519 C C . THR B 1 58 ? -1.312 -3.232 18.344 1 97.31 58 THR B C 1
ATOM 2521 O O . THR B 1 58 ? -1.264 -3.578 17.156 1 97.31 58 THR B O 1
ATOM 2524 N N . GLY B 1 59 ? -1.532 -4.055 19.328 1 95.12 59 GLY B N 1
ATOM 2525 C CA . GLY B 1 59 ? -1.741 -5.48 19.156 1 95.12 59 GLY B CA 1
ATOM 2526 C C . GLY B 1 59 ? -1.333 -6.301 20.359 1 95.12 59 GLY B C 1
ATOM 2527 O O . GLY B 1 59 ? -0.905 -5.75 21.375 1 95.12 59 GLY B O 1
ATOM 2528 N N . SER B 1 60 ? -1.451 -7.586 20.203 1 93.81 60 SER B N 1
ATOM 2529 C CA . SER B 1 60 ? -1.113 -8.484 21.297 1 93.81 60 SER B CA 1
ATOM 2530 C C . SER B 1 60 ? 0.307 -8.242 21.797 1 93.81 60 SER B C 1
ATOM 2532 O O . SER B 1 60 ? 1.231 -8.078 21 1 93.81 60 SER B O 1
ATOM 2534 N N . GLY B 1 61 ? 0.446 -8.102 23.109 1 91.5 61 GLY B N 1
ATOM 2535 C CA . GLY B 1 61 ? 1.752 -7.918 23.719 1 91.5 61 GLY B CA 1
ATOM 2536 C C . GLY B 1 61 ? 2.145 -6.461 23.859 1 91.5 61 GLY B C 1
ATOM 2537 O O . GLY B 1 61 ? 3.168 -6.145 24.469 1 91.5 61 GLY B O 1
ATOM 2538 N N . ILE B 1 62 ? 1.408 -5.59 23.281 1 94.94 62 ILE B N 1
ATOM 2539 C CA . ILE B 1 62 ? 1.712 -4.168 23.359 1 94.94 62 ILE B CA 1
ATOM 2540 C C . ILE B 1 62 ? 0.861 -3.514 24.453 1 94.94 62 ILE B C 1
ATOM 2542 O O . ILE B 1 62 ? -0.292 -3.896 24.656 1 94.94 62 ILE B O 1
ATOM 2546 N N . VAL B 1 63 ? 1.321 -2.562 25.047 1 95 63 VAL B N 1
ATOM 2547 C CA . VAL B 1 63 ? 0.737 -1.925 26.219 1 95 63 VAL B CA 1
ATOM 2548 C C . VAL B 1 63 ? -0.686 -1.469 25.906 1 95 63 VAL B C 1
ATOM 2550 O O . VAL B 1 63 ? -0.935 -0.862 24.859 1 95 63 VAL B O 1
ATOM 2553 N N . GLY B 1 64 ? -1.626 -1.824 26.734 1 95.56 64 GLY B N 1
ATOM 2554 C CA . GLY B 1 64 ? -2.994 -1.334 26.672 1 95.56 64 GLY B CA 1
ATOM 2555 C C . GLY B 1 64 ? -3.895 -2.203 25.812 1 95.56 64 GLY B C 1
ATOM 2556 O O . GLY B 1 64 ? -5.094 -1.942 25.703 1 95.56 64 GLY B O 1
ATOM 2557 N N . CYS B 1 65 ? -3.371 -3.234 25.25 1 94.31 65 CYS B N 1
ATOM 2558 C CA . CYS B 1 65 ? -4.156 -4.121 24.391 1 94.31 65 CYS B CA 1
ATOM 2559 C C . CYS B 1 65 ? -4.551 -5.391 25.141 1 94.31 65 CYS B C 1
ATOM 2561 O O . CYS B 1 65 ? -3.91 -5.762 26.125 1 94.31 65 CYS B O 1
ATOM 2563 N N . ASN B 1 66 ? -5.59 -5.969 24.656 1 95.06 66 ASN B N 1
ATOM 2564 C CA . ASN B 1 66 ? -6.035 -7.25 25.188 1 95.06 66 ASN B CA 1
ATOM 2565 C C . ASN B 1 66 ? -5.191 -8.406 24.641 1 95.06 66 ASN B C 1
ATOM 2567 O O . ASN B 1 66 ? -4.484 -8.242 23.656 1 95.06 66 ASN B O 1
ATOM 2571 N N . ASP B 1 67 ? -5.285 -9.562 25.25 1 91.31 67 ASP B N 1
ATOM 2572 C CA . ASP B 1 67 ? -4.469 -10.719 24.891 1 91.31 67 ASP B CA 1
ATOM 2573 C C . ASP B 1 67 ? -4.703 -11.125 23.438 1 91.31 67 ASP B C 1
ATOM 2575 O O . ASP B 1 67 ? -3.785 -11.586 22.75 1 91.31 67 ASP B O 1
ATOM 2579 N N . ASP B 1 68 ? -5.906 -10.898 22.953 1 91.69 68 ASP B N 1
ATOM 2580 C CA . ASP B 1 68 ? -6.234 -11.328 21.594 1 91.69 68 ASP B CA 1
ATOM 2581 C C . ASP B 1 68 ? -5.859 -10.258 20.578 1 91.69 68 ASP B C 1
ATOM 2583 O O . ASP B 1 68 ? -6.168 -10.383 19.391 1 91.69 68 ASP B O 1
ATOM 2587 N N . GLY B 1 69 ? -5.281 -9.164 21.078 1 94.31 69 GLY B N 1
ATOM 2588 C CA . GLY B 1 69 ? -4.781 -8.117 20.203 1 94.31 69 GLY B CA 1
ATOM 2589 C C . GLY B 1 69 ? -5.793 -7.016 19.953 1 94.31 69 GLY B C 1
ATOM 2590 O O . GLY B 1 69 ? -5.484 -6.016 19.312 1 94.31 69 GLY B O 1
ATOM 2591 N N . THR B 1 70 ? -7.004 -7.223 20.469 1 96.75 70 THR B N 1
ATOM 2592 C CA . THR B 1 70 ? -7.957 -6.117 20.406 1 96.75 70 THR B CA 1
ATOM 2593 C C . THR B 1 70 ? -7.555 -5.008 21.375 1 96.75 70 THR B C 1
ATOM 2595 O O . THR B 1 70 ? -6.797 -5.246 22.312 1 96.75 70 THR B O 1
ATOM 2598 N N . CYS B 1 71 ? -7.98 -3.832 21.109 1 97.62 71 CYS B N 1
ATOM 2599 C CA . CYS B 1 71 ? -7.703 -2.697 21.984 1 97.62 71 CYS B CA 1
ATOM 2600 C C . CYS B 1 71 ? -8.891 -1.738 22.016 1 97.62 71 CYS B C 1
ATOM 2602 O O . CYS B 1 71 ? -9.383 -1.312 20.969 1 97.62 71 CYS B O 1
ATOM 2604 N N . ASP B 1 72 ? -9.359 -1.419 23.172 1 97.94 72 ASP B N 1
ATOM 2605 C CA . ASP B 1 72 ? -10.414 -0.425 23.375 1 97.94 72 ASP B CA 1
ATOM 2606 C C . ASP B 1 72 ? -9.828 0.906 23.844 1 97.94 72 ASP B C 1
ATOM 2608 O O . ASP B 1 72 ? -9.148 0.963 24.859 1 97.94 72 ASP B O 1
ATOM 2612 N N . ILE B 1 73 ? -10.086 1.919 23.109 1 98.06 73 ILE B N 1
ATOM 2613 C CA . ILE B 1 73 ? -9.492 3.225 23.375 1 98.06 73 ILE B CA 1
ATOM 2614 C C . ILE B 1 73 ? -10.594 4.281 23.484 1 98.06 73 ILE B C 1
ATOM 2616 O O . ILE B 1 73 ? -11.484 4.344 22.625 1 98.06 73 ILE B O 1
ATOM 2620 N N . VAL B 1 74 ? -10.57 5.074 24.453 1 98.06 74 VAL B N 1
ATOM 2621 C CA . VAL B 1 74 ? -11.344 6.309 24.531 1 98.06 74 VAL B CA 1
ATOM 2622 C C . VAL B 1 74 ? -10.422 7.512 24.359 1 98.06 74 VAL B C 1
ATOM 2624 O O . VAL B 1 74 ? -9.352 7.582 24.969 1 98.06 74 VAL B O 1
ATOM 2627 N N . TYR B 1 75 ? -10.773 8.375 23.484 1 97.94 75 TYR B N 1
ATOM 2628 C CA . TYR B 1 75 ? -9.898 9.461 23.062 1 97.94 75 TYR B CA 1
ATOM 2629 C C . TYR B 1 75 ? -10.688 10.734 22.812 1 97.94 75 TYR B C 1
ATOM 2631 O O . TYR B 1 75 ? -11.547 10.773 21.922 1 97.94 75 TYR B O 1
ATOM 2639 N N . SER B 1 76 ? -10.352 11.828 23.5 1 97.56 76 SER B N 1
ATOM 2640 C CA . SER B 1 76 ? -11.109 13.07 23.359 1 97.56 76 SER B CA 1
ATOM 2641 C C . SER B 1 76 ? -10.398 14.055 22.438 1 97.56 76 SER B C 1
ATOM 2643 O O . SER B 1 76 ? -10.758 15.227 22.375 1 97.56 76 SER B O 1
ATOM 2645 N N . ALA B 1 77 ? -9.273 13.664 21.812 1 95.94 77 ALA B N 1
ATOM 2646 C CA . ALA B 1 77 ? -8.516 14.422 20.828 1 95.94 77 ALA B CA 1
ATOM 2647 C C . ALA B 1 77 ? -8.117 15.789 21.375 1 95.94 77 ALA B C 1
ATOM 2649 O O . ALA B 1 77 ? -8.359 16.812 20.734 1 95.94 77 ALA B O 1
ATOM 2650 N N . PRO B 1 78 ? -7.457 15.797 22.469 1 94.81 78 PRO B N 1
ATOM 2651 C CA . PRO B 1 78 ? -7.238 17.078 23.141 1 94.81 78 PRO B CA 1
ATOM 2652 C C . PRO B 1 78 ? -6.109 17.891 22.516 1 94.81 78 PRO B C 1
ATOM 2654 O O . PRO B 1 78 ? -5.996 19.094 22.766 1 94.81 78 PRO B O 1
ATOM 2657 N N . VAL B 1 79 ? -5.32 17.25 21.672 1 93.31 79 VAL B N 1
ATOM 2658 C CA . VAL B 1 79 ? -4.062 17.906 21.359 1 93.31 79 VAL B CA 1
ATOM 2659 C C . VAL B 1 79 ? -4.133 18.516 19.969 1 93.31 79 VAL B C 1
ATOM 2661 O O . VAL B 1 79 ? -3.191 19.188 19.516 1 93.31 79 VAL B O 1
ATOM 2664 N N . GLY B 1 80 ? -5.266 18.312 19.203 1 94.31 80 GLY B N 1
ATOM 2665 C CA . GLY B 1 80 ? -5.414 18.953 17.906 1 94.31 80 GLY B CA 1
ATOM 2666 C C . GLY B 1 80 ? -6.23 18.141 16.938 1 94.31 80 GLY B C 1
ATOM 2667 O O . GLY B 1 80 ? -6.836 17.125 17.312 1 94.31 80 GLY B O 1
ATOM 2668 N N . ASP B 1 81 ? -6.336 18.719 15.711 1 96.06 81 ASP B N 1
ATOM 2669 C CA . ASP B 1 81 ? -6.863 17.922 14.602 1 96.06 81 ASP B CA 1
ATOM 2670 C C . ASP B 1 81 ? -5.969 16.734 14.305 1 96.06 81 ASP B C 1
ATOM 2672 O O . ASP B 1 81 ? -4.742 16.859 14.289 1 96.06 81 ASP B O 1
ATOM 2676 N N . GLU B 1 82 ? -6.523 15.625 14.109 1 97.5 82 GLU B N 1
ATOM 2677 C CA . GLU B 1 82 ? -5.727 14.461 13.75 1 97.5 82 GLU B CA 1
ATOM 2678 C C . GLU B 1 82 ? -6.203 13.844 12.438 1 97.5 82 GLU B C 1
ATOM 2680 O O . GLU B 1 82 ? -7.41 13.695 12.219 1 97.5 82 GLU B O 1
ATOM 2685 N N . THR B 1 83 ? -5.309 13.594 11.547 1 98.44 83 THR B N 1
ATOM 2686 C CA . THR B 1 83 ? -5.512 12.867 10.297 1 98.44 83 THR B CA 1
ATOM 2687 C C . THR B 1 83 ? -4.629 11.625 10.25 1 98.44 83 THR B C 1
ATOM 2689 O O . THR B 1 83 ? -3.461 11.672 10.648 1 98.44 83 THR B O 1
ATOM 2692 N N . MET B 1 84 ? -5.219 10.555 9.773 1 98.75 84 MET B N 1
ATOM 2693 C CA . MET B 1 84 ? -4.445 9.312 9.773 1 98.75 84 MET B CA 1
ATOM 2694 C C . MET B 1 84 ? -4.785 8.461 8.555 1 98.75 84 MET B C 1
ATOM 2696 O O . MET B 1 84 ? -5.848 8.625 7.949 1 98.75 84 MET B O 1
ATOM 2700 N N . VAL B 1 85 ? -3.887 7.629 8.141 1 98.88 85 VAL B N 1
ATOM 2701 C CA . VAL B 1 85 ? -4.066 6.523 7.207 1 98.88 85 VAL B CA 1
ATOM 2702 C C . VAL B 1 85 ? -3.812 5.195 7.922 1 98.88 85 VAL B C 1
ATOM 2704 O O . VAL B 1 85 ? -2.758 5.004 8.531 1 98.88 85 VAL B O 1
ATOM 2707 N N . LEU B 1 86 ? -4.762 4.293 7.863 1 98.62 86 LEU B N 1
ATOM 2708 C CA . LEU B 1 86 ? -4.488 2.955 8.375 1 98.62 86 LEU B CA 1
ATOM 2709 C C . LEU B 1 86 ? -3.59 2.182 7.414 1 98.62 86 LEU B C 1
ATOM 2711 O O . LEU B 1 86 ? -3.887 2.08 6.223 1 98.62 86 LEU B O 1
ATOM 2715 N N . LEU B 1 87 ? -2.48 1.707 7.953 1 98.56 87 LEU B N 1
ATOM 2716 C CA . LEU B 1 87 ? -1.52 0.972 7.137 1 98.56 87 LEU B CA 1
ATOM 2717 C C . LEU B 1 87 ? -1.8 -0.526 7.184 1 98.56 87 LEU B C 1
ATOM 2719 O O . LEU B 1 87 ? -1.519 -1.245 6.223 1 98.56 87 LEU B O 1
ATOM 2723 N N . GLU B 1 88 ? -2.316 -0.982 8.328 1 98.06 88 GLU B N 1
ATOM 2724 C CA . GLU B 1 88 ? -2.676 -2.383 8.539 1 98.06 88 GLU B CA 1
ATOM 2725 C C . GLU B 1 88 ? -3.715 -2.525 9.648 1 98.06 88 GLU B C 1
ATOM 2727 O O . GLU B 1 88 ? -3.713 -1.756 10.609 1 98.06 88 GLU B O 1
ATOM 2732 N N . GLY B 1 89 ? -4.559 -3.557 9.5 1 97.38 89 GLY B N 1
ATOM 2733 C CA . GLY B 1 89 ? -5.531 -3.848 10.539 1 97.38 89 GLY B CA 1
ATOM 2734 C C . GLY B 1 89 ? -6.887 -3.215 10.281 1 97.38 89 GLY B C 1
ATOM 2735 O O . GLY B 1 89 ? -7.199 -2.85 9.148 1 97.38 89 GLY B O 1
ATOM 2736 N N . SER B 1 90 ? -7.695 -3.221 11.305 1 97.62 90 SER B N 1
ATOM 2737 C CA . SER B 1 90 ? -9.031 -2.639 11.203 1 97.62 90 SER B CA 1
ATOM 2738 C C . SER B 1 90 ? -9.539 -2.184 12.57 1 97.62 90 SER B C 1
ATOM 2740 O O . SER B 1 90 ? -9.039 -2.627 13.602 1 97.62 90 SER B O 1
ATOM 2742 N N . ALA B 1 91 ? -10.469 -1.326 12.539 1 98.06 91 ALA B N 1
ATOM 2743 C CA . ALA B 1 91 ? -11.055 -0.802 13.766 1 98.06 91 ALA B CA 1
ATOM 2744 C C . ALA B 1 91 ? -12.477 -0.305 13.523 1 98.06 91 ALA B C 1
ATOM 2746 O O . ALA B 1 91 ? -12.82 0.084 12.398 1 98.06 91 ALA B O 1
ATOM 2747 N N . ASP B 1 92 ? -13.25 -0.372 14.516 1 98.44 92 ASP B N 1
ATOM 2748 C CA . ASP B 1 92 ? -14.547 0.302 14.586 1 98.44 92 ASP B CA 1
ATOM 2749 C C . ASP B 1 92 ? -14.477 1.532 15.484 1 98.44 92 ASP B C 1
ATOM 2751 O O . ASP B 1 92 ? -14.031 1.444 16.625 1 98.44 92 ASP B O 1
ATOM 2755 N N . VAL B 1 93 ? -14.891 2.613 14.953 1 97.94 93 VAL B N 1
ATOM 2756 C CA . VAL B 1 93 ? -14.805 3.881 15.672 1 97.94 93 VAL B CA 1
ATOM 2757 C C . VAL B 1 93 ? -16.203 4.484 15.828 1 97.94 93 VAL B C 1
ATOM 2759 O O . VAL B 1 93 ? -16.984 4.512 14.883 1 97.94 93 VAL B O 1
ATOM 2762 N N . THR B 1 94 ? -16.469 4.973 16.984 1 97.88 94 THR B N 1
ATOM 2763 C CA . THR B 1 94 ? -17.75 5.621 17.281 1 97.88 94 THR B CA 1
ATOM 2764 C C . THR B 1 94 ? -17.531 7.055 17.75 1 97.88 94 THR B C 1
ATOM 2766 O O . THR B 1 94 ? -16.766 7.301 18.688 1 97.88 94 THR B O 1
ATOM 2769 N N . ALA B 1 95 ? -18.156 7.992 17.078 1 96.81 95 ALA B N 1
ATOM 2770 C CA . ALA B 1 95 ? -18.219 9.352 17.609 1 96.81 95 ALA B CA 1
ATOM 2771 C C . ALA B 1 95 ? -19.156 9.43 18.812 1 96.81 95 ALA B C 1
ATOM 2773 O O . ALA B 1 95 ? -20.359 9.258 18.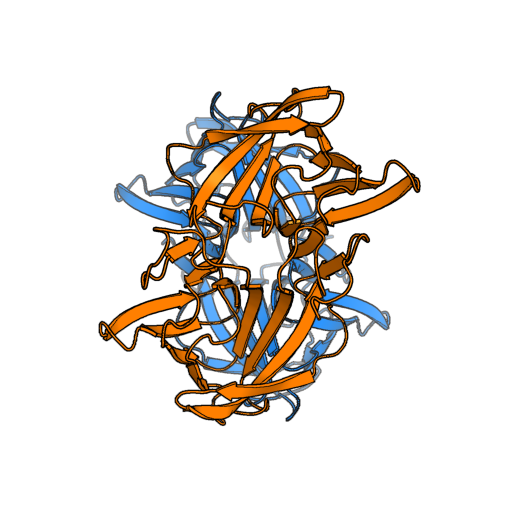672 1 96.81 95 ALA B O 1
ATOM 2774 N N . THR B 1 96 ? -18.641 9.805 19.875 1 95.88 96 THR B N 1
ATOM 2775 C CA . THR B 1 96 ? -19.344 9.664 21.141 1 95.88 96 THR B CA 1
ATOM 2776 C C . THR B 1 96 ? -20.594 10.539 21.172 1 95.88 96 THR B C 1
ATOM 2778 O O . THR B 1 96 ? -21.656 10.102 21.625 1 95.88 96 THR B O 1
ATOM 2781 N N . ALA B 1 97 ? -20.5 11.781 20.703 1 93.81 97 ALA B N 1
ATOM 2782 C CA . ALA B 1 97 ? -21.594 12.75 20.781 1 93.81 97 ALA B CA 1
ATOM 2783 C C . ALA B 1 97 ? -22.781 12.312 19.922 1 93.81 97 ALA B C 1
ATOM 2785 O O . ALA B 1 97 ? -23.938 12.453 20.344 1 93.81 97 ALA B O 1
ATOM 2786 N N . THR B 1 98 ? -22.562 11.742 18.75 1 93.5 98 THR B N 1
ATOM 2787 C CA . THR B 1 98 ? -23.641 11.461 17.797 1 93.5 98 THR B CA 1
ATOM 2788 C C . THR B 1 98 ? -23.969 9.977 17.781 1 93.5 98 THR B C 1
ATOM 2790 O O . THR B 1 98 ? -25.047 9.586 17.297 1 93.5 98 THR B O 1
ATOM 2793 N N . GLY B 1 99 ? -22.984 9.125 18.172 1 95.69 99 GLY B N 1
ATOM 2794 C CA . GLY B 1 99 ? -23.141 7.684 18.078 1 95.69 99 GLY B CA 1
ATOM 2795 C C . GLY B 1 99 ? -22.828 7.141 16.688 1 95.69 99 GLY B C 1
ATOM 2796 O O . GLY B 1 99 ? -22.922 5.938 16.453 1 95.69 99 GLY B O 1
ATOM 2797 N N . LYS B 1 100 ? -22.484 8.047 15.742 1 96.25 100 LYS B N 1
ATOM 2798 C CA . LYS B 1 100 ? -22.156 7.609 14.391 1 96.25 100 LYS B CA 1
ATOM 2799 C C . LYS B 1 100 ? -20.969 6.645 14.406 1 96.25 100 LYS B C 1
ATOM 2801 O O . LYS B 1 100 ? -19.984 6.883 15.094 1 96.25 100 LYS B O 1
ATOM 2806 N N . LYS B 1 101 ? -21.078 5.594 13.633 1 97.12 101 LYS B N 1
ATOM 2807 C CA . LYS B 1 101 ? -20.062 4.539 13.609 1 97.12 101 LYS B CA 1
ATOM 2808 C C . LYS B 1 101 ? -19.344 4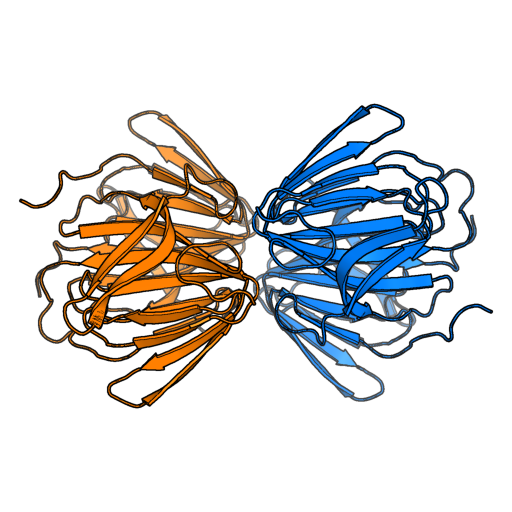.5 12.266 1 97.12 101 LYS B C 1
ATOM 2810 O O . LYS B 1 101 ? -19.953 4.711 11.219 1 97.12 101 LYS B O 1
ATOM 2815 N N . TYR B 1 102 ? -18.094 4.199 12.344 1 97.19 102 TYR B N 1
ATOM 2816 C CA . TYR B 1 102 ? -17.234 4.043 11.188 1 97.19 102 TYR B CA 1
ATOM 2817 C C . TYR B 1 102 ? -16.438 2.742 11.273 1 97.19 102 TYR B C 1
ATOM 2819 O O . TYR B 1 102 ? -15.992 2.348 12.352 1 97.19 102 TYR B O 1
ATOM 2827 N N . HIS B 1 103 ? -16.297 2.066 10.18 1 97.38 103 HIS B N 1
ATOM 2828 C CA . HIS B 1 103 ? -15.414 0.909 10.055 1 97.38 103 HIS B CA 1
ATOM 2829 C C . HIS B 1 103 ? -14.219 1.225 9.164 1 97.38 103 HIS B C 1
ATOM 2831 O O . HIS B 1 103 ? -14.383 1.625 8.008 1 97.38 103 HIS B O 1
ATOM 2837 N N . PHE B 1 104 ? -13.016 1.009 9.742 1 97.06 104 PHE B N 1
ATOM 2838 C CA . PHE B 1 104 ? -11.812 1.373 9.008 1 97.06 104 PHE B CA 1
ATOM 2839 C C . PHE B 1 104 ? -10.914 0.157 8.797 1 97.06 104 PHE B C 1
ATOM 2841 O O . PHE B 1 104 ? -10.812 -0.704 9.672 1 97.06 104 PHE B O 1
ATOM 2848 N N . LYS B 1 105 ? -10.305 0.132 7.68 1 97.56 105 LYS B N 1
ATOM 2849 C CA . LYS B 1 105 ? -9.312 -0.872 7.316 1 97.56 105 LYS B CA 1
ATOM 2850 C C . LYS B 1 105 ? -8.117 -0.232 6.613 1 97.56 105 LYS B C 1
ATOM 2852 O O . LYS B 1 105 ? -8.109 0.975 6.363 1 97.56 105 LYS B O 1
ATOM 2857 N N . ALA B 1 106 ? -7.164 -1.109 6.309 1 98.19 106 ALA B N 1
ATOM 2858 C CA . ALA B 1 106 ? -5.961 -0.599 5.66 1 98.19 106 ALA B CA 1
ATOM 2859 C C . ALA B 1 106 ? -6.309 0.166 4.387 1 98.19 106 ALA B C 1
ATOM 2861 O O . ALA B 1 106 ? -7.098 -0.31 3.564 1 98.19 106 ALA B O 1
ATOM 2862 N N . GLY B 1 107 ? -5.766 1.347 4.254 1 98.44 107 GLY B N 1
ATOM 2863 C CA . GLY B 1 107 ? -6.012 2.223 3.121 1 98.44 107 GLY B CA 1
ATOM 2864 C C . GLY B 1 107 ? -6.977 3.352 3.436 1 98.44 107 GLY B C 1
ATOM 2865 O O . GLY B 1 107 ? -7.016 4.355 2.725 1 98.44 107 GLY B O 1
ATOM 2866 N N . ASP B 1 108 ? -7.738 3.229 4.473 1 98.56 108 ASP B N 1
ATOM 2867 C CA . ASP B 1 108 ? -8.719 4.25 4.82 1 98.56 108 ASP B CA 1
ATOM 2868 C C . ASP B 1 108 ? -8.047 5.469 5.449 1 98.56 108 ASP B C 1
ATOM 2870 O O . ASP B 1 108 ? -7.055 5.336 6.168 1 98.56 108 ASP B O 1
ATOM 2874 N N . ILE B 1 109 ? -8.578 6.605 5.172 1 98.81 109 ILE B N 1
ATOM 2875 C CA . ILE B 1 109 ? -8.195 7.887 5.762 1 98.81 109 ILE B CA 1
ATOM 2876 C C . ILE B 1 109 ? -9.258 8.32 6.77 1 98.81 109 ILE B C 1
ATOM 2878 O O . ILE B 1 109 ? -10.461 8.242 6.492 1 98.81 109 ILE B O 1
ATOM 2882 N N . LEU B 1 110 ? -8.836 8.727 7.922 1 98.12 110 LEU B N 1
ATOM 2883 C CA . LEU B 1 110 ? -9.695 9.336 8.93 1 98.12 110 LEU B CA 1
ATOM 2884 C C . LEU B 1 110 ? -9.148 10.688 9.367 1 98.12 110 LEU B C 1
ATOM 2886 O O . LEU B 1 110 ? -7.957 10.82 9.664 1 98.12 110 LEU B O 1
ATOM 2890 N N . SER B 1 111 ? -9.93 11.688 9.352 1 97.5 111 SER B N 1
ATOM 2891 C CA . SER B 1 111 ? -9.578 13.016 9.836 1 97.5 111 SER B CA 1
ATOM 2892 C C . SER B 1 111 ? -10.656 13.578 10.758 1 97.5 111 SER B C 1
ATOM 2894 O O . SER B 1 111 ? -11.812 13.688 10.367 1 97.5 111 SER B O 1
ATOM 2896 N N . HIS B 1 112 ? -10.281 13.93 11.961 1 96.38 112 HIS B N 1
ATOM 2897 C CA . HIS B 1 112 ? -11.266 14.461 12.891 1 96.38 112 HIS B CA 1
ATOM 2898 C C . HIS B 1 112 ? -10.766 15.75 13.547 1 96.38 112 HIS B C 1
ATOM 2900 O O . HIS B 1 112 ? -9.555 15.961 13.656 1 96.38 112 HIS B O 1
ATOM 2906 N N . PRO B 1 113 ? -11.656 16.625 13.984 1 95.31 113 PRO B N 1
ATOM 2907 C CA . PRO B 1 113 ? -11.258 17.875 14.617 1 95.31 113 PRO B CA 1
ATOM 2908 C C . PRO B 1 113 ? -10.781 17.688 16.062 1 95.31 113 PRO B C 1
ATOM 2910 O O . PRO B 1 113 ? -11.031 16.641 16.656 1 95.31 113 PRO B O 1
ATOM 2913 N N . LYS B 1 114 ? -10.109 18.672 16.531 1 94.44 114 LYS B N 1
ATOM 2914 C CA . LYS B 1 114 ? -9.766 18.75 17.953 1 94.44 114 LYS B CA 1
ATOM 2915 C C . LYS B 1 114 ? -11.016 18.656 18.812 1 94.44 114 LYS B C 1
ATOM 2917 O O . LYS B 1 114 ? -12.062 19.203 18.469 1 94.44 114 LYS B O 1
ATOM 2922 N N . ASN B 1 115 ? -10.922 17.875 19.828 1 94.19 115 ASN B N 1
ATOM 2923 C CA . ASN B 1 115 ? -11.883 17.75 20.922 1 94.19 115 ASN B CA 1
ATOM 2924 C C . ASN B 1 115 ? -13.086 16.906 20.516 1 94.19 115 ASN B C 1
ATOM 2926 O O . ASN B 1 115 ? -14.094 16.875 21.234 1 94.19 115 ASN B O 1
ATOM 2930 N N . VAL B 1 116 ? -13.086 16.312 19.359 1 95.38 116 VAL B N 1
ATOM 2931 C CA . VAL B 1 116 ? -14.086 15.281 19.125 1 95.38 116 VAL B CA 1
ATOM 2932 C C . VAL B 1 116 ? -13.805 14.07 20.016 1 95.38 116 VAL B C 1
ATOM 2934 O O . VAL B 1 116 ? -12.656 13.625 20.125 1 95.38 116 VAL B O 1
ATOM 2937 N N . ASP B 1 117 ? -14.805 13.609 20.656 1 97.25 117 ASP B N 1
ATOM 2938 C CA . ASP B 1 117 ? -14.664 12.445 21.531 1 97.25 117 ASP B CA 1
ATOM 2939 C C . ASP B 1 117 ? -14.977 11.148 20.766 1 97.25 117 ASP B C 1
ATOM 2941 O O . ASP B 1 117 ? -16.062 11.008 20.188 1 97.25 117 ASP B O 1
ATOM 2945 N N . LEU B 1 118 ? -14.023 10.242 20.781 1 97.94 118 LEU B N 1
ATOM 2946 C CA . LEU B 1 118 ? -14.148 9.023 19.984 1 97.94 118 LEU B CA 1
ATOM 2947 C C . LEU B 1 118 ? -13.914 7.789 20.844 1 97.94 118 LEU B C 1
ATOM 2949 O O . LEU B 1 118 ? -13.094 7.812 21.766 1 97.94 118 LEU B O 1
ATOM 2953 N N . LYS B 1 119 ? -14.578 6.699 20.531 1 98.31 119 LYS B N 1
ATOM 2954 C CA . LYS B 1 119 ? -14.328 5.359 21.047 1 98.31 119 LYS B CA 1
ATOM 2955 C C . LYS B 1 119 ? -13.844 4.418 19.953 1 98.31 119 LYS B C 1
ATOM 2957 O O . LYS B 1 119 ? -14.523 4.242 18.938 1 98.31 119 LYS B O 1
ATOM 2962 N N . TRP B 1 120 ? -12.734 3.865 20.203 1 98.31 120 TRP B N 1
ATOM 2963 C CA . TRP B 1 120 ? -12.156 2.926 19.25 1 98.31 120 TRP B CA 1
ATOM 2964 C C . TRP B 1 120 ? -12.258 1.493 19.766 1 98.31 120 TRP B C 1
ATOM 2966 O O . TRP B 1 120 ? -11.938 1.218 20.922 1 98.31 120 TRP B O 1
ATOM 2976 N N . HIS B 1 121 ? -12.688 0.64 18.953 1 98.5 121 HIS B N 1
ATOM 2977 C CA . HIS B 1 121 ? -12.43 -0.789 19.078 1 98.5 121 HIS B CA 1
ATOM 2978 C C . HIS B 1 121 ? -11.5 -1.285 17.984 1 98.5 121 HIS B C 1
ATOM 2980 O O . HIS B 1 121 ? -11.93 -1.478 16.844 1 98.5 121 HIS B O 1
ATOM 2986 N N . VAL B 1 122 ? -10.227 -1.466 18.312 1 98.06 122 VAL B N 1
ATOM 2987 C CA . VAL B 1 122 ? -9.25 -2.014 17.375 1 98.06 122 VAL B CA 1
ATOM 2988 C C . VAL B 1 122 ? -9.422 -3.529 17.281 1 98.06 122 VAL B C 1
ATOM 2990 O O . VAL B 1 122 ? -9.43 -4.223 18.297 1 98.06 122 VAL B O 1
ATOM 2993 N N . ASN B 1 123 ? -9.57 -4.012 16.094 1 96.31 123 ASN B N 1
ATOM 2994 C CA . ASN B 1 123 ? -9.672 -5.453 15.898 1 96.31 123 ASN B CA 1
ATOM 2995 C C . ASN B 1 123 ? -8.297 -6.117 15.914 1 96.31 123 ASN B C 1
ATOM 2997 O O . ASN B 1 123 ? -7.328 -5.566 15.375 1 96.31 123 ASN B O 1
ATOM 3001 N N . GLY B 1 124 ? -8.195 -7.281 16.594 1 93.31 124 GLY B N 1
ATOM 3002 C CA . GLY B 1 124 ? -6.941 -8.016 16.641 1 93.31 124 GLY B CA 1
ATOM 3003 C C . GLY B 1 124 ? -6.566 -8.648 15.32 1 93.31 124 GLY B C 1
ATOM 3004 O O . GLY B 1 124 ? -7.391 -8.727 14.406 1 93.31 124 GLY B O 1
ATOM 3005 N N . PRO B 1 125 ? -5.32 -9.031 15.211 1 94.62 125 PRO B N 1
ATOM 3006 C CA . PRO B 1 125 ? -4.312 -9.078 16.281 1 94.62 125 PRO B CA 1
ATOM 3007 C C . PRO B 1 125 ? -3.387 -7.867 16.266 1 94.62 125 PRO B C 1
ATOM 3009 O O . PRO B 1 125 ? -2.559 -7.715 17.172 1 94.62 125 PRO B O 1
ATOM 3012 N N . PHE B 1 126 ? -3.557 -7.004 15.273 1 96.12 126 PHE B N 1
ATOM 3013 C CA . PHE B 1 126 ? -2.568 -5.949 15.078 1 96.12 126 PHE B CA 1
ATOM 3014 C C . PHE B 1 126 ? -3.168 -4.781 14.305 1 96.12 126 PHE B C 1
ATOM 3016 O O . PHE B 1 126 ? -3.953 -4.984 13.375 1 96.12 126 PHE B O 1
ATOM 3023 N N . LEU B 1 127 ? -2.799 -3.602 14.672 1 97.69 127 LEU B N 1
ATOM 3024 C CA . LEU B 1 127 ? -3.125 -2.404 13.898 1 97.69 127 LEU B CA 1
ATOM 3025 C C . LEU B 1 127 ? -1.946 -1.437 13.875 1 97.69 127 LEU B C 1
ATOM 3027 O O . LEU B 1 127 ? -1.272 -1.248 14.891 1 97.69 127 LEU B O 1
ATOM 3031 N N . LYS B 1 128 ? -1.694 -0.811 12.734 1 98.25 128 LYS B N 1
ATOM 3032 C CA . LYS B 1 128 ? -0.687 0.228 12.539 1 98.25 128 LYS B CA 1
ATOM 3033 C C . LYS B 1 128 ? -1.239 1.38 11.711 1 98.25 128 LYS B C 1
ATOM 3035 O O . LYS B 1 128 ? -1.941 1.156 10.719 1 98.25 128 LYS B O 1
ATOM 3040 N N . LYS B 1 129 ? -0.915 2.578 12.102 1 98.62 129 LYS B N 1
ATOM 3041 C CA . LYS B 1 129 ? -1.389 3.734 11.352 1 98.62 129 LYS B CA 1
ATOM 3042 C C . LYS B 1 129 ? -0.297 4.793 11.219 1 98.62 129 LYS B C 1
ATOM 3044 O O . LYS B 1 129 ? 0.633 4.832 12.031 1 98.62 129 LYS B O 1
ATOM 3049 N N . PHE B 1 130 ? -0.372 5.539 10.141 1 98.88 130 PHE B N 1
ATOM 3050 C CA . PHE B 1 130 ? 0.308 6.82 9.984 1 98.88 130 PHE B CA 1
ATOM 3051 C C . PHE B 1 130 ? -0.582 7.965 10.461 1 98.88 130 PHE B C 1
ATOM 3053 O O . PHE B 1 130 ? -1.755 8.039 10.086 1 98.88 130 PHE B O 1
ATOM 3060 N N . TRP B 1 131 ? -0.03 8.875 11.312 1 98.69 131 TRP B N 1
ATOM 3061 C CA . TRP B 1 131 ? -0.856 9.938 11.875 1 98.69 131 TRP B CA 1
ATOM 3062 C C . TRP B 1 131 ? -0.172 11.297 11.734 1 98.69 131 TRP B C 1
ATOM 3064 O O . TRP B 1 131 ? 1.058 11.375 11.672 1 98.69 131 TRP B O 1
ATOM 3074 N N . THR B 1 132 ? -0.912 12.359 11.609 1 98.62 132 THR B N 1
ATOM 3075 C CA . THR B 1 132 ? -0.521 13.758 11.742 1 98.62 132 THR B CA 1
ATOM 3076 C C . THR B 1 132 ? -1.444 14.484 12.719 1 98.62 132 THR B C 1
ATOM 3078 O O . THR B 1 132 ? -2.668 14.422 12.586 1 98.62 132 THR B O 1
ATOM 3081 N N . ILE B 1 133 ? -0.91 15.125 13.68 1 97.81 133 ILE B N 1
ATOM 3082 C CA . ILE B 1 133 ? -1.663 15.945 14.617 1 97.81 133 ILE B CA 1
ATOM 3083 C C . ILE B 1 133 ? -1.235 17.406 14.477 1 97.81 133 ILE B C 1
ATOM 3085 O O . ILE B 1 133 ? -0.042 17.703 14.398 1 97.81 133 ILE B O 1
ATOM 3089 N N . TRP B 1 134 ? -2.238 18.219 14.461 1 95.69 134 TRP B N 1
ATOM 3090 C CA . TRP B 1 134 ? -2.023 19.641 14.219 1 95.69 134 TRP B CA 1
ATOM 3091 C C . TRP B 1 134 ? -2.918 20.484 15.117 1 95.69 134 TRP B C 1
ATOM 3093 O O . TRP B 1 134 ? -4.117 20.219 15.242 1 95.69 134 TRP B O 1
ATOM 3103 N N . ASP B 1 135 ? -2.297 21.531 15.742 1 94.19 135 ASP B N 1
ATOM 3104 C CA . ASP B 1 135 ? -3.066 22.453 16.562 1 94.19 135 ASP B CA 1
ATOM 3105 C C . ASP B 1 135 ? -2.562 23.891 16.406 1 94.19 135 ASP B C 1
ATOM 3107 O O . ASP B 1 135 ? -1.354 24.125 16.422 1 94.19 135 ASP B O 1
ATOM 3111 N N . ALA B 1 136 ? -3.414 24.734 16.156 1 91.75 136 ALA B N 1
ATOM 3112 C CA . ALA B 1 136 ? -3.139 26.172 16.078 1 91.75 136 ALA B CA 1
ATOM 3113 C C . ALA B 1 136 ? -4.352 26.984 16.516 1 91.75 136 ALA B C 1
ATOM 3115 O O . ALA B 1 136 ? -5.352 26.422 16.969 1 91.75 136 ALA B O 1
ATOM 3116 N N . ALA B 1 137 ? -4.203 28.328 16.484 1 85.62 137 ALA B N 1
ATOM 3117 C CA . ALA B 1 137 ? -5.332 29.188 16.844 1 85.62 137 ALA B CA 1
ATOM 3118 C C . ALA B 1 137 ? -6.52 28.938 15.914 1 85.62 137 ALA B C 1
ATOM 3120 O O . ALA B 1 137 ? -6.352 28.812 14.703 1 85.62 137 ALA B O 1
ATOM 3121 N N . PRO B 1 138 ? -7.672 28.812 16.547 1 80.12 138 PRO B N 1
ATOM 3122 C CA . PRO B 1 138 ? -8.852 28.531 15.719 1 80.12 138 PRO B CA 1
ATOM 3123 C C . PRO B 1 138 ? -9.133 29.625 14.695 1 80.12 138 PRO B C 1
ATOM 3125 O O . PRO B 1 138 ? -8.883 30.812 14.961 1 80.12 138 PRO B O 1
ATOM 3128 N N . LEU B 1 139 ? -9.531 29.125 13.562 1 77.38 139 LEU B N 1
ATOM 3129 C CA . LEU B 1 139 ? -10.055 30.047 12.562 1 77.38 139 LEU B CA 1
ATOM 3130 C C . LEU B 1 139 ? -11.562 30.234 12.734 1 77.38 139 LEU B C 1
ATOM 3132 O O . LEU B 1 139 ? -12.297 29.25 12.898 1 77.38 139 LEU B O 1
ATOM 3136 N N . GLU B 1 140 ? -11.961 31.406 12.805 1 77.06 140 GLU B N 1
ATOM 3137 C CA . GLU B 1 140 ? -13.375 31.688 13 1 77.06 140 GLU B CA 1
ATOM 3138 C C . GLU B 1 140 ? -14.242 30.953 11.984 1 77.06 140 GLU B C 1
ATOM 3140 O O . GLU B 1 140 ? -13.914 30.922 10.797 1 77.06 140 GLU B O 1
ATOM 3145 N N . GLY B 1 141 ? -15.297 30.297 12.438 1 76.81 141 GLY B N 1
ATOM 3146 C CA . GLY B 1 141 ? -16.297 29.688 11.562 1 76.81 141 GLY B CA 1
ATOM 3147 C C . GLY B 1 141 ? -15.906 28.297 11.109 1 76.81 141 GLY B C 1
ATOM 3148 O O . GLY B 1 141 ? -16.578 27.719 10.25 1 76.81 141 GLY B O 1
ATOM 3149 N N . THR B 1 142 ? -14.852 27.734 11.68 1 77.5 142 THR B N 1
ATOM 3150 C CA . THR B 1 142 ? -14.398 26.453 11.18 1 77.5 142 THR B CA 1
ATOM 3151 C C . THR B 1 142 ? -14.711 25.344 12.18 1 77.5 142 THR B C 1
ATOM 3153 O O . THR B 1 142 ? -14.32 24.188 11.977 1 77.5 142 THR B O 1
ATOM 3156 N N . LYS B 1 143 ? -15.391 25.641 13.18 1 77.06 143 LYS B N 1
ATOM 3157 C CA . LYS B 1 143 ? -15.719 24.609 14.164 1 77.06 143 LYS B CA 1
ATOM 3158 C C . LYS B 1 143 ? -16.562 23.516 13.547 1 77.06 143 LYS B C 1
ATOM 3160 O O . LYS B 1 143 ? -17.531 23.781 12.828 1 77.06 143 LYS B O 1
ATOM 3165 N N . SER B 1 144 ? -16.109 22.312 13.695 1 79.88 144 SER B N 1
ATOM 3166 C CA . SER B 1 144 ? -16.812 21.141 13.211 1 79.88 144 SER B CA 1
ATOM 3167 C C . SER B 1 144 ? -16.594 19.938 14.125 1 79.88 144 SER B C 1
ATOM 3169 O O . SER B 1 144 ? -15.547 19.828 14.766 1 79.88 144 SER B O 1
ATOM 3171 N N . ASP B 1 145 ? -17.625 19.141 14.273 1 82.31 145 ASP B N 1
ATOM 3172 C CA . ASP B 1 145 ? -17.5 17.875 14.984 1 82.31 145 ASP B CA 1
ATOM 3173 C C . ASP B 1 145 ? -17.562 16.703 14.023 1 82.31 145 ASP B C 1
ATOM 3175 O O . ASP B 1 145 ? -17.672 15.547 14.445 1 82.31 145 ASP B O 1
ATOM 3179 N N . GLU B 1 146 ? -17.453 17.031 12.812 1 88.75 146 GLU B N 1
ATOM 3180 C CA . GLU B 1 146 ? -17.578 16 11.773 1 88.75 146 GLU B CA 1
ATOM 3181 C C . GLU B 1 146 ? -16.281 15.211 11.625 1 88.75 146 GLU B C 1
ATOM 3183 O O . GLU B 1 146 ? -15.195 15.773 11.719 1 88.75 146 GLU B O 1
ATOM 3188 N N . VAL B 1 147 ? -16.438 13.914 11.461 1 94.81 147 VAL B N 1
ATOM 3189 C CA . VAL B 1 147 ? -15.328 13.047 11.07 1 94.81 147 VAL B CA 1
ATOM 3190 C C . VAL B 1 147 ? -15.297 12.906 9.555 1 94.81 147 VAL B C 1
ATOM 3192 O O . VAL B 1 147 ? -16.312 12.57 8.93 1 94.81 147 VAL B O 1
ATOM 3195 N N . PHE B 1 148 ? -14.219 13.188 8.961 1 96.44 148 PHE B N 1
ATOM 3196 C CA . PHE B 1 148 ? -14.031 13.062 7.523 1 96.44 148 PHE B CA 1
ATOM 3197 C C . PHE B 1 148 ? -13.352 11.75 7.176 1 96.44 148 PHE B C 1
ATOM 3199 O O . PHE B 1 148 ? -12.359 11.367 7.809 1 96.44 148 PHE B O 1
ATOM 3206 N N . VAL B 1 149 ? -13.898 11.062 6.18 1 97.88 149 VAL B N 1
ATOM 3207 C CA . VAL B 1 149 ? -13.406 9.742 5.82 1 97.88 149 VAL B CA 1
ATOM 3208 C C . VAL B 1 149 ? -13.055 9.703 4.336 1 97.88 149 VAL B C 1
ATOM 3210 O O . VAL B 1 149 ? -13.719 10.336 3.518 1 97.88 149 VAL B O 1
ATOM 3213 N N . GLY B 1 150 ? -12.016 9.062 3.971 1 98.25 150 GLY B N 1
ATOM 3214 C CA . GLY B 1 150 ? -11.57 8.789 2.613 1 98.25 150 GLY B CA 1
ATOM 3215 C C . GLY B 1 150 ? -10.781 7.496 2.492 1 98.25 150 GLY B C 1
ATOM 3216 O O . GLY B 1 150 ? -10.82 6.656 3.393 1 98.25 150 GLY B O 1
ATOM 3217 N N . ASN B 1 151 ? -10.195 7.281 1.426 1 98.69 151 ASN B N 1
ATOM 3218 C CA . ASN B 1 151 ? -9.336 6.137 1.126 1 98.69 151 ASN B CA 1
ATOM 3219 C C . ASN B 1 151 ? -8.227 6.512 0.155 1 98.69 151 ASN B C 1
ATOM 3221 O O . ASN B 1 151 ? -8.445 7.273 -0.787 1 98.69 151 ASN B O 1
ATOM 3225 N N . ILE B 1 152 ? -7.078 5.898 0.327 1 98.69 152 ILE B N 1
ATOM 3226 C CA . ILE B 1 152 ? -5.93 6.242 -0.505 1 98.69 152 ILE B CA 1
ATOM 3227 C C . ILE B 1 152 ? -6.176 5.781 -1.939 1 98.69 152 ILE B C 1
ATOM 3229 O O . ILE B 1 152 ? -5.461 6.188 -2.859 1 98.69 152 ILE B O 1
ATOM 3233 N N . ASN B 1 153 ? -7.195 4.926 -2.17 1 97.81 153 ASN B N 1
ATOM 3234 C CA . ASN B 1 153 ? -7.512 4.426 -3.504 1 97.81 153 ASN B CA 1
ATOM 3235 C C . ASN B 1 153 ? -8.703 5.16 -4.113 1 97.81 153 ASN B C 1
ATOM 3237 O O . ASN B 1 153 ? -9.234 4.746 -5.145 1 97.81 153 ASN B O 1
ATOM 3241 N N . ASP B 1 154 ? -9.195 6.16 -3.42 1 97.62 154 ASP B N 1
ATOM 3242 C CA . ASP B 1 154 ? -10.273 6.949 -3.994 1 97.62 154 ASP B CA 1
ATOM 3243 C C . ASP B 1 154 ? -9.891 7.492 -5.371 1 97.62 154 ASP B C 1
ATOM 3245 O O . ASP B 1 154 ? -8.766 7.953 -5.57 1 97.62 154 ASP B O 1
ATOM 3249 N N . ASN B 1 155 ? -10.805 7.402 -6.289 1 97.12 155 ASN B N 1
ATOM 3250 C CA . ASN B 1 155 ? -10.633 7.883 -7.656 1 97.12 155 ASN B CA 1
ATOM 3251 C C . ASN B 1 155 ? -11.891 8.594 -8.164 1 97.12 155 ASN B C 1
ATOM 3253 O O . ASN B 1 155 ? -12.5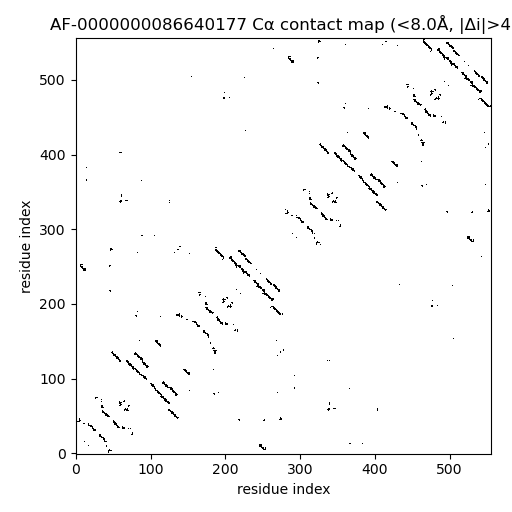16 8.141 -9.117 1 97.12 155 ASN B O 1
ATOM 3257 N N . PRO B 1 156 ? -12.195 9.734 -7.551 1 97.19 156 PRO B N 1
ATOM 3258 C CA . PRO B 1 156 ? -13.398 10.445 -8.008 1 97.19 156 PRO B CA 1
ATOM 3259 C C . PRO B 1 156 ? -13.289 10.906 -9.461 1 97.19 156 PRO B C 1
ATOM 3261 O O . PRO B 1 156 ? -12.188 10.969 -10.016 1 97.19 156 PRO B O 1
ATOM 3264 N N . ALA B 1 157 ? -14.43 11.312 -10.047 1 94.19 157 ALA B N 1
ATOM 3265 C CA . ALA B 1 157 ? -14.469 11.727 -11.453 1 94.19 157 ALA B CA 1
ATOM 3266 C C . ALA B 1 157 ? -13.758 13.062 -11.648 1 94.19 157 ALA B C 1
ATOM 3268 O O . ALA B 1 157 ? -13.18 13.312 -12.711 1 94.19 157 ALA B O 1
ATOM 3269 N N . ASN B 1 158 ? -13.773 13.844 -10.57 1 94.56 158 ASN B N 1
ATOM 3270 C CA . ASN B 1 158 ? -13.234 15.188 -10.734 1 94.56 158 ASN B CA 1
ATOM 3271 C C . ASN B 1 158 ? -12.039 15.43 -9.812 1 94.56 158 ASN B C 1
ATOM 3273 O O . ASN B 1 158 ? -12.102 15.125 -8.617 1 94.56 158 ASN B O 1
ATOM 3277 N N . TRP B 1 159 ? -10.953 15.797 -10.406 1 97.75 159 TRP B N 1
ATOM 3278 C CA . TRP B 1 159 ? -9.75 16.266 -9.742 1 97.75 159 TRP B CA 1
ATOM 3279 C C . TRP B 1 159 ? -9.453 17.719 -10.109 1 97.75 159 TRP B C 1
ATOM 3281 O O . TRP B 1 159 ? -9.828 18.188 -11.195 1 97.75 159 TRP B O 1
ATOM 3291 N N . THR B 1 160 ? -8.867 18.406 -9.219 1 98.31 160 THR B N 1
ATOM 3292 C CA . THR B 1 160 ? -8.547 19.812 -9.438 1 98.31 160 THR B CA 1
ATOM 3293 C C . THR B 1 160 ? -7.047 20 -9.664 1 98.31 160 THR B C 1
ATOM 3295 O O . THR B 1 160 ? -6.23 19.562 -8.852 1 98.31 160 THR B O 1
ATOM 3298 N N . PRO B 1 161 ? -6.723 20.641 -10.758 1 98.56 161 PRO B N 1
ATOM 3299 C CA . PRO B 1 161 ? -5.293 20.938 -10.891 1 98.56 161 PRO B CA 1
ATOM 3300 C C . PRO B 1 161 ? -4.719 21.641 -9.664 1 98.56 161 PRO B C 1
ATOM 3302 O O . PRO B 1 161 ? -5.371 22.516 -9.094 1 98.56 161 PRO B O 1
ATOM 3305 N N . TYR B 1 162 ? -3.609 21.203 -9.25 1 98.56 162 TYR B N 1
ATOM 3306 C CA . TYR B 1 162 ? -2.973 21.891 -8.133 1 98.56 162 TYR B CA 1
ATOM 3307 C C . TYR B 1 162 ? -2.236 23.141 -8.609 1 98.56 162 TYR B C 1
ATOM 3309 O O . TYR B 1 162 ? -1.272 23.047 -9.367 1 98.56 162 TYR B O 1
ATOM 3317 N N . ARG B 1 163 ? -2.656 24.312 -8.133 1 97.94 163 ARG B N 1
ATOM 3318 C CA . ARG B 1 163 ? -2.078 25.594 -8.477 1 97.94 163 ARG B CA 1
ATOM 3319 C C . ARG B 1 163 ? -1.591 26.328 -7.234 1 97.94 163 ARG B C 1
ATOM 3321 O O . ARG B 1 163 ? -2.24 26.297 -6.188 1 97.94 163 ARG B O 1
ATOM 3328 N N . TRP B 1 164 ? -0.429 26.922 -7.348 1 97.19 164 TRP B N 1
ATOM 3329 C CA . TRP B 1 164 ? 0.098 27.734 -6.262 1 97.19 164 TRP B CA 1
ATOM 3330 C C . TRP B 1 164 ? 0.923 28.906 -6.805 1 97.19 164 TRP B C 1
ATOM 3332 O O . TRP B 1 164 ? 1.259 28.938 -7.988 1 97.19 164 TRP B O 1
ATOM 3342 N N . LYS B 1 165 ? 1.132 29.891 -6.016 1 96.94 165 LYS B N 1
ATOM 3343 C CA . LYS B 1 165 ? 2.057 30.969 -6.328 1 96.94 165 LYS B CA 1
ATOM 3344 C C . LYS B 1 165 ? 3.418 30.734 -5.68 1 96.94 165 LYS B C 1
ATOM 3346 O O . LYS B 1 165 ? 3.549 30.812 -4.453 1 96.94 165 LYS B O 1
ATOM 3351 N N . GLU B 1 166 ? 4.379 30.422 -6.434 1 97.25 166 GLU B N 1
ATOM 3352 C CA . GLU B 1 166 ? 5.727 30.188 -5.922 1 97.25 166 GLU B CA 1
ATOM 3353 C C . GLU B 1 166 ? 6.492 31.5 -5.777 1 97.25 166 GLU B C 1
ATOM 3355 O O . GLU B 1 166 ? 6.574 32.281 -6.723 1 97.25 166 GLU B O 1
ATOM 3360 N N . PRO B 1 167 ? 7.008 31.719 -4.656 1 94.94 167 PRO B N 1
ATOM 3361 C CA . PRO B 1 167 ? 7.801 32.938 -4.504 1 94.94 167 PRO B CA 1
ATOM 3362 C C . PRO B 1 167 ? 8.867 33.094 -5.586 1 94.94 167 PRO B C 1
ATOM 3364 O O . PRO B 1 167 ? 9.656 32.188 -5.812 1 94.94 167 PRO B O 1
ATOM 3367 N N . GLY B 1 168 ? 8.828 34.219 -6.273 1 94.75 168 GLY B N 1
ATOM 3368 C CA . GLY B 1 168 ? 9.828 34.531 -7.285 1 94.75 168 GLY B CA 1
ATOM 3369 C C . GLY B 1 168 ? 9.516 33.906 -8.641 1 94.75 168 GLY B C 1
ATOM 3370 O O . GLY B 1 168 ? 10.188 34.219 -9.625 1 94.75 168 GLY B O 1
ATOM 3371 N N . LYS B 1 169 ? 8.516 33.062 -8.773 1 95.25 169 LYS B N 1
ATOM 3372 C CA . LYS B 1 169 ? 8.25 32.344 -10.031 1 95.25 169 LYS B CA 1
ATOM 3373 C C . LYS B 1 169 ? 6.816 32.562 -10.492 1 95.25 169 LYS B C 1
ATOM 3375 O O . LYS B 1 169 ? 6.469 32.25 -11.633 1 95.25 169 LYS B O 1
ATOM 3380 N N . GLY B 1 170 ? 5.996 33.031 -9.609 1 96.19 170 GLY B N 1
ATOM 3381 C CA . GLY B 1 170 ? 4.609 33.312 -9.969 1 96.19 170 GLY B CA 1
ATOM 3382 C C . GLY B 1 170 ? 3.74 32.062 -9.922 1 96.19 170 GLY B C 1
ATOM 3383 O O . GLY B 1 170 ? 3.965 31.172 -9.094 1 96.19 170 GLY B O 1
ATOM 3384 N N . SER B 1 171 ? 2.678 32.031 -10.742 1 97.06 171 SER B N 1
ATOM 3385 C CA . SER B 1 171 ? 1.694 30.953 -10.719 1 97.06 171 SER B CA 1
ATOM 3386 C C . SER B 1 171 ? 2.258 29.672 -11.328 1 97.06 171 SER B C 1
ATOM 3388 O O . SER B 1 171 ? 2.801 29.703 -12.438 1 97.06 171 SER B O 1
ATOM 3390 N N . GLN B 1 172 ? 2.135 28.609 -10.625 1 97.5 172 GLN B N 1
ATOM 3391 C CA . GLN B 1 172 ? 2.566 27.281 -11.055 1 97.5 172 GLN B CA 1
ATOM 3392 C C . GLN B 1 172 ? 1.408 26.297 -11.023 1 97.5 172 GLN B C 1
ATOM 3394 O O . GLN B 1 172 ? 0.427 26.5 -10.305 1 97.5 172 GLN B O 1
ATOM 3399 N N . THR B 1 173 ? 1.441 25.312 -11.883 1 98.38 173 THR B N 1
ATOM 3400 C CA . THR B 1 173 ? 0.504 24.188 -11.875 1 98.38 173 THR B CA 1
ATOM 3401 C C . THR B 1 173 ? 1.244 22.859 -12.023 1 98.38 173 THR B C 1
ATOM 3403 O O . THR B 1 173 ? 2.064 22.703 -12.93 1 98.38 173 THR B O 1
ATOM 3406 N N . ALA B 1 174 ? 0.997 21.906 -11.164 1 98.69 174 ALA B N 1
ATOM 3407 C CA . ALA B 1 174 ? 1.568 20.562 -11.266 1 98.69 174 ALA B CA 1
ATOM 3408 C C . ALA B 1 174 ? 0.654 19.531 -10.617 1 98.69 174 ALA B C 1
ATOM 3410 O O . ALA B 1 174 ? 0.297 19.656 -9.445 1 98.69 174 ALA B O 1
ATOM 3411 N N . GLY B 1 175 ? 0.335 18.5 -11.367 1 98.69 175 GLY B N 1
ATOM 3412 C CA . GLY B 1 175 ? -0.562 17.469 -10.867 1 98.69 175 GLY B CA 1
ATOM 3413 C C . GLY B 1 175 ? -1.959 17.984 -10.578 1 98.69 175 GLY B C 1
ATOM 3414 O O . GLY B 1 175 ? -2.307 19.109 -10.969 1 98.69 175 GLY B O 1
ATOM 3415 N N . GLU B 1 176 ? -2.705 17.094 -9.961 1 98.75 176 GLU B N 1
ATOM 3416 C CA . GLU B 1 176 ? -4.062 17.406 -9.523 1 98.75 176 GLU B CA 1
ATOM 3417 C C . GLU B 1 176 ? -4.379 16.766 -8.18 1 98.75 176 GLU B C 1
ATOM 3419 O O . GLU B 1 176 ? -3.686 15.836 -7.754 1 98.75 176 GLU B O 1
ATOM 3424 N N . LEU B 1 177 ? -5.379 17.328 -7.5 1 98.62 177 LEU B N 1
ATOM 3425 C CA . LEU B 1 177 ? -5.652 16.828 -6.156 1 98.62 177 LEU B CA 1
ATOM 3426 C C . LEU B 1 177 ? -7.152 16.672 -5.934 1 98.62 177 LEU B C 1
ATOM 3428 O O . LEU B 1 177 ? -7.961 17.234 -6.68 1 98.62 177 LEU B O 1
ATOM 3432 N N . THR B 1 178 ? -7.555 15.859 -5.086 1 98.56 178 THR B N 1
ATOM 3433 C CA . THR B 1 178 ? -8.867 15.758 -4.461 1 98.56 178 THR B CA 1
ATOM 3434 C C . THR B 1 178 ? -8.758 15.852 -2.943 1 98.56 178 THR B C 1
ATOM 3436 O O . THR B 1 178 ? -7.781 15.383 -2.357 1 98.56 178 THR B O 1
ATOM 3439 N N . LEU B 1 179 ? -9.742 16.469 -2.297 1 98.06 179 LEU B N 1
ATOM 3440 C CA . LEU B 1 179 ? -9.648 16.75 -0.868 1 98.06 179 LEU B CA 1
ATOM 3441 C C . LEU B 1 179 ? -10.578 15.836 -0.075 1 98.06 179 LEU B C 1
ATOM 3443 O O . LEU B 1 179 ? -11.727 15.625 -0.47 1 98.06 179 LEU B O 1
ATOM 3447 N N . THR B 1 180 ? -10.062 15.297 0.993 1 97.56 180 THR B N 1
ATOM 3448 C CA . THR B 1 180 ? -10.859 14.617 2.008 1 97.56 180 THR B CA 1
ATOM 3449 C C . THR B 1 180 ? -11.391 15.617 3.033 1 97.56 180 THR B C 1
ATOM 3451 O O . THR B 1 180 ? -12.508 15.469 3.531 1 97.56 180 THR B O 1
ATOM 3454 N N . ARG B 1 181 ? -10.57 16.578 3.338 1 96 181 ARG B N 1
ATOM 3455 C CA . ARG B 1 181 ? -10.891 17.625 4.289 1 96 181 ARG B CA 1
ATOM 3456 C C . ARG B 1 181 ? -10.227 18.938 3.885 1 96 181 ARG B C 1
ATOM 3458 O O . ARG B 1 181 ? -9.023 18.984 3.594 1 96 181 ARG B O 1
ATOM 3465 N N . SER B 1 182 ? -10.977 20.078 3.936 1 93.69 182 SER B N 1
ATOM 3466 C CA . SER B 1 182 ? -10.469 21.312 3.348 1 93.69 182 SER B CA 1
ATOM 3467 C C . SER B 1 182 ? -10.281 22.391 4.41 1 93.69 182 SER B C 1
ATOM 3469 O O . SER B 1 182 ? -9.844 23.5 4.102 1 93.69 182 SER B O 1
ATOM 3471 N N . THR B 1 183 ? -10.672 22.062 5.648 1 90.88 183 THR B N 1
ATOM 3472 C CA . THR B 1 183 ? -10.516 23.062 6.695 1 90.88 183 THR B CA 1
ATOM 3473 C C . THR B 1 183 ? -10.227 22.406 8.039 1 90.88 183 THR B C 1
ATOM 3475 O O . THR B 1 183 ? -10.719 21.312 8.32 1 90.88 183 THR B O 1
ATOM 3478 N N . GLY B 1 184 ? -9.406 23.062 8.781 1 87.81 184 GLY B N 1
ATOM 3479 C CA . GLY B 1 184 ? -9.164 22.641 10.148 1 87.81 184 GLY B CA 1
ATOM 3480 C C . GLY B 1 184 ? -10.125 23.266 11.148 1 87.81 184 GLY B C 1
ATOM 3481 O O . GLY B 1 184 ? -10.797 24.25 10.844 1 87.81 184 GLY B O 1
ATOM 3482 N N . SER B 1 185 ? -10.148 22.703 12.32 1 86.56 185 SER B N 1
ATOM 3483 C CA . SER B 1 185 ? -10.867 23.344 13.422 1 86.56 185 SER B CA 1
ATOM 3484 C C . SER B 1 185 ? -9.992 24.359 14.141 1 86.56 185 SER B C 1
ATOM 3486 O O . SER B 1 185 ? -10.5 25.219 14.859 1 86.56 185 SER B O 1
ATOM 3488 N N . THR B 1 186 ? -8.609 24.344 14.031 1 77.81 186 THR B N 1
ATOM 3489 C CA . THR B 1 186 ? -7.672 25.203 14.75 1 77.81 186 THR B CA 1
ATOM 3490 C C . THR B 1 186 ? -6.773 25.953 13.773 1 77.81 186 THR B C 1
ATOM 3492 O O . THR B 1 186 ? -5.906 26.734 14.188 1 77.81 186 THR B O 1
ATOM 3495 N N . GLY B 1 187 ? -7.027 26 12.641 1 79.69 187 GLY B N 1
ATOM 3496 C CA . GLY B 1 187 ? -6.203 26.609 11.602 1 79.69 187 GLY B CA 1
ATOM 3497 C C . GLY B 1 187 ? -6.492 26.047 10.219 1 79.69 187 GLY B C 1
ATOM 3498 O O . GLY B 1 187 ? -7.512 25.391 10.016 1 79.69 187 GLY B O 1
ATOM 3499 N N . ALA B 1 188 ? -5.559 26.469 9.414 1 89 188 ALA B N 1
ATOM 3500 C CA . ALA B 1 188 ? -5.746 25.969 8.055 1 89 188 ALA B CA 1
ATOM 3501 C C . ALA B 1 188 ? -5.27 24.516 7.941 1 89 188 ALA B C 1
ATOM 3503 O O . ALA B 1 188 ? -4.23 24.156 8.5 1 89 188 ALA B O 1
ATOM 3504 N N . LEU B 1 189 ? -6.004 23.75 7.371 1 94.38 189 LEU B N 1
ATOM 3505 C CA . LEU B 1 189 ? -5.727 22.344 7.172 1 94.38 189 LEU B CA 1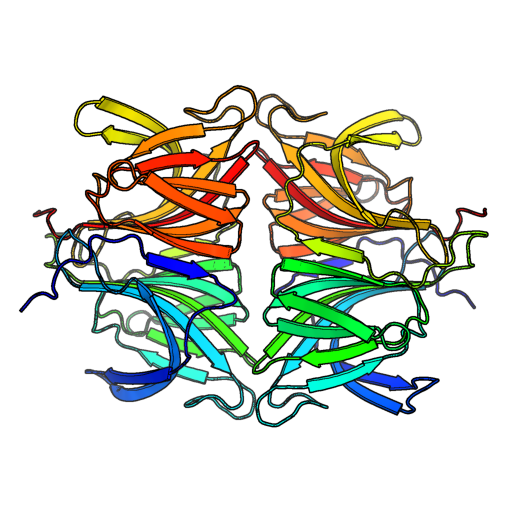
ATOM 3506 C C . LEU B 1 189 ? -6.32 21.844 5.859 1 94.38 189 LEU B C 1
ATOM 3508 O O . LEU B 1 189 ? -7.477 22.141 5.543 1 94.38 189 LEU B O 1
ATOM 3512 N N . GLN B 1 190 ? -5.523 21.25 5.074 1 96.25 190 GLN B N 1
ATOM 3513 C CA . GLN B 1 190 ? -5.973 20.531 3.883 1 96.25 190 GLN B CA 1
ATOM 3514 C C . GLN B 1 190 ? -5.441 19.109 3.863 1 96.25 190 GLN B C 1
ATOM 3516 O O . GLN B 1 190 ? -4.242 18.891 4.051 1 96.25 190 GLN B O 1
ATOM 3521 N N . VAL B 1 191 ? -6.328 18.172 3.678 1 98.19 191 VAL B N 1
ATOM 3522 C CA . VAL B 1 191 ? -6.008 16.75 3.6 1 98.19 191 VAL B CA 1
ATOM 3523 C C . VAL B 1 191 ? -6.516 16.172 2.277 1 98.19 191 VAL B C 1
ATOM 3525 O O . VAL B 1 191 ? -7.664 16.406 1.892 1 98.19 191 VAL B O 1
ATOM 3528 N N . GLY B 1 192 ? -5.66 15.445 1.592 1 98.62 192 GLY B N 1
ATOM 3529 C CA . GLY B 1 192 ? -6.164 14.82 0.381 1 98.62 192 GLY B CA 1
ATOM 3530 C C . GLY B 1 192 ? -5.121 13.984 -0.34 1 98.62 192 GLY B C 1
ATOM 3531 O O . GLY B 1 192 ? -4.168 13.516 0.275 1 98.62 192 GLY B O 1
ATOM 3532 N N . LEU B 1 193 ? -5.441 13.688 -1.581 1 98.94 193 LEU B N 1
ATOM 3533 C CA . LEU B 1 193 ? -4.574 12.961 -2.498 1 98.94 193 LEU B CA 1
ATOM 3534 C C . LEU B 1 193 ? -4.113 13.859 -3.641 1 98.94 193 LEU B C 1
ATOM 3536 O O . LEU B 1 193 ? -4.879 14.695 -4.129 1 98.94 193 LEU B O 1
ATOM 3540 N N . TRP B 1 194 ? -2.914 13.688 -3.965 1 98.94 194 TRP B N 1
ATOM 3541 C CA . TRP B 1 194 ? -2.336 14.344 -5.133 1 98.94 194 TRP B CA 1
ATOM 3542 C C . TRP B 1 194 ? -1.709 13.32 -6.078 1 98.94 194 TRP B C 1
ATOM 3544 O O . TRP B 1 194 ? -1.101 12.344 -5.629 1 98.94 194 TRP B O 1
ATOM 3554 N N . ARG B 1 195 ? -1.861 13.57 -7.398 1 98.81 195 ARG B N 1
ATOM 3555 C CA . ARG B 1 195 ? -1.247 12.672 -8.375 1 98.81 195 ARG B CA 1
ATOM 3556 C C . ARG B 1 195 ? -0.68 13.461 -9.555 1 98.81 195 ARG B C 1
ATOM 3558 O O . ARG B 1 195 ? -1.138 14.562 -9.852 1 98.81 195 ARG B O 1
ATOM 3565 N N . SER B 1 196 ? 0.273 12.945 -10.156 1 98.75 196 SER B N 1
ATOM 3566 C CA . SER B 1 196 ? 0.92 13.453 -11.367 1 98.75 196 SER B CA 1
ATOM 3567 C C . SER B 1 196 ? 1.322 12.312 -12.289 1 98.75 196 SER B C 1
ATOM 3569 O O . SER B 1 196 ? 1.359 11.148 -11.875 1 98.75 196 SER B O 1
ATOM 3571 N N . GLY B 1 197 ? 1.562 12.648 -13.492 1 98.06 197 GLY B N 1
ATOM 3572 C CA . GLY B 1 197 ? 1.907 11.664 -14.5 1 98.06 197 GLY B CA 1
ATOM 3573 C C . GLY B 1 197 ? 1.488 12.078 -15.898 1 98.06 197 GLY B C 1
ATOM 3574 O O . GLY B 1 197 ? 1.06 13.211 -16.125 1 98.06 197 GLY B O 1
ATOM 3575 N N . ARG B 1 198 ? 1.591 11.148 -16.844 1 97.44 198 ARG B N 1
ATOM 3576 C CA . ARG B 1 198 ? 1.333 11.406 -18.25 1 97.44 198 ARG B CA 1
ATOM 3577 C C . ARG B 1 198 ? -0.049 12.016 -18.453 1 97.44 198 ARG B C 1
ATOM 3579 O O . ARG B 1 198 ? -1.049 11.477 -17.969 1 97.44 198 ARG B O 1
ATOM 3586 N N . GLY B 1 199 ? -0.013 13.078 -19.125 1 95.56 199 GLY B N 1
ATOM 3587 C CA . GLY B 1 199 ? -1.268 13.711 -19.5 1 95.56 199 GLY B CA 1
ATOM 3588 C C . GLY B 1 199 ? -1.846 14.586 -18.406 1 95.56 199 GLY B C 1
ATOM 3589 O O . GLY B 1 199 ? -2.875 15.234 -18.594 1 95.56 199 GLY B O 1
ATOM 3590 N N . LEU B 1 200 ? -1.281 14.602 -17.25 1 97.38 200 LEU B N 1
ATOM 3591 C CA . LEU B 1 200 ? -1.766 15.43 -16.156 1 97.38 200 LEU B CA 1
ATOM 3592 C C . LEU B 1 200 ? -1.05 16.766 -16.125 1 97.38 200 LEU B C 1
ATOM 3594 O O . LEU B 1 200 ? 0.014 16.922 -16.734 1 97.38 200 LEU B O 1
ATOM 3598 N N . PRO B 1 201 ? -1.588 17.703 -15.438 1 97.81 201 PRO B N 1
ATOM 3599 C CA . PRO B 1 201 ? -1.044 19.062 -15.5 1 97.81 201 PRO B CA 1
ATOM 3600 C C . PRO B 1 201 ? 0.422 19.125 -15.078 1 97.81 201 PRO B C 1
ATOM 3602 O O . PRO B 1 201 ? 0.79 18.609 -14.023 1 97.81 201 PRO B O 1
ATOM 3605 N N . GLY B 1 202 ? 1.183 19.734 -15.938 1 98.12 202 GLY B N 1
ATOM 3606 C CA . GLY B 1 202 ? 2.566 20.031 -15.602 1 98.12 202 GLY B CA 1
ATOM 3607 C C . GLY B 1 202 ? 3.52 18.906 -15.945 1 98.12 202 GLY B C 1
ATOM 3608 O O . GLY B 1 202 ? 4.734 19.047 -15.797 1 98.12 202 GLY B O 1
ATOM 3609 N N . ALA B 1 203 ? 3.039 17.812 -16.453 1 98.19 203 ALA B N 1
ATOM 3610 C CA . ALA B 1 203 ? 3.883 16.656 -16.719 1 98.19 203 ALA B CA 1
ATOM 3611 C C . ALA B 1 203 ? 4.453 16.719 -18.141 1 98.19 203 ALA B C 1
ATOM 3613 O O . ALA B 1 203 ? 3.805 17.234 -19.047 1 98.19 203 ALA B O 1
ATOM 3614 N N . GLU B 1 204 ? 5.609 16.234 -18.281 1 98.19 204 GLU B N 1
ATOM 3615 C CA . GLU B 1 204 ? 6.188 16 -19.594 1 98.19 204 GLU B CA 1
ATOM 3616 C C . GLU B 1 204 ? 5.516 14.812 -20.281 1 98.19 204 GLU B C 1
ATOM 3618 O O . GLU B 1 204 ? 4.691 14.125 -19.688 1 98.19 204 GLU B O 1
ATOM 3623 N N . ALA B 1 205 ? 5.906 14.547 -21.531 1 96.25 205 ALA B N 1
ATOM 3624 C CA . ALA B 1 205 ? 5.277 13.516 -22.344 1 96.25 205 ALA B CA 1
ATOM 3625 C C . ALA B 1 205 ? 5.406 12.141 -21.688 1 96.25 205 ALA B C 1
ATOM 3627 O O . ALA B 1 205 ? 4.496 11.312 -21.781 1 96.25 205 ALA B O 1
ATOM 3628 N N . ASP B 1 206 ? 6.477 11.898 -20.984 1 96.19 206 ASP B N 1
ATOM 3629 C CA . ASP B 1 206 ? 6.695 10.57 -20.406 1 96.19 206 ASP B CA 1
ATOM 3630 C C . ASP B 1 206 ? 6.051 10.469 -19.031 1 96.19 206 ASP B C 1
ATOM 3632 O O . ASP B 1 206 ? 6.043 9.398 -18.422 1 96.19 206 ASP B O 1
ATOM 3636 N N . GLY B 1 207 ? 5.562 11.617 -18.484 1 97.62 207 GLY B N 1
ATOM 3637 C CA . GLY B 1 207 ? 4.883 11.625 -17.203 1 97.62 207 GLY B CA 1
ATOM 3638 C C . GLY B 1 207 ? 5.715 12.25 -16.094 1 97.62 207 GLY B C 1
ATOM 3639 O O . GLY B 1 207 ? 5.219 12.461 -14.984 1 97.62 207 GLY B O 1
ATOM 3640 N N . THR B 1 208 ? 7.02 12.523 -16.422 1 98.5 208 THR B N 1
ATOM 3641 C CA . THR B 1 208 ? 7.867 13.203 -15.445 1 98.5 208 THR B CA 1
ATOM 3642 C C . THR B 1 208 ? 7.324 14.594 -15.141 1 98.5 208 THR B C 1
ATOM 3644 O O . THR B 1 208 ? 6.906 15.32 -16.047 1 98.5 208 THR B O 1
ATOM 3647 N N . THR B 1 209 ? 7.273 14.969 -13.938 1 98.69 209 THR B N 1
ATOM 3648 C CA . THR B 1 209 ? 6.855 16.297 -13.508 1 98.69 209 THR B CA 1
ATOM 3649 C C . THR B 1 209 ? 7.91 16.938 -12.609 1 98.69 209 THR B C 1
ATOM 3651 O O . THR B 1 209 ? 8.219 16.406 -11.539 1 98.69 209 THR B O 1
ATOM 3654 N N . THR B 1 210 ? 8.469 18.078 -13.023 1 98.69 210 THR B N 1
ATOM 3655 C CA . THR B 1 210 ? 9.508 18.766 -12.258 1 98.69 210 THR B CA 1
ATOM 3656 C C . THR B 1 210 ? 9.133 20.219 -12.023 1 98.69 210 THR B C 1
ATOM 3658 O O . THR B 1 210 ? 8.688 20.906 -12.945 1 98.69 210 THR B O 1
ATOM 3661 N N . PHE B 1 211 ? 9.305 20.688 -10.867 1 98.56 211 PHE B N 1
ATOM 3662 C CA . PHE B 1 211 ? 9.016 22.078 -10.547 1 98.56 211 PHE B CA 1
ATOM 3663 C C . PHE B 1 211 ? 9.758 22.5 -9.289 1 98.56 211 PHE B C 1
ATOM 3665 O O . PHE B 1 211 ? 10.164 21.672 -8.484 1 98.56 211 PHE B O 1
ATOM 3672 N N . GLU B 1 212 ? 9.961 23.781 -9.109 1 98 212 GLU B N 1
ATOM 3673 C CA . GLU B 1 212 ? 10.43 24.359 -7.859 1 98 212 GLU B CA 1
ATOM 3674 C C . GLU B 1 212 ? 9.289 24.531 -6.863 1 98 212 GLU B C 1
ATOM 3676 O O . GLU B 1 212 ? 8.172 24.891 -7.246 1 98 212 GLU B O 1
ATOM 3681 N N . TYR B 1 213 ? 9.578 24.25 -5.664 1 98.56 213 TYR B N 1
ATOM 3682 C CA . TYR B 1 213 ? 8.508 24.219 -4.668 1 98.56 213 TYR B CA 1
ATOM 3683 C C . TYR B 1 213 ? 9.031 24.609 -3.293 1 98.56 213 TYR B C 1
ATOM 3685 O O . TYR B 1 213 ? 10.062 24.094 -2.844 1 98.56 213 TYR B O 1
ATOM 3693 N N . SER B 1 214 ? 8.344 25.531 -2.617 1 98.25 214 SER B N 1
ATOM 3694 C CA . SER B 1 214 ? 8.734 25.953 -1.276 1 98.25 214 SER B CA 1
ATOM 3695 C C . SER B 1 214 ? 7.602 25.734 -0.278 1 98.25 214 SER B C 1
ATOM 3697 O O . SER B 1 214 ? 7.59 26.344 0.797 1 98.25 214 SER B O 1
ATOM 3699 N N . ALA B 1 215 ? 6.555 24.969 -0.645 1 97.5 215 ALA B N 1
ATOM 3700 C CA . ALA B 1 215 ? 5.383 24.703 0.186 1 97.5 215 ALA B CA 1
ATOM 3701 C C . ALA B 1 215 ? 4.773 26 0.711 1 97.5 215 ALA B C 1
ATOM 3703 O O . ALA B 1 215 ? 4.574 26.156 1.919 1 97.5 215 ALA B O 1
ATOM 3704 N N . PRO B 1 216 ? 4.418 26.859 -0.252 1 96.44 216 PRO B N 1
ATOM 3705 C CA . PRO B 1 216 ? 4.004 28.203 0.182 1 96.44 216 PRO B CA 1
ATOM 3706 C C . PRO B 1 216 ? 2.668 28.203 0.92 1 96.44 216 PRO B C 1
ATOM 3708 O O . PRO B 1 216 ? 2.352 29.156 1.634 1 96.44 216 PRO B O 1
ATOM 3711 N N . ASN B 1 217 ? 1.888 27.141 0.756 1 94.75 217 ASN B N 1
ATOM 3712 C CA . ASN B 1 217 ? 0.568 27.109 1.379 1 94.75 217 ASN B CA 1
ATOM 3713 C C . ASN B 1 217 ? 0.64 26.594 2.816 1 94.75 217 ASN B C 1
ATOM 3715 O O . ASN B 1 217 ? -0.349 26.656 3.549 1 94.75 217 ASN B O 1
ATOM 3719 N N . GLY B 1 218 ? 1.819 26.094 3.232 1 96.88 218 GLY B N 1
ATOM 3720 C CA . GLY B 1 218 ? 2 25.609 4.59 1 96.88 218 GLY B CA 1
ATOM 3721 C C . GLY B 1 218 ? 2.916 24.391 4.68 1 96.88 218 GLY B C 1
ATOM 3722 O O . GLY B 1 218 ? 3.475 23.969 3.67 1 96.88 218 GLY B O 1
ATOM 3723 N N . ASP B 1 219 ? 3.105 23.953 5.969 1 98 219 ASP B N 1
ATOM 3724 C CA . ASP B 1 219 ? 3.887 22.75 6.207 1 98 219 ASP B CA 1
ATOM 3725 C C . ASP B 1 219 ? 3.191 21.516 5.617 1 98 219 ASP B C 1
ATOM 3727 O O . ASP B 1 219 ? 2.008 21.281 5.875 1 98 219 ASP B O 1
ATOM 3731 N N . GLU B 1 220 ? 3.916 20.719 4.859 1 98.75 220 GLU B N 1
ATOM 3732 C CA . GLU B 1 220 ? 3.309 19.594 4.168 1 98.75 220 GLU B CA 1
ATOM 3733 C C . GLU B 1 220 ? 3.889 18.266 4.664 1 98.75 220 GLU B C 1
ATOM 3735 O O . GLU B 1 220 ? 5.105 18.078 4.664 1 98.75 220 GLU B O 1
ATOM 3740 N N . THR B 1 221 ? 3.068 17.375 5.137 1 98.81 221 THR B N 1
ATOM 3741 C CA . THR B 1 221 ? 3.416 16 5.488 1 98.81 221 THR B CA 1
ATOM 3742 C C . THR B 1 221 ? 2.887 15.023 4.445 1 98.81 221 THR B C 1
ATOM 3744 O O . THR B 1 221 ? 1.707 15.062 4.094 1 98.81 221 THR B O 1
ATOM 3747 N N . ILE B 1 222 ? 3.771 14.125 3.98 1 98.88 222 ILE B N 1
ATOM 3748 C CA . ILE B 1 222 ? 3.438 13.328 2.809 1 98.88 222 ILE B CA 1
ATOM 3749 C C . ILE B 1 222 ? 3.678 11.844 3.107 1 98.88 222 ILE B C 1
ATOM 3751 O O . ILE B 1 222 ? 4.703 11.484 3.686 1 98.88 222 ILE B O 1
ATOM 3755 N N . LEU B 1 223 ? 2.742 10.992 2.805 1 98.94 223 LEU B N 1
ATOM 3756 C CA . LEU B 1 223 ? 2.914 9.555 2.592 1 98.94 223 LEU B CA 1
ATOM 3757 C C . LEU B 1 223 ? 2.832 9.211 1.109 1 98.94 223 LEU B C 1
ATOM 3759 O O . LEU B 1 223 ? 1.779 9.367 0.488 1 98.94 223 LEU B O 1
ATOM 3763 N N . LEU B 1 224 ? 3.961 8.797 0.532 1 98.81 224 LEU B N 1
ATOM 3764 C CA . LEU B 1 224 ? 3.951 8.414 -0.875 1 98.81 224 LEU B CA 1
ATOM 3765 C C . LEU B 1 224 ? 3.246 7.074 -1.066 1 98.81 224 LEU B C 1
ATOM 3767 O O . LEU B 1 224 ? 3.545 6.105 -0.366 1 98.81 224 LEU B O 1
ATOM 3771 N N . ILE B 1 225 ? 2.262 7.047 -1.977 1 98.81 225 ILE B N 1
ATOM 3772 C CA . ILE B 1 225 ? 1.429 5.867 -2.186 1 98.81 225 ILE B CA 1
ATOM 3773 C C . ILE B 1 225 ? 1.961 5.066 -3.369 1 98.81 225 ILE B C 1
ATOM 3775 O O . ILE B 1 225 ? 2.051 3.836 -3.305 1 98.81 225 ILE B O 1
ATOM 3779 N N . GLU B 1 226 ? 2.307 5.742 -4.426 1 98.56 226 GLU B N 1
ATOM 3780 C CA . GLU B 1 226 ? 2.76 5.129 -5.672 1 98.56 226 GLU B CA 1
ATOM 3781 C C . GLU B 1 226 ? 3.809 5.996 -6.363 1 98.56 226 GLU B C 1
ATOM 3783 O O . GLU B 1 226 ? 3.68 7.223 -6.406 1 98.56 226 GLU B O 1
ATOM 3788 N N . GLY B 1 227 ? 4.809 5.34 -6.887 1 98.44 227 GLY B N 1
ATOM 3789 C CA . GLY B 1 227 ? 5.773 6.031 -7.723 1 98.44 227 GLY B CA 1
ATOM 3790 C C . GLY B 1 227 ? 7.035 6.426 -6.977 1 98.44 227 GLY B C 1
ATOM 3791 O O . GLY B 1 227 ? 7.352 5.848 -5.938 1 98.44 227 GLY B O 1
ATOM 3792 N N . GLU B 1 228 ? 7.793 7.293 -7.637 1 98.5 228 GLU B N 1
ATOM 3793 C CA . GLU B 1 228 ? 9.086 7.746 -7.129 1 98.5 228 GLU B CA 1
ATOM 3794 C C . GLU B 1 228 ? 9.203 9.266 -7.199 1 98.5 228 GLU B C 1
ATOM 3796 O O . GLU B 1 228 ? 8.781 9.883 -8.18 1 98.5 228 GLU B O 1
ATOM 3801 N N . ILE B 1 229 ? 9.664 9.82 -6.148 1 98.81 229 ILE B N 1
ATOM 3802 C CA . ILE B 1 229 ? 9.891 11.258 -6.094 1 98.81 229 ILE B CA 1
ATOM 3803 C C . ILE B 1 229 ? 11.344 11.539 -5.742 1 98.81 229 ILE B C 1
ATOM 3805 O O . ILE B 1 229 ? 11.922 10.883 -4.871 1 98.81 229 ILE B O 1
ATOM 3809 N N . LYS B 1 230 ? 11.922 12.445 -6.379 1 98.81 230 LYS B N 1
ATOM 3810 C CA . LYS B 1 230 ? 13.242 12.984 -6.043 1 98.81 230 LYS B CA 1
ATOM 3811 C C . LYS B 1 230 ? 13.141 14.438 -5.594 1 98.81 230 LYS B C 1
ATOM 3813 O O . LYS B 1 230 ? 12.492 15.258 -6.246 1 98.81 230 LYS B O 1
ATOM 3818 N N . ILE B 1 231 ? 13.719 14.742 -4.496 1 98.88 231 ILE B N 1
ATOM 3819 C CA . ILE B 1 231 ? 13.758 16.094 -3.943 1 98.88 231 ILE B CA 1
ATOM 3820 C C . ILE B 1 231 ? 15.211 16.562 -3.836 1 98.88 231 ILE B C 1
ATOM 3822 O O . ILE B 1 231 ? 16.047 15.867 -3.262 1 98.88 231 ILE B O 1
ATOM 3826 N N . VAL B 1 232 ? 15.492 17.703 -4.359 1 98.81 232 VAL B N 1
ATOM 3827 C CA . VAL B 1 232 ? 16.781 18.359 -4.18 1 98.81 232 VAL B CA 1
ATOM 3828 C C . VAL B 1 232 ? 16.609 19.672 -3.441 1 98.81 232 VAL B C 1
ATOM 3830 O O . VAL B 1 232 ? 15.906 20.578 -3.922 1 98.81 232 VAL B O 1
ATOM 3833 N N . GLU B 1 233 ? 17.203 19.797 -2.303 1 98.62 233 GLU B N 1
ATOM 3834 C CA . GLU B 1 233 ? 17.203 21.078 -1.596 1 98.62 233 GLU B CA 1
ATOM 3835 C C . GLU B 1 233 ? 18.047 22.109 -2.326 1 98.62 233 GLU B C 1
ATOM 3837 O O . GLU B 1 233 ? 19.234 21.891 -2.564 1 98.62 233 GLU B O 1
ATOM 3842 N N . GLN B 1 234 ? 17.516 23.188 -2.584 1 97.62 234 GLN B N 1
ATOM 3843 C CA . GLN B 1 234 ? 18.188 24.141 -3.459 1 97.62 234 GLN B CA 1
ATOM 3844 C C . GLN B 1 234 ? 19.406 24.75 -2.773 1 97.62 234 GLN B C 1
ATOM 3846 O O . GLN B 1 234 ? 20.469 24.906 -3.391 1 97.62 234 GLN B O 1
ATOM 3851 N N . GLU B 1 235 ? 19.281 25.141 -1.53 1 96.69 235 GLU B N 1
ATOM 3852 C CA . GLU B 1 235 ? 20.375 25.812 -0.844 1 96.69 235 GLU B CA 1
ATOM 3853 C C . GLU B 1 235 ? 21.516 24.844 -0.531 1 96.69 235 GLU B C 1
ATOM 3855 O O . GLU B 1 235 ? 22.672 25.125 -0.831 1 96.69 235 GLU B O 1
ATOM 3860 N N . SER B 1 236 ? 21.219 23.641 0.001 1 97.25 236 SER B N 1
ATOM 3861 C CA . SER B 1 236 ? 22.25 22.719 0.464 1 97.25 236 SER B CA 1
ATOM 3862 C C . SER B 1 236 ? 22.703 21.781 -0.654 1 97.25 236 SER B C 1
ATOM 3864 O O . SER B 1 236 ? 23.781 21.203 -0.589 1 97.25 236 SER B O 1
ATOM 3866 N N . GLY B 1 237 ? 21.828 21.547 -1.627 1 97.88 237 GLY B N 1
ATOM 3867 C CA . GLY B 1 237 ? 22.109 20.578 -2.67 1 97.88 237 GLY B CA 1
ATOM 3868 C C . GLY B 1 237 ? 21.812 19.156 -2.25 1 97.88 237 GLY B C 1
ATOM 3869 O O . GLY B 1 237 ? 21.938 18.219 -3.051 1 97.88 237 GLY B O 1
ATOM 3870 N N . LYS B 1 238 ? 21.453 18.969 -0.988 1 98.12 238 LYS B N 1
ATOM 3871 C CA . LYS B 1 238 ? 21.109 17.641 -0.498 1 98.12 238 LYS B CA 1
ATOM 3872 C C . LYS B 1 238 ? 20 17.016 -1.33 1 98.12 238 LYS B C 1
ATOM 3874 O O . LYS B 1 238 ? 19.016 17.688 -1.667 1 98.12 238 LYS B O 1
ATOM 3879 N N . THR B 1 239 ? 20.125 15.727 -1.676 1 98.56 239 THR B N 1
ATOM 3880 C CA . THR B 1 239 ? 19.156 15.016 -2.498 1 98.56 239 THR B CA 1
ATOM 3881 C C . THR B 1 239 ? 18.469 13.914 -1.696 1 98.56 239 THR B C 1
ATOM 3883 O O . THR B 1 239 ? 19.109 13.219 -0.907 1 98.56 239 THR B O 1
ATOM 3886 N N . HIS B 1 240 ? 17.188 13.781 -1.89 1 98.44 240 HIS B N 1
ATOM 3887 C CA . HIS B 1 240 ? 16.359 12.734 -1.291 1 98.44 240 HIS B CA 1
ATOM 3888 C C . HIS B 1 240 ? 15.578 11.969 -2.354 1 98.44 240 HIS B C 1
ATOM 3890 O O . HIS B 1 240 ? 15.102 12.57 -3.32 1 98.44 240 HIS B O 1
ATOM 3896 N N . SER B 1 241 ? 15.484 10.6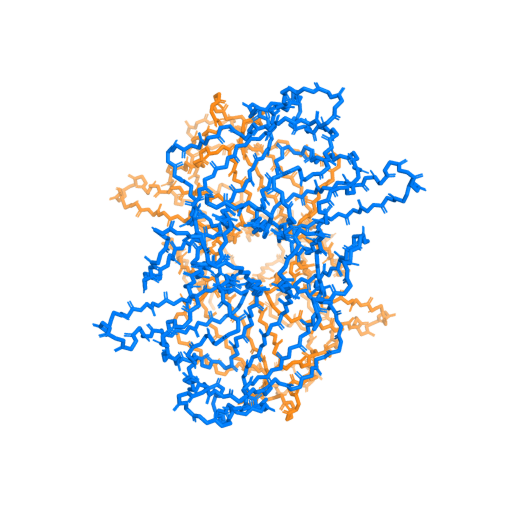8 -2.201 1 98.38 241 SER B N 1
ATOM 3897 C CA . SER B 1 241 ? 14.648 9.836 -3.055 1 98.38 241 SER B CA 1
ATOM 3898 C C . SER B 1 241 ? 13.609 9.078 -2.234 1 98.38 241 SER B C 1
ATOM 3900 O O . SER B 1 241 ? 13.93 8.508 -1.192 1 98.38 241 SER B O 1
ATOM 3902 N N . PHE B 1 242 ? 12.398 9.102 -2.709 1 98.38 242 PHE B N 1
ATOM 3903 C CA . PHE B 1 242 ? 11.289 8.453 -2.014 1 98.38 242 PHE B CA 1
ATOM 3904 C C . PHE B 1 242 ? 10.523 7.531 -2.953 1 98.38 242 PHE B C 1
ATOM 3906 O O . PHE B 1 242 ? 10.391 7.824 -4.145 1 98.38 242 PHE B O 1
ATOM 3913 N N . LYS B 1 243 ? 10.039 6.43 -2.439 1 98.06 243 LYS B N 1
ATOM 3914 C CA . LYS B 1 243 ? 9.148 5.508 -3.137 1 98.06 243 LYS B CA 1
ATOM 3915 C C . LYS B 1 243 ? 7.918 5.191 -2.293 1 98.06 243 LYS B C 1
ATOM 3917 O O . LYS B 1 243 ? 7.812 5.633 -1.148 1 98.06 243 LYS B O 1
ATOM 3922 N N . GLY B 1 244 ? 7.047 4.457 -2.918 1 98.44 244 GLY B N 1
ATOM 3923 C CA . GLY B 1 244 ? 5.84 4.098 -2.189 1 98.44 244 GLY B CA 1
ATOM 3924 C C . GLY B 1 244 ? 6.117 3.598 -0.784 1 98.44 244 GLY B C 1
ATOM 3925 O O . GLY B 1 244 ? 6.961 2.721 -0.586 1 98.44 244 GLY B O 1
ATOM 3926 N N . GLY B 1 245 ? 5.391 4.18 0.211 1 98.38 245 GLY B N 1
ATOM 3927 C CA . GLY B 1 245 ? 5.547 3.805 1.606 1 98.38 245 GLY B CA 1
ATOM 3928 C C . GLY B 1 245 ? 6.43 4.762 2.387 1 98.38 245 GLY B C 1
ATOM 3929 O O . GLY B 1 245 ? 6.414 4.766 3.619 1 98.38 245 GLY B O 1
ATOM 3930 N N . ASP B 1 246 ? 7.203 5.551 1.696 1 98.5 246 ASP B N 1
ATOM 3931 C CA . ASP B 1 246 ? 8.055 6.52 2.385 1 98.5 246 ASP B CA 1
ATOM 3932 C C . ASP B 1 246 ? 7.242 7.734 2.838 1 98.5 246 ASP B C 1
ATOM 3934 O O . ASP B 1 246 ? 6.207 8.047 2.248 1 98.5 246 ASP B O 1
ATOM 3938 N N . ILE B 1 247 ? 7.699 8.32 3.898 1 98.69 247 ILE B N 1
ATOM 3939 C CA . ILE B 1 247 ? 7.094 9.508 4.504 1 98.69 247 ILE B CA 1
ATOM 3940 C C . ILE B 1 247 ? 8.117 10.641 4.547 1 98.69 247 ILE B C 1
ATOM 3942 O O . ILE B 1 247 ? 9.281 10.422 4.883 1 98.69 247 ILE B O 1
ATOM 3946 N N . PHE B 1 248 ? 7.672 11.797 4.125 1 98.5 248 PHE B N 1
ATOM 3947 C CA . PHE B 1 248 ? 8.555 12.938 4.34 1 98.5 248 PHE B CA 1
ATOM 3948 C C . PHE B 1 248 ? 7.758 14.188 4.66 1 98.5 248 PHE B C 1
ATOM 3950 O O . PHE B 1 248 ? 6.59 14.305 4.277 1 98.5 248 PHE B O 1
ATOM 3957 N N . ALA B 1 249 ? 8.375 15.062 5.406 1 98.56 249 ALA B N 1
ATOM 3958 C CA . ALA B 1 249 ? 7.793 16.297 5.922 1 98.56 249 ALA B CA 1
ATOM 3959 C C . ALA B 1 249 ? 8.531 17.516 5.383 1 98.56 249 ALA B C 1
ATOM 3961 O O . ALA B 1 249 ? 9.672 17.781 5.758 1 98.56 249 ALA B O 1
ATOM 3962 N N . LEU B 1 250 ? 7.855 18.281 4.562 1 98.62 250 LEU B N 1
ATOM 3963 C CA . LEU B 1 250 ? 8.422 19.484 3.973 1 98.62 250 LEU B CA 1
ATOM 3964 C C . LEU B 1 250 ? 8 20.719 4.762 1 98.62 250 LEU B C 1
ATOM 3966 O O . LEU B 1 250 ? 6.82 21.094 4.77 1 98.62 250 LEU B O 1
ATOM 3970 N N . PRO B 1 251 ? 8.922 21.359 5.418 1 98.5 251 PRO B N 1
ATOM 3971 C CA . PRO B 1 251 ? 8.547 22.609 6.086 1 98.5 251 PRO B CA 1
ATOM 3972 C C . PRO B 1 251 ? 8.328 23.766 5.102 1 98.5 251 PRO B C 1
ATOM 3974 O O . PRO B 1 251 ? 9.039 23.859 4.102 1 98.5 251 PRO B O 1
ATOM 3977 N N . SER B 1 252 ? 7.348 24.562 5.379 1 98 252 SER B N 1
ATOM 3978 C CA . SER B 1 252 ? 7.133 25.734 4.547 1 98 252 SER B CA 1
ATOM 3979 C C . SER B 1 252 ? 8.367 26.625 4.52 1 98 252 SER B C 1
ATOM 3981 O O . SER B 1 252 ? 8.969 26.891 5.562 1 98 252 SER B O 1
ATOM 3983 N N . GLY B 1 253 ? 8.742 26.984 3.312 1 97.5 253 GLY B N 1
ATOM 3984 C CA . GLY B 1 253 ? 9.867 27.891 3.174 1 97.5 253 GLY B CA 1
ATOM 3985 C C . GLY B 1 253 ? 11.133 27.203 2.691 1 97.5 253 GLY B C 1
ATOM 3986 O O . GLY B 1 253 ? 12.07 27.859 2.238 1 97.5 253 GLY B O 1
ATOM 3987 N N . LEU B 1 254 ? 11.273 25.859 2.91 1 98.19 254 LEU B N 1
ATOM 3988 C CA . LEU B 1 254 ? 12.406 25.141 2.342 1 98.19 254 LEU B CA 1
ATOM 3989 C C . LEU B 1 254 ? 12.266 25.016 0.827 1 98.19 254 LEU B C 1
ATOM 3991 O O . LEU B 1 254 ? 11.391 24.297 0.338 1 98.19 254 LEU B O 1
ATOM 3995 N N . LYS B 1 255 ? 13.117 25.656 0.126 1 98.12 255 LYS B N 1
ATOM 3996 C CA . LYS B 1 255 ? 13.039 25.625 -1.331 1 98.12 255 LYS B CA 1
ATOM 3997 C C . LYS B 1 255 ? 13.656 24.344 -1.893 1 98.12 255 LYS B C 1
ATOM 3999 O O . LYS B 1 255 ? 14.82 24.047 -1.627 1 98.12 255 LYS B O 1
ATOM 4004 N N . VAL B 1 256 ? 12.891 23.641 -2.701 1 98.75 256 VAL B N 1
ATOM 4005 C CA . VAL B 1 256 ? 13.375 22.391 -3.26 1 98.75 256 VAL B CA 1
ATOM 4006 C C . VAL B 1 256 ? 13.047 22.312 -4.75 1 98.75 256 VAL B C 1
ATOM 4008 O O . VAL B 1 256 ? 12.203 23.078 -5.238 1 98.75 256 VAL B O 1
ATOM 4011 N N . THR B 1 257 ? 13.758 21.547 -5.461 1 98.81 257 THR B N 1
ATOM 4012 C CA . THR B 1 257 ? 13.32 21.047 -6.758 1 98.81 257 THR B CA 1
ATOM 4013 C C . THR B 1 257 ? 12.672 19.672 -6.621 1 98.81 257 THR B C 1
ATOM 4015 O O . THR B 1 257 ? 13.297 18.734 -6.145 1 98.81 257 THR B O 1
ATOM 4018 N N . TRP B 1 258 ? 11.453 19.672 -6.98 1 98.88 258 TRP B N 1
ATOM 4019 C CA . TRP B 1 258 ? 10.648 18.453 -6.938 1 98.88 258 TRP B CA 1
ATOM 4020 C C . TRP B 1 258 ? 10.641 17.75 -8.297 1 98.88 258 TRP B C 1
ATOM 4022 O O . TRP B 1 258 ? 10.391 18.391 -9.32 1 98.88 258 TRP B O 1
ATOM 4032 N N . THR B 1 259 ? 10.891 16.422 -8.297 1 98.94 259 THR B N 1
ATOM 4033 C CA . THR B 1 259 ? 10.703 15.617 -9.5 1 98.94 259 THR B CA 1
ATOM 4034 C C . THR B 1 259 ? 9.875 14.375 -9.195 1 98.94 259 THR B C 1
ATOM 4036 O O . THR B 1 259 ? 10.305 13.5 -8.453 1 98.94 259 THR B O 1
ATOM 4039 N N . SER B 1 260 ? 8.664 14.312 -9.781 1 98.81 260 SER B N 1
ATOM 4040 C CA . SER B 1 260 ? 7.926 13.062 -9.875 1 98.81 260 SER B CA 1
ATOM 4041 C C . SER B 1 260 ? 8.43 12.203 -11.031 1 98.81 260 SER B C 1
ATOM 4043 O O . SER B 1 260 ? 8.328 12.602 -12.188 1 98.81 260 SER B O 1
ATOM 4045 N N . VAL B 1 261 ? 8.898 11.062 -10.734 1 98.62 261 VAL B N 1
ATOM 4046 C CA . VAL B 1 261 ? 9.477 10.211 -11.766 1 98.62 261 VAL B CA 1
ATOM 4047 C C . VAL B 1 261 ? 8.359 9.547 -12.57 1 98.62 261 VAL B C 1
ATOM 4049 O O . VAL B 1 261 ? 7.367 9.086 -12 1 98.62 261 VAL B O 1
ATOM 4052 N N . ALA B 1 262 ? 8.469 9.438 -13.875 1 97.62 262 ALA B N 1
ATOM 4053 C CA . ALA B 1 262 ? 7.508 8.867 -14.812 1 97.62 262 ALA B CA 1
ATOM 4054 C C . ALA B 1 262 ? 7.18 7.422 -14.438 1 97.62 262 ALA B C 1
ATOM 4056 O O . ALA B 1 262 ? 8.016 6.715 -13.867 1 97.62 262 ALA B O 1
ATOM 4057 N N . PRO B 1 263 ? 6.004 6.973 -14.797 1 97.44 263 PRO B N 1
ATOM 4058 C CA . PRO B 1 263 ? 4.965 7.672 -15.562 1 97.44 263 PRO B CA 1
ATOM 4059 C C . PRO B 1 263 ? 3.869 8.258 -14.672 1 97.44 263 PRO B C 1
ATOM 4061 O O . PRO B 1 263 ? 3.02 9.008 -15.156 1 97.44 263 PRO B O 1
ATOM 4064 N N . PHE B 1 264 ? 3.908 7.871 -13.367 1 98.31 264 PHE B N 1
ATOM 4065 C CA . PHE B 1 264 ? 2.793 8.211 -12.492 1 98.31 264 PHE B CA 1
ATOM 4066 C C . PHE B 1 264 ? 3.244 8.258 -11.039 1 98.31 264 PHE B C 1
ATOM 4068 O O . PHE B 1 264 ? 4.016 7.41 -10.586 1 98.31 264 PHE B O 1
ATOM 4075 N N . VAL B 1 265 ? 2.834 9.266 -10.344 1 98.81 265 VAL B N 1
ATOM 4076 C CA . VAL B 1 265 ? 3.07 9.406 -8.906 1 98.81 265 VAL B CA 1
ATOM 4077 C C . VAL B 1 265 ? 1.767 9.781 -8.203 1 98.81 265 VAL B C 1
ATOM 4079 O O . VAL B 1 265 ? 0.984 10.586 -8.719 1 98.81 265 VAL B O 1
ATOM 4082 N N . LYS B 1 266 ? 1.478 9.211 -7.086 1 98.88 266 LYS B N 1
ATOM 4083 C CA . LYS B 1 266 ? 0.346 9.547 -6.223 1 98.88 266 LYS B CA 1
ATOM 4084 C C . LYS B 1 266 ? 0.776 9.633 -4.762 1 98.88 266 LYS B C 1
ATOM 4086 O O . LYS B 1 266 ? 1.538 8.789 -4.281 1 98.88 266 LYS B O 1
ATOM 4091 N N . LYS B 1 267 ? 0.299 10.609 -4.062 1 98.94 267 LYS B N 1
ATOM 4092 C CA . LYS B 1 267 ? 0.642 10.773 -2.654 1 98.94 267 LYS B CA 1
ATOM 4093 C C . LYS B 1 267 ? -0.58 11.188 -1.836 1 98.94 267 LYS B C 1
ATOM 4095 O O . LYS B 1 267 ? -1.519 11.781 -2.369 1 98.94 267 LYS B O 1
ATOM 4100 N N . PHE B 1 268 ? -0.578 10.781 -0.564 1 98.94 268 PHE B N 1
ATOM 4101 C CA . PHE B 1 268 ? -1.409 11.367 0.484 1 98.94 268 PHE B CA 1
ATOM 4102 C C . PHE B 1 268 ? -0.707 12.547 1.141 1 98.94 268 PHE B C 1
ATOM 4104 O O . PHE B 1 268 ? 0.495 12.492 1.409 1 98.94 268 PHE B O 1
ATOM 4111 N N . PHE B 1 269 ? -1.479 13.656 1.362 1 98.94 269 PHE B N 1
ATOM 4112 C CA . PHE B 1 269 ? -0.811 14.82 1.933 1 98.94 269 PHE B CA 1
ATOM 4113 C C . PHE B 1 269 ? -1.661 15.453 3.029 1 98.94 269 PHE B C 1
ATOM 4115 O O . PHE B 1 269 ? -2.889 15.328 3.016 1 98.94 269 PHE B O 1
ATOM 4122 N N . VAL B 1 270 ? -1.046 16.078 3.988 1 98.75 270 VAL B N 1
ATOM 4123 C CA . VAL B 1 270 ? -1.596 16.984 4.988 1 98.75 270 VAL B CA 1
ATOM 4124 C C . VAL B 1 270 ? -0.856 18.312 4.934 1 98.75 270 VAL B C 1
ATOM 4126 O O . VAL B 1 270 ? 0.354 18.375 5.164 1 98.75 270 VAL B O 1
ATOM 4129 N N . ILE B 1 271 ? -1.531 19.375 4.613 1 98.25 271 ILE B N 1
ATOM 4130 C CA . ILE B 1 271 ? -0.959 20.703 4.625 1 98.25 271 ILE B CA 1
ATOM 4131 C C . ILE B 1 271 ? -1.558 21.516 5.773 1 98.25 271 ILE B C 1
ATOM 4133 O O . ILE B 1 271 ? -2.779 21.562 5.941 1 98.25 271 ILE B O 1
ATOM 4137 N N . THR B 1 272 ? -0.693 22.109 6.555 1 96.81 272 THR B N 1
ATOM 4138 C CA . THR B 1 272 ? -1.114 22.891 7.711 1 96.81 272 THR B CA 1
ATOM 4139 C C . THR B 1 272 ? -0.487 24.281 7.676 1 96.81 272 THR B C 1
ATOM 4141 O O . THR B 1 272 ? 0.651 24.453 7.23 1 96.81 272 THR B O 1
ATOM 4144 N N . ASN B 1 273 ? -1.265 25.297 8.172 1 95.25 273 ASN B N 1
ATOM 4145 C CA . ASN B 1 273 ? -0.771 26.672 8.234 1 95.25 273 ASN B CA 1
ATOM 4146 C C . ASN B 1 273 ? -1.383 27.422 9.414 1 95.25 273 ASN B C 1
ATOM 4148 O O . ASN B 1 273 ? -2.566 27.766 9.391 1 95.25 273 ASN B O 1
ATOM 4152 N N . GLY B 1 274 ? -0.572 27.688 10.375 1 90.69 274 GLY B N 1
ATOM 4153 C CA . GLY B 1 274 ? -1.04 28.391 11.555 1 90.69 274 GLY B CA 1
ATOM 4154 C C . GLY B 1 274 ? -0.988 29.906 11.414 1 90.69 274 GLY B C 1
ATOM 4155 O O . GLY B 1 274 ? -1.378 30.641 12.328 1 90.69 274 GLY B O 1
ATOM 4156 N N . GLN B 1 275 ? -0.449 30.391 10.367 1 82.62 275 GLN B N 1
ATOM 4157 C CA . GLN B 1 275 ? -0.329 31.828 10.156 1 82.62 275 GLN B CA 1
ATOM 4158 C C . GLN B 1 275 ? -1.558 32.375 9.438 1 82.62 275 GLN B C 1
ATOM 4160 O O . GLN B 1 275 ? -1.744 33.594 9.367 1 82.62 275 GLN B O 1
ATOM 4165 N N . LYS B 1 276 ? -2.295 31.406 8.82 1 72.06 276 LYS B N 1
ATOM 4166 C CA . LYS B 1 276 ? -3.5 31.891 8.164 1 72.06 276 LYS B CA 1
ATOM 4167 C C . LYS B 1 276 ? -4.527 32.375 9.188 1 72.06 276 LYS B C 1
ATOM 4169 O O . LYS B 1 276 ? -4.844 31.656 10.141 1 72.06 276 LYS B O 1
ATOM 4174 N N . THR B 1 277 ? -4.582 33.656 9.492 1 53.28 277 THR B N 1
ATOM 4175 C CA . THR B 1 277 ? -5.547 34.281 10.383 1 53.28 277 THR B CA 1
ATOM 4176 C C . THR B 1 277 ? -6.852 34.562 9.648 1 53.28 277 THR B C 1
ATOM 4178 O O . THR B 1 277 ? -6.863 34.719 8.43 1 53.28 277 THR B O 1
ATOM 4181 N N . GLY B 1 278 ? -8.086 33.969 10.164 1 43.84 278 GLY B N 1
ATOM 4182 C CA . GLY B 1 278 ? -9.406 34.344 9.68 1 43.84 278 GLY B CA 1
ATOM 4183 C C . GLY B 1 278 ? -9.516 35.812 9.32 1 43.84 278 GLY B C 1
ATOM 4184 O O . GLY B 1 278 ? -8.695 36.625 9.742 1 43.84 278 GLY B O 1
#

Organism: NCBI:txid1208366

InterPro domains:
  IPR008579 (S)-ureidoglycine aminohydrolase, cupin domain [PF05899] (81-129)
  IPR008579 (S)-ureidoglycine aminohydrolase, cupin domain [PF05899] (219-268)
  IPR011051 RmlC-like cupin domain superfamily [SSF51182] (79-275)
  IPR014710 RmlC-like jelly roll fold [G3DSA:2.60.120.10] (26-134)
  IPR014710 RmlC-like jelly roll fold [G3DSA:2.60.120.10] (163-273)

Foldseek 3Di:
DWDDADQDKWKAFLVDRDDWDWDWDQAPVPGIDTFWTWDWTAAHFDQTFGKTKTKTKWFAPGPQADNQTKHKDKHQQARWKKKKAWQAFKKWKAFPVPRDIDIDGHFKMKIFGHRGIMIIITDDGMTMMIMMGTAAAFAPPQDDGDMFMDGLPDDDPDWAWDWDQDVPPGIDTFWTWDFSDQQHRHFGKTWTKTKWFDPGPQADNQTKHKDKDQLQQAKKKKQWAAAKKWKAFDPPRDIDIDGHRMIMIHHHRGIIMIITDPGMTMMIMMGGHNNPHD/DWDDADQDKWKDFLPDADDWDWDWDQAPVPGIDTFFTWGWTAAHFDQTFGKTKTKTKWFAPGPQADNQTKHKDKHQQARWKKKKAWQAFKKWKAFPVPRDIDIDGHFKMKIFGHRGIMIIITDDGMTMMIMMGTAAAFAPPQDDGDMFMDGLPDDDPDWAWDWDQDVPPGIDTFWTWDFSDQQHRHFGKTWTKTKWFDPGPQADNQTKHKDKDQLQQAKKKKQWAAAKKWKAFDPPRDIDIDGHRMIMIHHHRGIIMIITDPGMTMMIMMGGHNNPHD

Solvent-accessible surface area (backbone atoms only — not comparable to full-atom values): 27225 Å² total; per-residue (Å²): 127,79,70,74,64,33,73,62,75,33,65,37,32,81,84,59,64,69,72,74,37,80,32,67,49,75,37,92,86,77,42,78,45,54,57,19,30,32,31,75,43,35,84,42,30,54,37,58,52,49,36,38,28,32,39,39,36,40,14,22,80,34,56,58,34,38,77,70,7,28,30,73,44,80,45,46,37,84,77,21,29,37,38,34,37,30,66,37,40,37,33,41,36,28,37,61,90,78,59,52,72,46,79,42,37,50,45,25,30,44,33,36,27,44,57,41,41,36,38,36,41,35,39,52,52,38,34,32,31,40,41,36,38,38,30,34,66,63,27,79,90,33,78,54,82,60,72,36,68,47,41,80,66,68,76,71,95,69,66,41,72,37,69,50,66,42,90,96,70,43,78,46,60,53,16,31,31,48,72,56,39,79,64,26,40,24,20,44,26,39,31,32,39,38,36,37,13,32,87,34,50,57,30,39,90,68,4,35,29,67,47,76,45,31,42,79,83,20,22,34,40,34,42,32,65,38,36,35,40,38,40,30,33,62,87,81,59,53,73,47,78,43,40,43,47,26,29,42,31,46,18,36,70,47,47,27,39,41,31,36,38,58,49,40,29,33,30,40,40,39,35,35,21,38,66,61,69,110,128,79,71,76,66,32,72,60,76,33,65,42,32,79,75,71,50,87,69,77,36,79,33,67,50,75,36,92,87,78,40,76,46,55,56,19,30,33,28,79,45,35,84,41,29,55,36,60,52,50,37,37,27,32,38,38,35,41,14,22,81,33,56,58,34,37,75,69,7,26,32,75,44,80,43,47,36,83,76,21,30,38,38,33,36,31,66,37,41,36,32,40,36,28,36,61,90,79,60,52,72,45,82,45,38,49,45,25,31,44,33,37,28,45,58,40,40,36,37,36,41,35,39,52,52,38,33,34,31,40,41,37,40,37,30,32,66,63,27,79,91,34,77,54,80,59,73,36,69,47,42,79,64,67,75,71,96,72,66,42,72,36,70,50,64,41,88,97,69,42,78,45,59,51,15,29,31,46,73,55,40,78,63,29,40,24,18,45,27,38,31,32,40,37,37,38,12,33,88,34,51,57,30,40,89,67,4,35,28,68,48,79,44,31,44,79,83,19,22,33,40,34,43,32,64,38,36,36,40,38,40,30,33,62,87,82,60,52,74,47,79,43,39,44,46,26,29,41,29,44,19,36,68,48,48,26,39,39,31,34,40,56,48,41,27,33,30,39,40,40,35,35,21,38,68,61,70,108